Protein AF-0000000078270776 (afdb_homodimer)

Foldseek 3Di:
DLVLLVLVLVVCVVLVDDPVLSVVQSVQKDKDKDAAFDWPCPPLPFQFAKKAWQAAKKWKWAADPVGFIATLDMDHHGDMDRSRQCLVPVPDNPRIIIGTNHITMMMTHGRVSLVVVVVVGVSSVVVVVVVVVVSVVSNVVLVCCLVPPDPLVVLVVVQVVADDPQKDQAQLCRSCSHNRHDSVVSVVSVVVCVVVVQWDDDDRMIGGDND/DLVLLVLVLVVCVVLVDDPVLSVVQSVQKDKDKDAAFDWPDPPLVFQFAKKAWQAAKKWKWAADPVGFIATLDMDHHGDMDRSRQCVVPVPRNPRIIIGTNHITMMMTHGRVSLVVVVVVGVSSVVVVVVVVVVSVVSNVVLVCCLVPPDPLVVLVVVQVVADDPQKDQAQLCRSCSHNRHDSVVSVVSVVVCVVVVQWDDDVRMIGGDND

Structure (mmCIF, N/CA/C/O backbone):
data_AF-0000000078270776-model_v1
#
loop_
_entity.id
_entity.type
_entity.pdbx_description
1 polymer 'Transcriptional regulator, Crp family'
#
loop_
_atom_site.group_PDB
_atom_site.id
_atom_site.type_symbol
_atom_site.label_atom_id
_atom_site.label_alt_id
_atom_site.label_comp_id
_atom_site.label_asym_id
_atom_site.label_entity_id
_atom_site.label_seq_id
_atom_site.pdbx_PDB_ins_code
_atom_site.Cartn_x
_atom_site.Cartn_y
_atom_site.Cartn_z
_atom_site.occupancy
_atom_site.B_iso_or_equiv
_atom_site.auth_seq_id
_atom_site.auth_comp_id
_atom_site.auth_asym_id
_atom_site.auth_atom_id
_atom_site.pdbx_PDB_model_num
ATOM 1 N N . MET A 1 1 ? -31.156 15.195 2.789 1 66.69 1 MET A N 1
ATOM 2 C CA . MET A 1 1 ? -29.984 15.914 2.299 1 66.69 1 MET A CA 1
ATOM 3 C C . MET A 1 1 ? -29.297 16.672 3.432 1 66.69 1 MET A C 1
ATOM 5 O O . MET A 1 1 ? -28.094 16.469 3.676 1 66.69 1 MET A O 1
ATOM 9 N N . LYS A 1 2 ? -30.109 17.469 4.246 1 74.69 2 LYS A N 1
ATOM 10 C CA . LYS A 1 2 ? -29.531 18.234 5.348 1 74.69 2 LYS A CA 1
ATOM 11 C C . LYS A 1 2 ? -28.953 17.312 6.41 1 74.69 2 LYS A C 1
ATOM 13 O O . LYS A 1 2 ? -27.859 17.547 6.926 1 74.69 2 LYS A O 1
ATOM 18 N N . LYS A 1 3 ? -29.703 16.219 6.652 1 79.25 3 LYS A N 1
ATOM 19 C CA . LYS A 1 3 ? -29.234 15.281 7.676 1 79.25 3 LYS A CA 1
ATOM 20 C C . LYS A 1 3 ? -27.938 14.617 7.27 1 79.25 3 LYS A C 1
ATOM 22 O O . LYS A 1 3 ? -27.047 14.398 8.109 1 79.25 3 LYS A O 1
ATOM 27 N N . ASP A 1 4 ? -27.812 14.234 5.969 1 82.31 4 ASP A N 1
ATOM 28 C CA . ASP A 1 4 ? -26.594 13.625 5.438 1 82.31 4 ASP A CA 1
ATOM 29 C C . ASP A 1 4 ? -25.406 14.562 5.586 1 82.31 4 ASP A C 1
ATOM 31 O O . ASP A 1 4 ? -24.312 14.133 5.984 1 82.31 4 ASP A O 1
ATOM 35 N N . ILE A 1 5 ? -25.672 15.797 5.387 1 83.06 5 ILE A N 1
ATOM 36 C CA . ILE A 1 5 ? -24.625 16.797 5.473 1 83.06 5 ILE A CA 1
ATOM 37 C C . ILE A 1 5 ? -24.219 17 6.93 1 83.06 5 ILE A C 1
ATOM 39 O O . ILE A 1 5 ? -23.031 17.141 7.234 1 83.06 5 ILE A O 1
ATOM 43 N N . GLU A 1 6 ? -25.188 16.891 7.781 1 81.25 6 GLU A N 1
ATOM 44 C CA . GLU A 1 6 ? -24.906 17.031 9.203 1 81.25 6 GLU A CA 1
ATOM 45 C C . GLU A 1 6 ? -24 15.906 9.703 1 81.25 6 GLU A C 1
ATOM 47 O O . GLU A 1 6 ? -23.094 16.141 10.492 1 81.25 6 GLU A O 1
ATOM 52 N N . GLN A 1 7 ? -24.297 14.742 9.25 1 78.94 7 GLN A N 1
ATOM 53 C CA . GLN A 1 7 ? -23.469 13.602 9.609 1 78.94 7 GLN A CA 1
ATOM 54 C C . GLN A 1 7 ? -22.031 13.805 9.156 1 78.94 7 GLN A C 1
ATOM 56 O O . GLN A 1 7 ? -21.078 13.484 9.883 1 78.94 7 GLN A O 1
ATOM 61 N N . PHE A 1 8 ? -21.922 14.305 7.996 1 80.25 8 PHE A N 1
ATOM 62 C CA . PHE A 1 8 ? -20.609 14.586 7.426 1 80.25 8 PHE A CA 1
ATOM 63 C C . PHE A 1 8 ? -19.891 15.664 8.227 1 80.25 8 PHE A C 1
ATOM 65 O O . PHE A 1 8 ? -18.703 15.516 8.555 1 80.25 8 PHE A O 1
ATOM 72 N N . ILE A 1 9 ? -20.656 16.656 8.633 1 80.5 9 ILE A N 1
ATOM 73 C CA . ILE A 1 9 ? -20.094 17.797 9.367 1 80.5 9 ILE A CA 1
ATOM 74 C C . ILE A 1 9 ? -19.656 17.344 10.758 1 80.5 9 ILE A C 1
ATOM 76 O O . ILE A 1 9 ? -18.641 17.812 11.281 1 80.5 9 ILE A O 1
ATOM 80 N N . ASP A 1 10 ? -20.391 16.422 11.297 1 80.06 10 ASP A N 1
ATOM 81 C CA . ASP A 1 10 ? -20.031 15.883 12.602 1 80.06 10 ASP A CA 1
ATOM 82 C C . ASP A 1 10 ? -18.641 15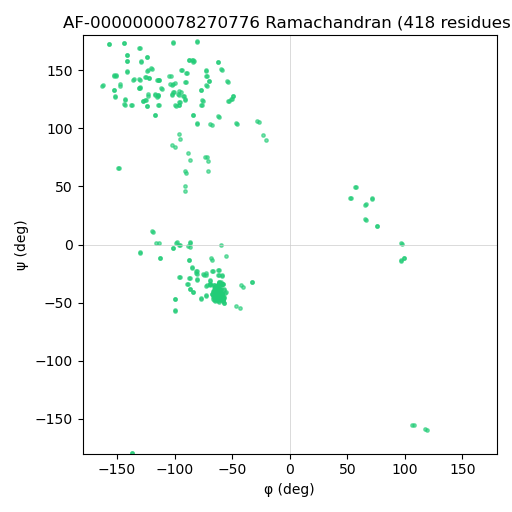.266 12.578 1 80.06 10 ASP A C 1
ATOM 84 O O . ASP A 1 10 ? -17.875 15.391 13.547 1 80.06 10 ASP A O 1
ATOM 88 N N . LYS A 1 11 ? -18.266 14.688 11.484 1 78.12 11 LYS A N 1
ATOM 89 C CA . LYS A 1 11 ? -16.938 14.102 11.344 1 78.12 11 LYS A CA 1
ATOM 90 C C . LYS A 1 11 ? -15.867 15.18 11.305 1 78.12 11 LYS A C 1
ATOM 92 O O . LYS A 1 11 ? -14.766 14.992 11.828 1 78.12 11 LYS A O 1
ATOM 97 N N . PHE A 1 12 ? -16.219 16.344 10.766 1 82.25 12 PHE A N 1
ATOM 98 C CA . PHE A 1 12 ? -15.25 17.422 10.617 1 82.25 12 PHE A CA 1
ATOM 99 C C . PHE A 1 12 ? -15.148 18.234 11.898 1 82.25 12 PHE A C 1
ATOM 101 O O . PHE A 1 12 ? -14.18 18.969 12.094 1 82.25 12 PHE A O 1
ATOM 108 N N . LYS A 1 13 ? -16.156 18.141 12.742 1 80.25 13 LYS A N 1
ATOM 109 C CA . LYS A 1 13 ? -16.141 18.891 14 1 80.25 13 LYS A CA 1
ATOM 110 C C . LYS A 1 13 ? -14.969 18.453 14.875 1 80.25 13 LYS A C 1
ATOM 112 O O . LYS A 1 13 ? -14.453 19.25 15.672 1 80.25 13 LYS A O 1
ATOM 117 N N . LYS A 1 14 ? -14.609 17.266 14.617 1 82.44 14 LYS A N 1
ATOM 118 C CA . LYS A 1 14 ? -13.516 16.734 15.43 1 82.44 14 LYS A CA 1
ATOM 119 C C . LYS A 1 14 ? -12.211 17.469 15.117 1 82.44 14 LYS A C 1
ATOM 121 O O . LYS A 1 14 ? -11.25 17.391 15.891 1 82.44 14 LYS A O 1
ATOM 126 N N . PHE A 1 15 ? -12.227 18.203 14.047 1 87.19 15 PHE A N 1
ATOM 127 C CA . PHE A 1 15 ? -11 18.875 13.617 1 87.19 15 PHE A CA 1
ATOM 128 C C . PHE A 1 15 ? -10.977 20.312 14.078 1 87.19 15 PHE A C 1
ATOM 130 O O . PHE A 1 15 ? -10.055 21.062 13.734 1 87.19 15 PHE A O 1
ATOM 137 N N . ASN A 1 16 ? -11.977 20.781 14.805 1 86.69 16 ASN A N 1
ATOM 138 C CA . ASN A 1 16 ? -12.07 22.109 15.375 1 86.69 16 ASN A CA 1
ATOM 139 C C . ASN A 1 16 ? -11.938 23.203 14.305 1 86.69 16 ASN A C 1
ATOM 141 O O . ASN A 1 16 ? -11.164 24.141 14.469 1 86.69 16 ASN A O 1
ATOM 145 N N . LEU A 1 17 ? -12.68 23.062 13.281 1 89.75 17 LEU A N 1
ATOM 146 C CA . LEU A 1 17 ? -12.688 24.031 12.203 1 89.75 17 LEU A CA 1
ATOM 147 C C . LEU A 1 17 ? -13.391 25.312 12.625 1 89.75 17 LEU A C 1
ATOM 149 O O . LEU A 1 17 ? -14.266 25.281 13.5 1 89.75 17 LEU A O 1
ATOM 153 N N . SER A 1 18 ? -12.977 26.391 12.078 1 92.56 18 SER A N 1
ATOM 154 C CA . SER A 1 18 ? -13.734 27.625 12.273 1 92.56 18 SER A CA 1
ATOM 155 C C . SER A 1 18 ? -15.141 27.5 11.703 1 92.56 18 SER A C 1
ATOM 157 O O . SER A 1 18 ? -15.406 26.656 10.844 1 92.56 18 SER A O 1
ATOM 159 N N . LYS A 1 19 ? -15.984 28.312 12.227 1 91.12 19 LYS A N 1
ATOM 160 C CA . LYS A 1 19 ? -17.344 28.328 11.711 1 91.12 19 LYS A CA 1
ATOM 161 C C . LYS A 1 19 ? -17.375 28.609 10.211 1 91.12 19 LYS A C 1
ATOM 163 O O . LYS A 1 19 ? -18.141 28 9.469 1 91.12 19 LYS A O 1
ATOM 168 N N . GLU A 1 20 ? -16.516 29.469 9.797 1 93 20 GLU A N 1
ATOM 169 C CA . GLU A 1 20 ? -16.438 29.828 8.383 1 93 20 GLU A CA 1
ATOM 170 C C . GLU A 1 20 ? -16.016 28.625 7.531 1 93 20 GLU A C 1
ATOM 172 O O . GLU A 1 20 ? -16.625 28.359 6.492 1 93 20 GLU A O 1
ATOM 177 N N . ASP A 1 21 ? -15.016 27.906 7.961 1 92.31 21 ASP A N 1
ATOM 178 C CA . ASP A 1 21 ? -14.531 26.75 7.211 1 92.31 21 ASP A CA 1
ATOM 179 C C . ASP A 1 21 ? -15.547 25.609 7.234 1 92.31 21 ASP A C 1
ATOM 181 O O . ASP A 1 21 ? -15.703 24.891 6.246 1 92.31 21 ASP A O 1
ATOM 185 N N . LEU A 1 22 ? -16.25 25.484 8.336 1 90.56 22 LEU A N 1
ATOM 186 C CA . LEU A 1 22 ? -17.297 24.484 8.414 1 90.56 22 LEU A CA 1
ATOM 187 C C . LEU A 1 22 ? -18.422 24.797 7.43 1 90.56 22 LEU A C 1
ATOM 189 O O . LEU A 1 22 ? -18.953 23.891 6.785 1 90.56 22 LEU A O 1
ATOM 193 N N . ASP A 1 23 ? -18.734 26.016 7.371 1 89.94 23 ASP A N 1
ATOM 194 C CA . ASP A 1 23 ? -19.75 26.453 6.418 1 89.94 23 ASP A CA 1
ATOM 195 C C . ASP A 1 23 ? -19.312 26.188 4.98 1 89.94 23 ASP A C 1
ATOM 197 O O . ASP A 1 23 ? -20.109 25.781 4.145 1 89.94 23 ASP A O 1
ATOM 201 N N . THR A 1 24 ? -18.062 26.453 4.746 1 88.94 24 THR A N 1
ATOM 202 C CA . THR A 1 24 ? -17.516 26.188 3.42 1 88.94 24 THR A CA 1
ATOM 203 C C . THR A 1 24 ? -17.641 24.719 3.064 1 88.94 24 THR A C 1
ATOM 205 O O . THR A 1 24 ? -18.031 24.375 1.948 1 88.94 24 THR A O 1
ATOM 208 N N . VAL A 1 25 ? -17.359 23.844 3.986 1 89.19 25 VAL A N 1
ATOM 209 C CA . VAL A 1 25 ? -17.484 22.406 3.766 1 89.19 25 VAL A CA 1
ATOM 210 C C . VAL A 1 25 ? -18.938 22.047 3.473 1 89.19 25 VAL A C 1
ATOM 212 O O . VAL A 1 25 ? -19.234 21.375 2.484 1 89.19 25 VAL A O 1
ATOM 215 N N . SER A 1 26 ? -19.797 22.547 4.293 1 89.06 26 SER A N 1
ATOM 216 C CA . SER A 1 26 ? -21.219 22.219 4.168 1 89.06 26 SER A CA 1
ATOM 217 C C . SER A 1 26 ? -21.766 22.688 2.824 1 89.06 26 SER A C 1
ATOM 219 O O . SER A 1 26 ? -22.641 22.016 2.246 1 89.06 26 SER A O 1
ATOM 221 N N . SER A 1 27 ? -21.25 23.75 2.33 1 90.88 27 SER A N 1
ATOM 222 C CA . SER A 1 27 ? -21.781 24.344 1.114 1 90.88 27 SER A CA 1
ATOM 223 C C . SER A 1 27 ? -21.156 23.75 -0.13 1 90.88 27 SER A C 1
ATOM 225 O O . SER A 1 27 ? -21.641 23.938 -1.244 1 90.88 27 SER A O 1
ATOM 227 N N . ASN A 1 28 ? -20.094 23.031 0.009 1 89 28 ASN A N 1
ATOM 228 C CA . ASN A 1 28 ? -19.359 22.578 -1.168 1 89 28 ASN A CA 1
ATOM 229 C C . ASN A 1 28 ? -19.312 21.062 -1.245 1 89 28 ASN A C 1
ATOM 231 O O . ASN A 1 28 ? -18.562 20.5 -2.043 1 89 28 ASN A O 1
ATOM 235 N N . VAL A 1 29 ? -20.062 20.422 -0.438 1 88.5 29 VAL A N 1
ATOM 236 C CA . VAL A 1 29 ? -20.141 18.969 -0.485 1 88.5 29 VAL A CA 1
ATOM 237 C C . VAL A 1 29 ? -21.25 18.547 -1.44 1 88.5 29 VAL A C 1
ATOM 239 O O . VAL A 1 29 ? -22.312 19.172 -1.502 1 88.5 29 VAL A O 1
ATOM 242 N N . LYS A 1 30 ? -20.984 17.531 -2.188 1 88.62 30 LYS A N 1
ATOM 243 C CA . LYS A 1 30 ? -21.969 16.969 -3.107 1 88.62 30 LYS A CA 1
ATOM 244 C C . LYS A 1 30 ? -22.344 15.547 -2.686 1 88.62 30 LYS A C 1
ATOM 246 O O . LYS A 1 30 ? -21.5 14.773 -2.24 1 88.62 30 LYS A O 1
ATOM 251 N N . ILE A 1 31 ? -23.625 15.273 -2.85 1 91.25 31 ILE A N 1
ATOM 252 C CA . ILE A 1 31 ? -24.109 13.914 -2.617 1 91.25 31 ILE A CA 1
ATOM 253 C C . ILE A 1 31 ? -24.188 13.164 -3.945 1 91.25 31 ILE A C 1
ATOM 255 O O . ILE A 1 31 ? -24.734 13.688 -4.922 1 91.25 31 ILE A O 1
ATOM 259 N N . MET A 1 32 ? -23.625 12.055 -3.971 1 90.5 32 MET A N 1
ATOM 260 C CA . MET A 1 32 ? -23.656 11.219 -5.168 1 90.5 32 MET A CA 1
ATOM 261 C C . MET A 1 32 ? -24.203 9.828 -4.855 1 90.5 32 MET A C 1
ATOM 263 O O . MET A 1 32 ? -23.922 9.281 -3.789 1 90.5 32 MET A O 1
ATOM 267 N N . GLU A 1 33 ? -24.906 9.352 -5.805 1 93.88 33 GLU A N 1
ATOM 268 C CA . GLU A 1 33 ? -25.484 8.016 -5.656 1 93.88 33 GLU A CA 1
ATOM 269 C C . GLU A 1 33 ? -25.016 7.094 -6.777 1 93.88 33 GLU A C 1
ATOM 271 O O . GLU A 1 33 ? -24.891 7.516 -7.926 1 93.88 33 GLU A O 1
ATOM 276 N N . PHE A 1 34 ? -24.812 5.855 -6.395 1 94.5 34 PHE A N 1
ATOM 277 C CA . PHE A 1 34 ? -24.328 4.832 -7.316 1 94.5 34 PHE A CA 1
ATOM 278 C C . PHE A 1 34 ? -25.109 3.535 -7.133 1 94.5 34 PHE A C 1
ATOM 280 O O . PHE A 1 34 ? -25.422 3.148 -6.004 1 94.5 34 PHE A O 1
ATOM 287 N N . LYS A 1 35 ? -25.344 2.934 -8.242 1 96.25 35 LYS A N 1
ATOM 288 C CA . LYS A 1 35 ? -25.969 1.611 -8.18 1 96.25 35 LYS A CA 1
ATOM 289 C C . LYS A 1 35 ? -24.906 0.52 -8.039 1 96.25 35 LYS A C 1
ATOM 291 O O . LYS A 1 35 ? -23.734 0.74 -8.344 1 96.25 35 LYS A O 1
ATOM 296 N N . LYS A 1 36 ? -25.406 -0.603 -7.531 1 93.69 36 LYS A N 1
ATOM 297 C CA . LYS A 1 36 ? -24.5 -1.754 -7.473 1 93.69 36 LYS A CA 1
ATOM 298 C C . LYS A 1 36 ? -23.812 -1.98 -8.812 1 93.69 36 LYS A C 1
ATOM 300 O O . LYS A 1 36 ? -24.469 -2.01 -9.859 1 93.69 36 LYS A O 1
ATOM 305 N N . GLY A 1 37 ? -22.516 -2.061 -8.695 1 91.88 37 GLY A N 1
ATOM 306 C CA . GLY A 1 37 ? -21.75 -2.34 -9.898 1 91.88 37 GLY A CA 1
ATOM 307 C C . GLY A 1 37 ? -21.188 -1.091 -10.555 1 91.88 37 GLY A C 1
ATOM 308 O O . GLY A 1 37 ? -20.297 -1.174 -11.398 1 91.88 37 GLY A O 1
ATOM 309 N N . ASP A 1 38 ? -21.672 0.121 -10.148 1 92.25 38 ASP A N 1
ATOM 310 C CA . ASP A 1 38 ? -21.203 1.377 -10.727 1 92.25 38 ASP A CA 1
ATOM 311 C C . ASP A 1 38 ? -19.781 1.697 -10.25 1 92.25 38 ASP A C 1
ATOM 313 O O . ASP A 1 38 ? -19.453 1.491 -9.078 1 92.25 38 ASP A O 1
ATOM 317 N N . ASP A 1 39 ? -19.016 2.121 -11.133 1 86.94 39 ASP A N 1
ATOM 318 C CA . ASP A 1 39 ? -17.734 2.701 -10.734 1 86.94 39 ASP A CA 1
ATOM 319 C C . ASP A 1 39 ? -17.922 4.109 -10.172 1 86.94 39 ASP A C 1
ATOM 321 O O . ASP A 1 39 ? -18.688 4.906 -10.727 1 86.94 39 ASP A O 1
ATOM 325 N N . VAL A 1 40 ? -17.453 4.297 -9.008 1 81.38 40 VAL A N 1
ATOM 326 C CA . VAL A 1 40 ? -17.531 5.621 -8.398 1 81.38 40 VAL A CA 1
ATOM 327 C C . VAL A 1 40 ? -16.562 6.566 -9.109 1 81.38 40 VAL A C 1
ATOM 329 O O . VAL A 1 40 ? -15.391 6.227 -9.32 1 81.38 40 VAL A O 1
ATOM 332 N N . ILE A 1 41 ? -16.844 6.973 -10.328 1 63.09 41 ILE A N 1
ATOM 333 C CA . ILE A 1 41 ? -16.125 7.746 -11.328 1 63.09 41 ILE A CA 1
ATOM 334 C C . ILE A 1 41 ? -15.023 8.57 -10.656 1 63.09 41 ILE A C 1
ATOM 336 O O . ILE A 1 41 ? -15.312 9.43 -9.82 1 63.09 41 ILE A O 1
ATOM 340 N N . VAL A 1 42 ? -13.945 8.086 -10.539 1 52.94 42 VAL A N 1
ATOM 341 C CA . VAL A 1 42 ? -12.758 8.875 -10.219 1 52.94 42 VAL A CA 1
ATOM 342 C C . VAL A 1 42 ? -12.133 9.422 -11.5 1 52.94 42 VAL A C 1
ATOM 344 O O . VAL A 1 42 ? -11.75 8.656 -12.383 1 52.94 42 VAL A O 1
ATOM 347 N N . ASP A 1 43 ? -12.719 10.312 -12.039 1 51.22 43 ASP A N 1
ATOM 348 C CA . ASP A 1 43 ? -12.07 10.852 -13.234 1 51.22 43 ASP A CA 1
ATOM 349 C C . ASP A 1 43 ? -10.555 10.688 -13.156 1 51.22 43 ASP A C 1
ATOM 351 O O . ASP A 1 43 ? -9.922 11.172 -12.219 1 51.22 43 ASP A O 1
ATOM 355 N N . LYS A 1 44 ? -10.094 9.773 -13.922 1 51.47 44 LYS A N 1
ATOM 356 C CA . LYS A 1 44 ? -8.664 9.492 -13.945 1 51.47 44 LYS A CA 1
ATOM 357 C C . LYS A 1 44 ? -7.848 10.781 -13.93 1 51.47 44 LYS A C 1
ATOM 359 O O . LYS A 1 44 ? -6.715 10.797 -13.438 1 51.47 44 LYS A O 1
ATOM 364 N N . ASN A 1 45 ? -8.43 11.742 -14.602 1 49.81 45 ASN A N 1
ATOM 365 C CA . ASN A 1 45 ? -7.695 12.984 -14.797 1 49.81 45 ASN A CA 1
ATOM 366 C C . ASN A 1 45 ? -7.934 13.961 -13.648 1 49.81 45 ASN A C 1
ATOM 368 O O . ASN A 1 45 ? -7.445 15.094 -13.68 1 49.81 45 ASN A O 1
ATOM 372 N N . SER A 1 46 ? -8.805 13.523 -12.656 1 51.06 46 SER A N 1
ATOM 373 C CA . SER A 1 46 ? -9.086 14.562 -11.672 1 51.06 46 SER A CA 1
ATOM 374 C C . SER A 1 46 ? -9.086 14.008 -10.25 1 51.06 46 SER A C 1
ATOM 376 O O . SER A 1 46 ? -9.422 12.836 -10.039 1 51.06 46 SER A O 1
ATOM 378 N N . CYS A 1 47 ? -8.203 14.547 -9.453 1 55.03 47 CYS A N 1
ATOM 379 C CA . CYS A 1 47 ? -8.273 14.352 -8.008 1 55.03 47 CYS A CA 1
ATOM 380 C C . CYS A 1 47 ? -9.695 14.547 -7.5 1 55.03 47 CYS A C 1
ATOM 382 O O . CYS A 1 47 ? -10.242 15.656 -7.586 1 55.03 47 CYS A O 1
ATOM 384 N N . GLN A 1 48 ? -10.461 13.578 -7.184 1 63.62 48 GLN A N 1
ATOM 385 C CA . GLN A 1 48 ? -11.875 13.867 -6.938 1 63.62 48 GLN A CA 1
ATOM 386 C C . GLN A 1 48 ? -12.086 14.414 -5.531 1 63.62 48 GLN A C 1
ATOM 388 O O . GLN A 1 48 ? -12.945 15.273 -5.316 1 63.62 48 GLN A O 1
ATOM 393 N N . GLY A 1 49 ? -11.219 14.117 -4.586 1 76.56 49 GLY A N 1
ATOM 394 C CA . GLY A 1 49 ? -11.414 14.75 -3.291 1 76.56 49 GLY A CA 1
ATOM 395 C C . GLY A 1 49 ? -11.648 13.75 -2.17 1 76.56 49 GLY A C 1
ATOM 396 O O . GLY A 1 49 ? -11.141 12.625 -2.219 1 76.56 49 GLY A O 1
ATOM 397 N N . PHE A 1 50 ? -12.234 14.242 -1.107 1 85.69 50 PHE A N 1
ATOM 398 C CA . PHE A 1 50 ? -12.531 13.484 0.102 1 85.69 50 PHE A CA 1
ATOM 399 C C . PHE A 1 50 ? -13.93 12.891 0.034 1 85.69 50 PHE A C 1
ATOM 401 O O . PHE A 1 50 ? -14.906 13.594 -0.238 1 85.69 50 PHE A O 1
ATOM 408 N N . ILE A 1 51 ? -13.93 11.57 0.29 1 88.38 51 ILE A N 1
ATOM 409 C CA . ILE A 1 51 ? -15.203 10.859 0.206 1 88.38 51 ILE A CA 1
ATOM 410 C C . ILE A 1 51 ? -15.609 10.367 1.593 1 88.38 51 ILE A C 1
ATOM 412 O O . ILE A 1 51 ? -14.766 9.906 2.367 1 88.38 51 ILE A O 1
ATOM 416 N N . TYR A 1 52 ? -16.906 10.477 1.804 1 90.19 52 TYR A N 1
ATOM 417 C CA . TYR A 1 52 ? -17.547 9.891 2.979 1 90.19 52 TYR A CA 1
ATOM 418 C C . TYR A 1 52 ? -18.719 9.008 2.58 1 90.19 52 TYR A C 1
ATOM 420 O O . TYR A 1 52 ? -19.656 9.469 1.915 1 90.19 52 TYR A O 1
ATOM 428 N N . VAL A 1 53 ? -18.656 7.766 3.012 1 93.69 53 VAL A N 1
ATOM 429 C CA . VAL A 1 53 ? -19.719 6.836 2.641 1 93.69 53 VAL A CA 1
ATOM 430 C C . VAL A 1 53 ? -20.906 6.988 3.598 1 93.69 53 VAL A C 1
ATOM 432 O O . VAL A 1 53 ? -20.797 6.656 4.781 1 93.69 53 VAL A O 1
ATOM 435 N N . LEU A 1 54 ? -21.969 7.48 3.084 1 93.75 54 LEU A N 1
ATOM 436 C CA . LEU A 1 54 ? -23.172 7.648 3.906 1 93.75 54 LEU A CA 1
ATOM 437 C C . LEU A 1 54 ? -23.875 6.312 4.113 1 93.75 54 LEU A C 1
ATOM 439 O O . LEU A 1 54 ? -24.281 5.984 5.234 1 93.75 54 LEU A O 1
ATOM 443 N N . LYS A 1 55 ? -24 5.637 3.012 1 95.25 55 LYS A N 1
ATOM 444 C CA . LYS A 1 55 ? -24.641 4.324 2.994 1 95.25 55 LYS A CA 1
ATOM 445 C C . LYS A 1 55 ? -24.109 3.465 1.852 1 95.25 55 LYS A C 1
ATOM 447 O O . LYS A 1 55 ? -23.828 3.977 0.767 1 95.25 55 LYS A O 1
ATOM 452 N N . GLY A 1 56 ? -24.078 2.148 2.217 1 95.25 56 GLY A N 1
ATOM 453 C CA . GLY A 1 56 ? -23.641 1.218 1.187 1 95.25 56 GLY A CA 1
ATOM 454 C C . GLY A 1 56 ? -22.234 0.684 1.41 1 95.25 56 GLY A C 1
ATOM 455 O O . GLY A 1 56 ? -21.812 0.511 2.553 1 95.25 56 GLY A O 1
ATOM 456 N N . ASN A 1 57 ? -21.625 0.276 0.271 1 94.62 57 ASN A N 1
ATOM 457 C CA . ASN A 1 57 ? -20.297 -0.343 0.302 1 94.62 57 ASN A CA 1
ATOM 458 C C . ASN A 1 57 ? -19.531 -0.095 -0.995 1 94.62 57 ASN A C 1
ATOM 460 O O . ASN A 1 57 ? -20.094 -0.217 -2.084 1 94.62 57 ASN A O 1
ATOM 464 N N . LEU A 1 58 ? -18.328 0.412 -0.786 1 92.88 58 LEU A N 1
ATOM 465 C CA . LEU A 1 58 ? -17.453 0.594 -1.932 1 92.88 58 LEU A CA 1
ATOM 466 C C . LEU A 1 58 ? -16.266 -0.371 -1.868 1 92.88 58 LEU A C 1
ATOM 468 O O . LEU A 1 58 ? -15.648 -0.525 -0.817 1 92.88 58 LEU A O 1
ATOM 472 N N . ARG A 1 59 ? -16.016 -0.969 -3 1 92.88 59 ARG A N 1
ATOM 473 C CA . ARG A 1 59 ? -14.852 -1.833 -3.186 1 92.88 59 ARG A CA 1
ATOM 474 C C . ARG A 1 59 ? -13.695 -1.067 -3.822 1 92.88 59 ARG A C 1
ATOM 476 O O . ARG A 1 59 ? -13.859 -0.446 -4.875 1 92.88 59 ARG A O 1
ATOM 483 N N . ALA A 1 60 ? -12.594 -0.998 -3.148 1 92.38 60 ALA A N 1
ATOM 484 C CA . ALA A 1 60 ? -11.375 -0.461 -3.744 1 92.38 60 ALA A CA 1
ATOM 485 C C . ALA A 1 60 ? -10.492 -1.58 -4.289 1 92.38 60 ALA A C 1
ATOM 487 O O . ALA A 1 60 ? -10.117 -2.496 -3.555 1 92.38 60 ALA A O 1
ATOM 488 N N . TYR A 1 61 ? -10.18 -1.509 -5.559 1 93.12 61 TYR A N 1
ATOM 489 C CA . TYR A 1 61 ? -9.461 -2.629 -6.16 1 93.12 61 TYR A CA 1
ATOM 490 C C . TYR A 1 61 ? -8.422 -2.135 -7.156 1 93.12 61 TYR A C 1
ATOM 492 O O . TYR A 1 61 ? -8.555 -1.049 -7.723 1 93.12 61 TYR A O 1
ATOM 500 N N . ALA A 1 62 ? -7.371 -2.865 -7.281 1 92.31 62 ALA A N 1
ATOM 501 C CA . ALA A 1 62 ? -6.34 -2.631 -8.289 1 92.31 62 ALA A CA 1
ATOM 502 C C . ALA A 1 62 ? -6.59 -3.471 -9.539 1 92.31 62 ALA A C 1
ATOM 504 O O . ALA A 1 62 ? -7.16 -4.562 -9.453 1 92.31 62 ALA A O 1
ATOM 505 N N . ILE A 1 63 ? -6.164 -2.949 -10.695 1 90.5 63 ILE A N 1
ATOM 506 C CA . ILE A 1 63 ? -6.375 -3.648 -11.953 1 90.5 63 ILE A CA 1
ATOM 507 C C . ILE A 1 63 ? -5.055 -3.729 -12.727 1 90.5 63 ILE A C 1
ATOM 509 O O . ILE A 1 63 ? -4.297 -2.758 -12.773 1 90.5 63 ILE A O 1
ATOM 513 N N . SER A 1 64 ? -4.801 -4.859 -13.227 1 90.62 64 SER A N 1
ATOM 514 C CA . SER A 1 64 ? -3.602 -5.035 -14.039 1 90.62 64 SER A CA 1
ATOM 515 C C . SER A 1 64 ? -3.818 -4.531 -15.461 1 90.62 64 SER A C 1
ATOM 517 O O . SER A 1 64 ? -4.938 -4.172 -15.836 1 90.62 64 SER A O 1
ATOM 519 N N . THR A 1 65 ? -2.746 -4.539 -16.25 1 85.19 65 THR A N 1
ATOM 520 C CA . THR A 1 65 ? -2.824 -4.121 -17.641 1 85.19 65 THR A CA 1
ATOM 521 C C . THR A 1 65 ? -3.672 -5.098 -18.453 1 85.19 65 THR A C 1
ATOM 523 O O . THR A 1 65 ? -4.242 -4.727 -19.484 1 85.19 65 THR A O 1
ATOM 526 N N . THR A 1 66 ? -3.795 -6.316 -17.969 1 88.44 66 THR A N 1
ATOM 527 C CA . THR A 1 66 ? -4.562 -7.328 -18.688 1 88.44 66 THR A CA 1
ATOM 528 C C . THR A 1 66 ? -5.992 -7.402 -18.156 1 88.44 66 THR A C 1
ATOM 530 O O . THR A 1 66 ? -6.762 -8.273 -18.547 1 88.44 66 THR A O 1
ATOM 533 N N . GLY A 1 67 ? -6.285 -6.574 -17.172 1 89.62 67 GLY A N 1
ATOM 534 C CA . GLY A 1 67 ? -7.66 -6.469 -16.703 1 89.62 67 GLY A CA 1
ATOM 535 C C . GLY A 1 67 ? -7.945 -7.312 -15.484 1 89.62 67 GLY A C 1
ATOM 536 O O . GLY A 1 67 ? -9.078 -7.348 -14.992 1 89.62 67 GLY A O 1
ATOM 537 N N . LYS A 1 68 ? -6.973 -8 -14.984 1 93.88 68 LYS A N 1
ATOM 538 C CA . LYS A 1 68 ? -7.156 -8.758 -13.758 1 93.88 68 LYS A CA 1
ATOM 539 C C . LYS A 1 68 ? -7.238 -7.832 -12.547 1 93.88 68 LYS A C 1
ATOM 541 O O . LYS A 1 68 ? -6.512 -6.84 -12.469 1 93.88 68 LYS A O 1
ATOM 546 N N . GLU A 1 69 ? -8.07 -8.242 -11.594 1 95.12 69 GLU A N 1
ATOM 547 C CA . GLU A 1 69 ? -8.344 -7.352 -10.469 1 95.12 69 GLU A CA 1
ATOM 548 C C . GLU A 1 69 ? -8.031 -8.039 -9.141 1 95.12 69 GLU A C 1
ATOM 550 O O . GLU A 1 69 ? -8.008 -9.266 -9.062 1 95.12 69 GLU A O 1
ATOM 555 N N . ILE A 1 70 ? -7.887 -7.215 -8.156 1 97.06 70 ILE A N 1
ATOM 556 C CA . ILE A 1 70 ? -7.816 -7.684 -6.777 1 97.06 70 ILE A CA 1
ATOM 557 C C . ILE A 1 70 ? -8.32 -6.598 -5.836 1 97.06 70 ILE A C 1
ATOM 559 O O . ILE A 1 70 ? -7.973 -5.426 -5.984 1 97.06 70 ILE A O 1
ATOM 563 N N . THR A 1 71 ? -9.141 -6.973 -4.941 1 96.69 71 THR A N 1
ATOM 564 C CA . THR A 1 71 ? -9.672 -6.023 -3.967 1 96.69 71 THR A CA 1
ATOM 565 C C . THR A 1 71 ? -8.641 -5.727 -2.885 1 96.69 71 THR A C 1
ATOM 567 O O . THR A 1 71 ? -8.047 -6.648 -2.318 1 96.69 71 THR A O 1
ATOM 570 N N . VAL A 1 72 ? -8.445 -4.512 -2.574 1 94.75 72 VAL A N 1
ATOM 571 C CA . VAL A 1 72 ? -7.453 -4.098 -1.587 1 94.75 72 VAL A CA 1
ATOM 572 C C . VAL A 1 72 ? -8.141 -3.82 -0.25 1 94.75 72 VAL A C 1
ATOM 574 O O . VAL A 1 72 ? -7.656 -4.25 0.801 1 94.75 72 VAL A O 1
ATOM 577 N N . PHE A 1 73 ? -9.234 -3.084 -0.292 1 93.12 73 PHE A N 1
ATOM 578 C CA . PHE A 1 73 ? -10.031 -2.83 0.904 1 93.12 73 PHE A CA 1
ATOM 579 C C . PHE A 1 73 ? -11.461 -2.471 0.535 1 93.12 73 PHE A C 1
ATOM 581 O O . PHE A 1 73 ? -11.781 -2.299 -0.644 1 93.12 73 PHE A O 1
ATOM 588 N N . ASN A 1 74 ? -12.25 -2.391 1.525 1 93.75 74 ASN A N 1
ATOM 589 C CA . ASN A 1 74 ? -13.641 -1.978 1.37 1 93.75 74 ASN A CA 1
ATOM 590 C C . ASN A 1 74 ? -13.969 -0.771 2.244 1 93.75 74 ASN A C 1
ATOM 592 O O . ASN A 1 74 ? -13.32 -0.547 3.27 1 93.75 74 ASN A O 1
ATOM 596 N N . LEU A 1 75 ? -14.867 -0.009 1.77 1 93.94 75 LEU A N 1
ATOM 597 C CA . LEU A 1 75 ? -15.414 1.104 2.535 1 93.94 75 LEU A CA 1
ATOM 598 C C . LEU A 1 75 ? -16.891 0.867 2.857 1 93.94 75 LEU A C 1
ATOM 600 O O . LEU A 1 75 ? -17.703 0.659 1.954 1 93.94 75 LEU A O 1
ATOM 604 N N . ASN A 1 76 ? -17.109 0.85 4.098 1 94.94 76 ASN A N 1
ATOM 605 C CA . ASN A 1 76 ? -18.469 0.695 4.57 1 94.94 76 ASN A CA 1
ATOM 606 C C . ASN A 1 76 ? -19.078 2.029 5.004 1 94.94 76 ASN A C 1
ATOM 608 O O . ASN A 1 76 ? -18.391 3.061 4.965 1 94.94 76 ASN A O 1
ATOM 612 N N . SER A 1 77 ? -20.391 1.989 5.336 1 94.25 77 SER A N 1
ATOM 613 C CA . SER A 1 77 ? -21.031 3.189 5.863 1 94.25 77 SER A CA 1
ATOM 614 C C . SER A 1 77 ? -20.234 3.785 7.012 1 94.25 77 SER A C 1
ATOM 616 O O . SER A 1 77 ? -19.844 3.07 7.938 1 94.25 77 SER A O 1
ATOM 618 N N . GLY A 1 78 ? -19.906 5.086 6.844 1 92.38 78 GLY A N 1
ATOM 619 C CA . GLY A 1 78 ? -19.156 5.766 7.891 1 92.38 78 GLY A CA 1
ATOM 620 C C . GLY A 1 78 ? -17.672 5.867 7.598 1 92.38 78 GLY A C 1
ATOM 621 O O . GLY A 1 78 ? -16.953 6.617 8.258 1 92.38 78 GLY A O 1
ATOM 622 N N . ASP A 1 79 ? -17.297 5.117 6.578 1 92.38 79 ASP A N 1
ATOM 623 C CA . ASP A 1 79 ? -15.867 5.145 6.242 1 92.38 79 ASP A CA 1
ATOM 624 C C . ASP A 1 79 ? -15.539 6.332 5.348 1 92.38 79 ASP A C 1
ATOM 626 O O . ASP A 1 79 ? -16.422 6.898 4.703 1 92.38 79 ASP A O 1
ATOM 630 N N . GLU A 1 80 ? -14.273 6.699 5.398 1 89.31 80 GLU A N 1
ATOM 631 C CA . GLU A 1 80 ? -13.75 7.812 4.609 1 89.31 80 GLU A CA 1
ATOM 632 C C . GLU A 1 80 ? -12.648 7.344 3.658 1 89.31 80 GLU A C 1
ATOM 634 O O . GLU A 1 80 ? -11.977 6.344 3.92 1 89.31 80 GLU A O 1
ATOM 639 N N . CYS A 1 81 ? -12.516 8 2.605 1 85.75 81 CYS A N 1
ATOM 640 C CA . CYS A 1 81 ? -11.438 7.719 1.665 1 85.75 81 CYS A CA 1
ATOM 641 C C . CYS A 1 81 ? -10.969 8.992 0.965 1 85.75 81 CYS A C 1
ATOM 643 O O . CYS A 1 81 ? -11.773 9.898 0.722 1 85.75 81 CYS A O 1
ATOM 645 N N . ILE A 1 82 ? -9.727 8.977 0.936 1 77.56 82 ILE A N 1
ATOM 646 C CA . ILE A 1 82 ? -9.148 10.055 0.136 1 77.56 82 ILE A CA 1
ATOM 647 C C . ILE A 1 82 ? -8.758 9.516 -1.238 1 77.56 82 ILE A C 1
ATOM 649 O O . ILE A 1 82 ? -7.969 8.578 -1.341 1 77.56 82 ILE A O 1
ATOM 653 N N . LEU A 1 83 ? -9.578 9.391 -2.25 1 59.06 83 LEU A N 1
ATOM 654 C CA . LEU A 1 83 ? -9.336 8.867 -3.592 1 59.06 83 LEU A CA 1
ATOM 655 C C . LEU A 1 83 ? -8.18 9.602 -4.258 1 59.06 83 LEU A C 1
ATOM 657 O O . LEU A 1 83 ? -7.855 9.336 -5.418 1 59.06 83 LEU A O 1
ATOM 661 N N . CYS A 1 84 ? -7.637 10.727 -3.725 1 50.91 84 CYS A N 1
ATOM 662 C CA . CYS A 1 84 ? -6.961 11.664 -4.621 1 50.91 84 CYS A CA 1
ATOM 663 C C . CYS A 1 84 ? -5.477 11.336 -4.727 1 50.91 84 CYS A C 1
ATOM 665 O O . CYS A 1 84 ? -4.652 11.961 -4.055 1 50.91 84 CYS A O 1
ATOM 667 N N . ALA A 1 85 ? -5.156 10.141 -4.98 1 47.91 85 ALA A N 1
ATOM 668 C CA . ALA A 1 85 ? -3.717 9.961 -5.148 1 47.91 85 ALA A CA 1
ATOM 669 C C . ALA A 1 85 ? -3.123 11.086 -5.992 1 47.91 85 ALA A C 1
ATOM 671 O O . ALA A 1 85 ? -2.033 11.578 -5.699 1 47.91 85 ALA A O 1
ATOM 672 N N . ASN A 1 86 ? -3.838 11.141 -7.207 1 48.56 86 ASN A N 1
ATOM 673 C CA . ASN A 1 86 ? -3.326 12.102 -8.172 1 48.56 86 ASN A CA 1
ATOM 674 C C . ASN A 1 86 ? -3.389 13.531 -7.637 1 48.56 86 ASN A C 1
ATOM 676 O O . ASN A 1 86 ? -2.789 14.445 -8.211 1 48.56 86 ASN A O 1
ATOM 680 N N . CYS A 1 87 ? -4.199 13.695 -6.746 1 49.38 87 CYS A N 1
ATOM 681 C CA . CYS A 1 87 ? -4.301 15.047 -6.211 1 49.38 87 CYS A CA 1
ATOM 682 C C . CYS A 1 87 ? -3.086 15.383 -5.352 1 49.38 87 CYS A C 1
ATOM 684 O O . CYS A 1 87 ? -2.803 16.562 -5.102 1 49.38 87 CYS A O 1
ATOM 686 N N . MET A 1 88 ? -2.613 14.391 -4.91 1 48.12 88 MET A N 1
ATOM 687 C CA . MET A 1 88 ? -1.57 14.711 -3.939 1 48.12 88 MET A CA 1
ATOM 688 C C . MET A 1 88 ? -0.227 14.914 -4.633 1 48.12 88 MET A C 1
ATOM 690 O O . MET A 1 88 ? 0.599 15.703 -4.172 1 48.12 88 MET A O 1
ATOM 694 N N . THR A 1 89 ? 0.002 14.094 -5.637 1 49.16 89 THR A N 1
ATOM 695 C CA . THR A 1 89 ? 1.241 14.344 -6.363 1 49.16 89 THR A CA 1
ATOM 696 C C . THR A 1 89 ? 1.055 14.086 -7.855 1 49.16 89 THR A C 1
ATOM 698 O O . THR A 1 89 ? 0.316 13.18 -8.242 1 49.16 89 THR A O 1
ATOM 701 N N . ASP A 1 90 ? 1.268 15.094 -8.68 1 49.66 90 ASP A N 1
ATOM 702 C CA . ASP A 1 90 ? 1.155 15.055 -10.133 1 49.66 90 ASP A CA 1
ATOM 703 C C . ASP A 1 90 ? 1.552 13.688 -10.688 1 49.66 90 ASP A C 1
ATOM 705 O O . ASP A 1 90 ? 1.047 13.258 -11.727 1 49.66 90 ASP A O 1
ATOM 709 N N . ASN A 1 91 ? 2.395 13.062 -10.109 1 49.69 91 ASN A N 1
ATOM 710 C CA . ASN A 1 91 ? 3.049 11.953 -10.797 1 49.69 91 ASN A CA 1
ATOM 711 C C . ASN A 1 91 ? 2.711 10.617 -10.148 1 49.69 91 ASN A C 1
ATOM 713 O O . ASN A 1 91 ? 3.297 9.586 -10.492 1 49.69 91 ASN A O 1
ATOM 717 N N . LEU A 1 92 ? 1.896 10.781 -9.141 1 54 92 LEU A N 1
ATOM 718 C CA . LEU A 1 92 ? 1.678 9.492 -8.492 1 54 92 LEU A CA 1
ATOM 719 C C . LEU A 1 92 ? 0.399 8.836 -9.008 1 54 92 LEU A C 1
ATOM 721 O O . LEU A 1 92 ? -0.667 9.453 -9 1 54 92 LEU A O 1
ATOM 725 N N . GLN A 1 93 ? 0.545 7.961 -10.016 1 52.97 93 GLN A N 1
ATOM 726 C CA . GLN A 1 93 ? -0.618 7.234 -10.508 1 52.97 93 GLN A CA 1
ATOM 727 C C . GLN A 1 93 ? -1.048 6.148 -9.531 1 52.97 93 GLN A C 1
ATOM 729 O O . GLN A 1 93 ? -0.382 5.121 -9.398 1 52.97 93 GLN A O 1
ATOM 734 N N . LEU A 1 94 ? -1.721 6.609 -8.359 1 60.28 94 LEU A N 1
ATOM 735 C CA . LEU A 1 94 ? -2.33 5.539 -7.578 1 60.28 94 LEU A CA 1
ATOM 736 C C . LEU A 1 94 ? -3.51 4.926 -8.32 1 60.28 94 LEU A C 1
ATOM 738 O O . LEU A 1 94 ? -4.492 5.613 -8.617 1 60.28 94 LEU A O 1
ATOM 742 N N . GLU A 1 95 ? -3.283 3.74 -8.883 1 69.38 95 GLU 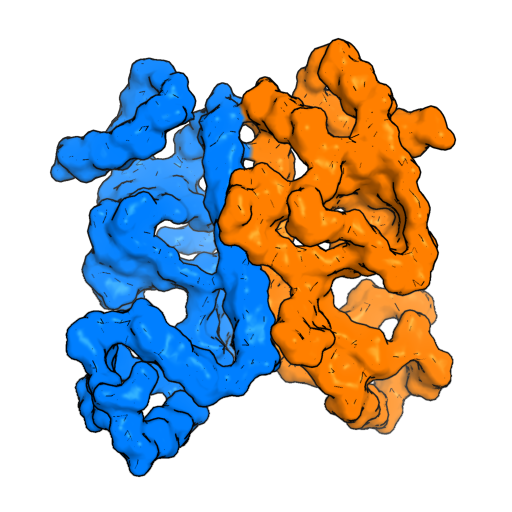A N 1
ATOM 743 C CA . GLU A 1 95 ? -4.32 3.145 -9.727 1 69.38 95 GLU A CA 1
ATOM 744 C C . GLU A 1 95 ? -5.25 2.256 -8.898 1 69.38 95 GLU A C 1
ATOM 746 O O . GLU A 1 95 ? -5.125 1.029 -8.922 1 69.38 95 GLU A O 1
ATOM 751 N N . LEU A 1 96 ? -6.016 2.9 -7.867 1 83.19 96 LEU A N 1
ATOM 752 C CA . LEU A 1 96 ? -7.105 2.135 -7.273 1 83.19 96 LEU A CA 1
ATOM 753 C C . LEU A 1 96 ? -8.453 2.562 -7.855 1 83.19 96 LEU A C 1
ATOM 755 O O . LEU A 1 96 ? -8.68 3.75 -8.094 1 83.19 96 LEU A O 1
ATOM 759 N N . ASN A 1 97 ? -9.242 1.659 -8.109 1 86.5 97 ASN A N 1
ATOM 760 C CA . ASN A 1 97 ? -10.609 1.874 -8.578 1 86.5 97 ASN A CA 1
ATOM 761 C C . ASN A 1 97 ? -11.625 1.655 -7.457 1 86.5 97 ASN A C 1
ATOM 763 O O . ASN A 1 97 ? -11.383 0.864 -6.543 1 86.5 97 ASN A O 1
ATOM 767 N N . LEU A 1 98 ? -12.656 2.455 -7.535 1 89.38 98 LEU A N 1
ATOM 768 C CA . LEU A 1 98 ? -13.742 2.295 -6.574 1 89.38 98 LEU A CA 1
ATOM 769 C C . LEU A 1 98 ? -15.031 1.86 -7.277 1 89.38 98 LEU A C 1
ATOM 771 O O . LEU A 1 98 ? -15.445 2.484 -8.25 1 89.38 98 LEU A O 1
ATOM 775 N N . GLN A 1 99 ? -15.562 0.827 -6.785 1 92 99 GLN A N 1
ATOM 776 C CA . GLN A 1 99 ? -16.812 0.318 -7.34 1 92 99 GLN A CA 1
ATOM 777 C C . GLN A 1 99 ? -17.844 0.071 -6.242 1 92 99 GLN A C 1
ATOM 779 O O . GLN A 1 99 ? -17.516 -0.447 -5.176 1 92 99 GLN A O 1
ATOM 784 N N . ALA A 1 100 ? -19.109 0.388 -6.551 1 94.62 100 ALA A N 1
ATOM 785 C CA . ALA A 1 100 ? -20.188 0.135 -5.59 1 94.62 100 ALA A CA 1
ATOM 786 C C . ALA A 1 100 ? -20.547 -1.346 -5.551 1 94.62 100 ALA A C 1
ATOM 788 O O . ALA A 1 100 ? -21 -1.908 -6.559 1 94.62 100 ALA A O 1
ATOM 789 N N . ASN A 1 101 ? -20.422 -1.984 -4.391 1 91.69 101 ASN A N 1
ATOM 790 C CA . ASN A 1 101 ? -20.812 -3.375 -4.211 1 91.69 101 ASN A CA 1
ATOM 791 C C . ASN A 1 101 ? -22.328 -3.498 -3.969 1 91.69 101 ASN A C 1
ATOM 793 O O . ASN A 1 101 ? -22.891 -4.586 -4.094 1 91.69 101 ASN A O 1
ATOM 797 N N . LYS A 1 102 ? -22.875 -2.475 -3.529 1 92.81 102 LYS A N 1
ATOM 798 C CA . LYS A 1 102 ? -24.312 -2.279 -3.361 1 92.81 102 LYS A CA 1
ATOM 799 C C . LYS A 1 102 ? -24.703 -0.838 -3.67 1 92.81 102 LYS A C 1
ATOM 801 O O . LYS A 1 102 ? -23.844 0.008 -3.924 1 92.81 102 LYS A O 1
ATOM 806 N N . ASP A 1 103 ? -25.984 -0.638 -3.67 1 96.38 103 ASP A N 1
ATOM 807 C CA . ASP A 1 103 ? -26.391 0.758 -3.783 1 96.38 103 ASP A CA 1
ATOM 808 C C . ASP A 1 103 ? -25.719 1.618 -2.719 1 96.38 103 ASP A C 1
ATOM 810 O O . ASP A 1 103 ? -25.797 1.312 -1.526 1 96.38 103 ASP A O 1
ATOM 814 N N . THR A 1 104 ? -25.031 2.621 -3.229 1 95.62 104 THR A N 1
ATOM 815 C CA . THR A 1 104 ? -24.172 3.375 -2.338 1 95.62 104 THR A CA 1
ATOM 816 C C . THR A 1 104 ? -24.406 4.875 -2.49 1 95.62 104 THR A C 1
ATOM 818 O O . THR A 1 104 ? -24.594 5.367 -3.604 1 95.62 104 THR A O 1
ATOM 821 N N . LYS A 1 105 ? -24.5 5.531 -1.425 1 94.62 105 LYS A N 1
ATOM 822 C CA . LYS A 1 105 ? -24.578 6.988 -1.352 1 94.62 105 LYS A CA 1
ATOM 823 C C . LYS A 1 105 ? -23.344 7.57 -0.664 1 94.62 105 LYS A C 1
ATOM 825 O O . LYS A 1 105 ? -22.953 7.109 0.41 1 94.62 105 LYS A O 1
ATOM 830 N N . ILE A 1 106 ? -22.703 8.547 -1.311 1 91.5 106 ILE A N 1
ATOM 831 C CA . ILE A 1 106 ? -21.5 9.125 -0.721 1 91.5 106 ILE A CA 1
ATOM 832 C C . ILE A 1 106 ? -21.625 10.648 -0.704 1 91.5 106 ILE A C 1
ATOM 834 O O . ILE A 1 106 ? -22.438 11.219 -1.43 1 91.5 106 ILE A O 1
ATOM 838 N N . LEU A 1 107 ? -20.859 11.227 0.168 1 90.5 107 LEU A N 1
ATOM 839 C CA . LEU A 1 107 ? -20.578 12.656 0.118 1 90.5 107 LEU A CA 1
ATOM 840 C C . LEU A 1 107 ? -19.172 12.906 -0.428 1 90.5 107 LEU A C 1
ATOM 842 O O . LEU A 1 107 ? -18.234 12.203 -0.07 1 90.5 107 LEU A O 1
ATOM 846 N N . LEU A 1 108 ? -19.078 13.883 -1.272 1 88.44 108 LEU A N 1
ATOM 847 C CA . LEU A 1 108 ? -17.797 14.227 -1.875 1 88.44 108 LEU A CA 1
ATOM 848 C C . LEU A 1 108 ? -17.453 15.695 -1.618 1 88.44 108 LEU A C 1
ATOM 850 O O . LEU A 1 108 ? -18.266 16.578 -1.894 1 88.44 108 LEU A O 1
ATOM 854 N N . LEU A 1 109 ? -16.375 15.891 -0.967 1 87.69 109 LEU A N 1
ATOM 855 C CA . LEU A 1 109 ? -15.773 17.219 -0.899 1 87.69 109 LEU A CA 1
ATOM 856 C C . LEU A 1 109 ? -14.633 17.359 -1.896 1 87.69 109 LEU A C 1
ATOM 858 O O . LEU A 1 109 ? -13.633 16.641 -1.8 1 87.69 109 LEU A O 1
ATOM 862 N N . HIS A 1 110 ? -14.758 18.25 -2.773 1 83.75 110 HIS A N 1
ATOM 863 C CA . HIS A 1 110 ? -13.781 18.391 -3.844 1 83.75 110 HIS A CA 1
ATOM 864 C C . HIS A 1 110 ? -12.383 18.656 -3.285 1 83.75 110 HIS A C 1
ATOM 866 O O . HIS A 1 110 ? -12.242 19.328 -2.258 1 83.75 110 HIS A O 1
ATOM 872 N N . SER A 1 111 ? -11.383 18.188 -4.07 1 82.62 111 SER A N 1
ATOM 873 C CA . SER A 1 111 ? -9.992 18.266 -3.645 1 82.62 111 SER A CA 1
ATOM 874 C C . SER A 1 111 ? -9.555 19.703 -3.406 1 82.62 111 SER A C 1
ATOM 876 O O . SER A 1 111 ? -8.734 19.969 -2.529 1 82.62 111 SER A O 1
ATOM 878 N N . SER A 1 112 ? -10.086 20.641 -4.145 1 82.81 112 SER A N 1
ATOM 879 C CA . SER A 1 112 ? -9.695 22.047 -4.023 1 82.81 112 SER A CA 1
ATOM 880 C C . SER A 1 112 ? -10.039 22.594 -2.641 1 82.81 112 SER A C 1
ATOM 882 O O . SER A 1 112 ? -9.297 23.406 -2.092 1 82.81 112 SER A O 1
ATOM 884 N N . TYR A 1 113 ? -11.164 22.109 -2.09 1 85.44 113 TYR A N 1
ATOM 885 C CA . TYR A 1 113 ? -11.57 22.562 -0.765 1 85.44 113 TYR A CA 1
ATOM 886 C C . TYR A 1 113 ? -10.867 21.766 0.327 1 85.44 113 TYR A C 1
ATOM 888 O O . TYR A 1 113 ? -10.406 22.344 1.319 1 85.44 113 TYR A O 1
ATOM 896 N N . PHE A 1 114 ? -10.781 20.516 0.074 1 85.81 114 PHE A N 1
ATOM 897 C CA . PHE A 1 114 ? -10.18 19.656 1.081 1 85.81 114 PHE A CA 1
ATOM 898 C C . PHE A 1 114 ? -8.703 20 1.279 1 85.81 114 PHE A C 1
ATOM 900 O O . PHE A 1 114 ? -8.211 20 2.408 1 85.81 114 PHE A O 1
ATOM 907 N N . SER A 1 115 ? -8.023 20.266 0.172 1 84.31 115 SER A N 1
ATOM 908 C CA . SER A 1 115 ? -6.602 20.594 0.25 1 84.31 115 SER A CA 1
ATOM 909 C C . SER A 1 115 ? -6.359 21.844 1.084 1 84.31 115 SER A C 1
ATOM 911 O O . SER A 1 115 ? -5.395 21.906 1.846 1 84.31 115 SER A O 1
ATOM 913 N N . VAL A 1 116 ? -7.219 22.797 0.954 1 86.94 116 VAL A N 1
ATOM 914 C CA . VAL A 1 116 ? -7.105 24.047 1.708 1 86.94 116 VAL A CA 1
ATOM 915 C C . VAL A 1 116 ? -7.262 23.766 3.201 1 86.94 116 VAL A C 1
ATOM 917 O O . VAL A 1 116 ? -6.48 24.266 4.016 1 86.94 116 VAL A O 1
ATOM 920 N N . LEU A 1 117 ? -8.25 22.969 3.518 1 87.94 117 LEU A N 1
ATOM 921 C CA . LEU A 1 117 ? -8.492 22.625 4.914 1 87.94 117 LEU A CA 1
ATOM 922 C C . LEU A 1 117 ? -7.32 21.812 5.48 1 87.94 117 LEU A C 1
ATOM 924 O O . LEU A 1 117 ? -6.879 22.078 6.605 1 87.94 117 LEU A O 1
ATOM 928 N N . LYS A 1 118 ? -6.844 20.906 4.727 1 87.25 118 LYS A N 1
ATOM 929 C CA . LYS A 1 118 ? -5.723 20.062 5.145 1 87.25 118 LYS A CA 1
ATOM 930 C C . LYS A 1 118 ? -4.484 20.906 5.441 1 87.25 118 LYS A C 1
ATOM 932 O O . LYS A 1 118 ? -3.748 20.625 6.387 1 87.25 118 LYS A O 1
ATOM 937 N N . ASP A 1 119 ? -4.258 21.891 4.637 1 85.94 119 ASP A N 1
ATOM 938 C CA . ASP A 1 119 ? -3.082 22.734 4.801 1 85.94 119 ASP A CA 1
ATOM 939 C C . ASP A 1 119 ? -3.258 23.703 5.977 1 85.94 119 ASP A C 1
ATOM 941 O O . ASP A 1 119 ? -2.275 24.156 6.562 1 85.94 119 ASP A O 1
ATOM 945 N N . LYS A 1 120 ? -4.492 23.969 6.254 1 87.5 120 LYS A N 1
ATOM 946 C CA . LYS A 1 120 ? -4.797 24.969 7.281 1 87.5 120 LYS A CA 1
ATOM 947 C C . LYS A 1 120 ? -4.883 24.312 8.664 1 87.5 120 LYS A C 1
ATOM 949 O O . LYS A 1 120 ? -4.543 24.938 9.672 1 87.5 120 LYS A O 1
ATOM 954 N N . TYR A 1 121 ? -5.359 23.094 8.719 1 88.31 121 TYR A N 1
ATOM 955 C CA . TYR A 1 121 ? -5.594 22.422 9.992 1 88.31 121 TYR A CA 1
ATOM 956 C C . TYR A 1 121 ? -4.719 21.188 10.125 1 88.31 121 TYR A C 1
ATOM 958 O O . TYR A 1 121 ? -4.992 20.156 9.5 1 88.31 121 TYR A O 1
ATOM 966 N N . PRO A 1 122 ? -3.762 21.219 11.016 1 85 122 PRO A N 1
ATOM 967 C CA . PRO A 1 122 ? -2.885 20.062 11.203 1 85 122 PRO A CA 1
ATOM 968 C C . PRO A 1 122 ? -3.652 18.797 11.562 1 85 122 PRO A C 1
ATOM 970 O O . PRO A 1 122 ? -3.244 17.688 11.188 1 85 122 PRO A O 1
ATOM 973 N N . SER A 1 123 ? -4.691 18.969 12.273 1 87 123 SER A N 1
ATOM 974 C CA . SER A 1 123 ? -5.492 17.812 12.688 1 87 123 SER A CA 1
ATOM 975 C C . SER A 1 123 ? -6.062 17.078 11.477 1 87 123 SER A C 1
ATOM 977 O O . SER A 1 123 ? -6.203 15.859 11.5 1 87 123 SER A O 1
ATOM 979 N N . ILE A 1 124 ? -6.375 17.781 10.438 1 87.62 124 ILE A N 1
ATOM 980 C CA . ILE A 1 124 ? -6.902 17.172 9.227 1 87.62 124 ILE A CA 1
ATOM 981 C C . ILE A 1 124 ? -5.781 16.422 8.492 1 87.62 124 ILE A C 1
ATOM 983 O O . ILE A 1 124 ? -5.977 15.305 8.023 1 87.62 124 ILE A O 1
ATOM 987 N N . ALA A 1 125 ? -4.648 17.078 8.422 1 84.81 125 ALA A N 1
ATOM 988 C CA . ALA A 1 125 ? -3.502 16.406 7.809 1 84.81 125 ALA A CA 1
ATOM 989 C C . ALA A 1 125 ? -3.15 15.125 8.555 1 84.81 125 ALA A C 1
ATOM 991 O O . ALA A 1 125 ? -2.869 14.102 7.93 1 84.81 125 ALA A O 1
ATOM 992 N N . SER A 1 126 ? -3.195 15.219 9.828 1 84.19 126 SER A N 1
ATOM 993 C CA . SER A 1 126 ? -2.906 14.047 10.648 1 84.19 126 SER A CA 1
ATOM 994 C C . SER A 1 126 ? -3.934 12.938 10.422 1 84.19 126 SER A C 1
ATOM 996 O O . SER A 1 126 ? -3.592 11.758 10.422 1 84.19 126 SER A O 1
ATOM 998 N N . PHE A 1 127 ? -5.082 13.328 10.227 1 86.19 127 PHE A N 1
ATOM 999 C CA . PHE A 1 127 ? -6.145 12.375 9.93 1 86.19 127 PHE A CA 1
ATOM 1000 C C . PHE A 1 127 ? -5.891 11.68 8.602 1 86.19 127 PHE A C 1
ATOM 1002 O O . PHE A 1 127 ? -6.086 10.469 8.477 1 86.19 127 PHE A O 1
ATOM 1009 N N . VAL A 1 128 ? -5.48 12.406 7.648 1 86.19 128 VAL A N 1
ATOM 1010 C CA . VAL A 1 128 ? -5.172 11.852 6.336 1 86.19 128 VAL A CA 1
ATOM 1011 C C . VAL A 1 128 ? -4.008 10.867 6.453 1 86.19 128 VAL A C 1
ATOM 1013 O O . VAL A 1 128 ? -4.02 9.805 5.828 1 86.19 128 VAL A O 1
ATOM 1016 N N . VAL A 1 129 ? -3.086 11.25 7.215 1 84.38 129 VAL A N 1
ATOM 1017 C CA . VAL A 1 129 ? -1.953 10.367 7.465 1 84.38 129 VAL A CA 1
ATOM 1018 C C . VAL A 1 129 ? -2.449 9.039 8.039 1 84.38 129 VAL A C 1
ATOM 1020 O O . VAL A 1 129 ? -2.02 7.965 7.598 1 84.38 129 VAL A O 1
ATOM 1023 N N . GLU A 1 130 ? -3.309 9.102 8.953 1 84.56 130 GLU A N 1
ATOM 1024 C CA . GLU A 1 130 ? -3.867 7.902 9.562 1 84.56 130 GLU A CA 1
ATOM 1025 C C . GLU A 1 130 ? -4.613 7.055 8.531 1 84.56 130 GLU A C 1
ATOM 1027 O O . GLU A 1 130 ? -4.441 5.836 8.484 1 84.56 130 GLU A O 1
ATOM 1032 N N . LEU A 1 131 ? -5.355 7.66 7.766 1 86.44 131 LEU A N 1
ATOM 1033 C CA . LEU A 1 131 ? -6.117 6.953 6.738 1 86.44 131 LEU A CA 1
ATOM 1034 C C . LEU A 1 131 ? -5.188 6.246 5.762 1 86.44 131 LEU A C 1
ATOM 1036 O O . LEU A 1 131 ? -5.375 5.062 5.465 1 86.44 131 LEU A O 1
ATOM 1040 N N . LEU A 1 132 ? -4.203 6.98 5.328 1 85.81 132 LEU A N 1
ATOM 1041 C CA . LEU A 1 132 ? -3.264 6.406 4.371 1 85.81 132 LEU A CA 1
ATOM 1042 C C . LEU A 1 132 ? -2.48 5.258 4.996 1 85.81 132 LEU A C 1
ATOM 1044 O O . LEU A 1 132 ? -2.156 4.281 4.316 1 85.81 132 LEU A O 1
ATOM 1048 N N . SER A 1 133 ? -2.182 5.43 6.23 1 85.38 133 SER A N 1
ATOM 1049 C CA . SER A 1 133 ? -1.476 4.359 6.926 1 85.38 133 SER A CA 1
ATOM 1050 C C . SER A 1 133 ? -2.309 3.082 6.961 1 85.38 133 SER A C 1
ATOM 1052 O O . SER A 1 133 ? -1.78 1.986 6.758 1 85.38 133 SER A O 1
ATOM 1054 N N . ILE A 1 134 ? -3.521 3.223 7.195 1 87.06 134 ILE A N 1
ATOM 1055 C CA . ILE A 1 134 ? -4.434 2.084 7.238 1 87.06 134 ILE A CA 1
ATOM 1056 C C . ILE A 1 134 ? -4.527 1.446 5.855 1 87.06 134 ILE A C 1
ATOM 1058 O O . ILE A 1 134 ? -4.523 0.219 5.73 1 87.06 134 ILE A O 1
ATOM 1062 N N . ARG A 1 135 ? -4.578 2.26 4.848 1 88 135 ARG A N 1
ATOM 1063 C CA . ARG A 1 135 ? -4.66 1.752 3.482 1 88 135 ARG A CA 1
ATOM 1064 C C . ARG A 1 135 ? -3.375 1.039 3.084 1 88 135 ARG A C 1
ATOM 1066 O O . ARG A 1 135 ? -3.414 0.003 2.416 1 88 135 ARG A O 1
ATOM 1073 N N . LEU A 1 136 ? -2.309 1.636 3.443 1 88.25 136 LEU A N 1
ATOM 1074 C CA . LEU A 1 136 ? -1.026 0.996 3.166 1 88.25 136 LEU A CA 1
ATOM 1075 C C . LEU A 1 136 ? -0.937 -0.362 3.854 1 88.25 136 LEU A C 1
ATOM 1077 O O . LEU A 1 136 ? -0.533 -1.35 3.236 1 88.25 136 LEU A O 1
ATOM 1081 N N . ALA A 1 137 ? -1.338 -0.39 5.113 1 88.25 137 ALA A N 1
ATOM 1082 C CA . ALA A 1 137 ? -1.338 -1.652 5.848 1 88.25 137 ALA A CA 1
ATOM 1083 C C . ALA A 1 137 ? -2.229 -2.686 5.16 1 88.25 137 ALA A C 1
ATOM 1085 O O . ALA A 1 137 ? -1.858 -3.857 5.051 1 88.25 137 ALA A O 1
ATOM 1086 N N . SER A 1 138 ? -3.328 -2.273 4.742 1 90.75 138 SER A N 1
ATOM 1087 C CA . SER A 1 138 ? -4.25 -3.162 4.039 1 90.75 138 SER A CA 1
ATOM 1088 C C . SER A 1 138 ? -3.623 -3.699 2.754 1 90.75 138 SER A C 1
ATOM 1090 O O . SER A 1 138 ? -3.719 -4.895 2.463 1 90.75 138 SER A O 1
ATOM 1092 N N . ALA A 1 139 ? -3.029 -2.797 1.985 1 91.56 139 ALA A N 1
ATOM 1093 C CA . ALA A 1 139 ? -2.4 -3.195 0.729 1 91.56 139 ALA A CA 1
ATOM 1094 C C . ALA A 1 139 ? -1.316 -4.242 0.966 1 91.56 139 ALA A C 1
ATOM 1096 O O . ALA A 1 139 ? -1.232 -5.234 0.238 1 91.56 139 ALA A O 1
ATOM 1097 N N . ILE A 1 140 ? -0.547 -4.012 1.989 1 92.19 140 ILE A N 1
ATOM 1098 C CA . ILE A 1 140 ? 0.539 -4.934 2.307 1 92.19 140 ILE A CA 1
ATOM 1099 C C . ILE A 1 140 ? -0.038 -6.285 2.732 1 92.19 140 ILE A C 1
ATOM 1101 O O . ILE A 1 140 ? 0.429 -7.336 2.287 1 92.19 140 ILE A O 1
ATOM 1105 N N . LYS A 1 141 ? -1.012 -6.234 3.562 1 92.06 141 LYS A N 1
ATOM 1106 C CA . LYS A 1 141 ? -1.646 -7.461 4.035 1 92.06 141 LYS A CA 1
ATOM 1107 C C . LYS A 1 141 ? -2.242 -8.25 2.877 1 92.06 141 LYS A C 1
ATOM 1109 O O . LYS A 1 141 ? -2.023 -9.461 2.768 1 92.06 141 LYS A O 1
ATOM 1114 N N . VAL A 1 142 ? -2.943 -7.617 2.045 1 94.81 142 VAL A N 1
ATOM 1115 C CA . VAL A 1 142 ? -3.566 -8.273 0.902 1 94.81 142 VAL A CA 1
ATOM 1116 C C . VAL A 1 142 ? -2.488 -8.836 -0.019 1 94.81 142 VAL A C 1
ATOM 1118 O O . VAL A 1 142 ? -2.605 -9.969 -0.502 1 94.81 142 VAL A O 1
ATOM 1121 N N . MET A 1 143 ? -1.503 -8.086 -0.28 1 95.44 143 MET A N 1
ATOM 1122 C CA . MET A 1 143 ? -0.407 -8.531 -1.134 1 95.44 143 MET A CA 1
ATOM 1123 C C . MET A 1 143 ? 0.223 -9.812 -0.586 1 95.44 143 MET A C 1
ATOM 1125 O O . MET A 1 143 ? 0.374 -10.797 -1.312 1 95.44 143 MET A O 1
ATOM 1129 N N . THR A 1 144 ? 0.561 -9.797 0.682 1 94.19 144 THR A N 1
ATOM 1130 C CA . THR A 1 144 ? 1.23 -10.945 1.29 1 94.19 144 THR A CA 1
ATOM 1131 C C . THR A 1 144 ? 0.316 -12.164 1.294 1 94.19 144 THR A C 1
ATOM 1133 O O . THR A 1 144 ? 0.757 -13.281 0.999 1 94.19 144 THR A O 1
ATOM 1136 N N . GLN A 1 145 ? -0.9 -11.953 1.578 1 94.25 145 GLN A N 1
ATOM 1137 C CA . GLN A 1 145 ? -1.845 -13.07 1.556 1 94.25 145 GLN A CA 1
ATOM 1138 C C . GLN A 1 145 ? -2.002 -13.625 0.145 1 94.25 145 GLN A C 1
ATOM 1140 O O . GLN A 1 145 ? -1.983 -14.844 -0.052 1 94.25 145 GLN A O 1
ATOM 1145 N N . ALA A 1 146 ? -2.17 -12.734 -0.775 1 96.25 146 ALA A N 1
ATOM 1146 C CA . ALA A 1 146 ? -2.398 -13.141 -2.158 1 96.25 146 ALA A CA 1
ATOM 1147 C C . ALA A 1 146 ? -1.212 -13.93 -2.701 1 96.25 146 ALA A C 1
ATOM 1149 O O . ALA A 1 146 ? -1.386 -14.852 -3.506 1 96.25 146 ALA A O 1
ATOM 1150 N N . LEU A 1 147 ? -0.057 -13.602 -2.279 1 95.5 147 LEU A N 1
ATOM 1151 C CA . LEU A 1 147 ? 1.151 -14.203 -2.828 1 95.5 147 LEU A CA 1
ATOM 1152 C C . LEU A 1 147 ? 1.502 -15.484 -2.08 1 95.5 147 LEU A C 1
ATOM 1154 O O . LEU A 1 147 ? 2.045 -16.422 -2.67 1 95.5 147 LEU A O 1
ATOM 1158 N N . PHE A 1 148 ? 1.111 -15.562 -0.726 1 95.56 148 PHE A N 1
ATOM 1159 C CA . PHE A 1 148 ? 1.806 -16.578 0.05 1 95.56 148 PHE A CA 1
ATOM 1160 C C . PHE A 1 148 ? 0.813 -17.453 0.818 1 95.56 148 PHE A C 1
ATOM 1162 O O . PHE A 1 148 ? 1.208 -18.391 1.514 1 95.56 148 PHE A O 1
ATOM 1169 N N . THR A 1 149 ? -0.375 -17.109 0.795 1 95.44 149 THR A N 1
ATOM 1170 C CA . THR A 1 149 ? -1.408 -17.922 1.42 1 95.44 149 THR A CA 1
ATOM 1171 C C . THR A 1 149 ? -2.148 -18.75 0.374 1 95.44 149 THR A C 1
ATOM 1173 O O . THR A 1 149 ? -2.508 -18.234 -0.689 1 95.44 149 THR A O 1
ATOM 1176 N N . PRO A 1 150 ? -2.324 -20.031 0.6 1 96.06 150 PRO A N 1
ATOM 1177 C CA . PRO A 1 150 ? -3.07 -20.859 -0.353 1 96.06 150 PRO A CA 1
ATOM 1178 C C . PRO A 1 150 ? -4.457 -20.297 -0.656 1 96.06 150 PRO A C 1
ATOM 1180 O O . PRO A 1 150 ? -5.148 -19.828 0.25 1 96.06 150 PRO A O 1
ATOM 1183 N N . ILE A 1 151 ? -4.84 -20.391 -1.913 1 96.56 151 ILE A N 1
ATOM 1184 C CA . ILE A 1 151 ? -6.09 -19.812 -2.383 1 96.56 151 ILE A CA 1
ATOM 1185 C C . ILE A 1 151 ? -7.266 -20.438 -1.64 1 96.56 151 ILE A C 1
ATOM 1187 O O . ILE A 1 151 ? -8.258 -19.766 -1.349 1 96.56 151 ILE A O 1
ATOM 1191 N N . THR A 1 152 ? -7.16 -21.703 -1.291 1 96.81 152 THR A N 1
ATOM 1192 C CA . THR A 1 152 ? -8.219 -22.375 -0.539 1 96.81 152 THR A CA 1
ATOM 1193 C C . THR A 1 152 ? -8.484 -21.641 0.775 1 96.81 152 THR A C 1
ATOM 1195 O O . THR A 1 152 ? -9.633 -21.328 1.101 1 96.81 152 THR A O 1
ATOM 1198 N N . GLN A 1 153 ? -7.418 -21.344 1.438 1 96.56 153 GLN A N 1
ATOM 1199 C CA . GLN A 1 153 ? -7.555 -20.656 2.715 1 96.56 153 GLN A CA 1
ATOM 1200 C C . GLN A 1 153 ? -8.094 -19.25 2.521 1 96.56 153 GLN A C 1
ATOM 1202 O O . GLN A 1 153 ? -8.891 -18.766 3.326 1 96.56 153 GLN A O 1
ATOM 1207 N N . ARG A 1 154 ? -7.621 -18.594 1.509 1 96.75 154 ARG A N 1
ATOM 1208 C CA . ARG A 1 154 ? -8.078 -17.234 1.243 1 96.75 154 ARG A CA 1
ATOM 1209 C C . ARG A 1 154 ? -9.578 -17.203 0.941 1 96.75 154 ARG A C 1
ATOM 1211 O O . ARG A 1 154 ? -10.281 -16.281 1.339 1 96.75 154 ARG A O 1
ATOM 1218 N N . ILE A 1 155 ? -10.062 -18.188 0.259 1 97.56 155 ILE A N 1
ATOM 1219 C CA . ILE A 1 155 ? -11.484 -18.312 -0.025 1 97.56 155 ILE A CA 1
ATOM 1220 C C . ILE A 1 155 ? -12.25 -18.516 1.278 1 97.56 155 ILE A C 1
ATOM 1222 O O . ILE A 1 155 ? -13.25 -17.844 1.533 1 97.56 155 ILE A O 1
ATOM 1226 N N . ILE A 1 156 ? -11.75 -19.391 2.098 1 96.31 156 ILE A N 1
ATOM 1227 C CA . ILE A 1 156 ? -12.398 -19.672 3.375 1 96.31 156 ILE A CA 1
ATOM 1228 C C . ILE A 1 156 ? -12.445 -18.406 4.227 1 96.31 156 ILE A C 1
ATOM 1230 O O . ILE A 1 156 ? -13.492 -18.078 4.785 1 96.31 156 ILE A O 1
ATOM 1234 N N . ASP A 1 157 ? -11.344 -17.75 4.289 1 95.38 157 ASP A N 1
ATOM 1235 C CA . ASP A 1 157 ? -11.281 -16.516 5.074 1 95.38 157 ASP A CA 1
ATOM 1236 C C . ASP A 1 157 ? -12.266 -15.477 4.551 1 95.38 157 ASP A C 1
ATOM 1238 O O . ASP A 1 157 ? -12.922 -14.789 5.328 1 95.38 157 ASP A O 1
ATOM 1242 N N . PHE A 1 158 ? -12.32 -15.336 3.299 1 95.62 158 PHE A N 1
ATOM 1243 C CA . PHE A 1 158 ? -13.242 -14.391 2.674 1 95.62 158 PHE A CA 1
ATOM 1244 C C . PHE A 1 158 ? -14.68 -14.695 3.061 1 95.62 158 PHE A C 1
ATOM 1246 O O . PHE A 1 158 ? -15.43 -13.797 3.443 1 95.62 158 PHE A O 1
ATOM 1253 N N . LEU A 1 159 ? -15 -15.938 2.928 1 96.12 159 LEU A N 1
ATOM 1254 C CA . LEU A 1 159 ? -16.359 -16.359 3.236 1 96.12 159 LEU A CA 1
ATOM 1255 C C . LEU A 1 159 ? -16.703 -16.078 4.699 1 96.12 159 LEU A C 1
ATOM 1257 O O . LEU A 1 159 ? -17.766 -15.539 5 1 96.12 159 LEU A O 1
ATOM 1261 N N . LYS A 1 160 ? -15.766 -16.375 5.555 1 94.31 160 LYS A N 1
ATOM 1262 C CA . LYS A 1 160 ? -15.984 -16.156 6.984 1 94.31 160 LYS A CA 1
ATOM 1263 C C . LYS A 1 160 ? -16.156 -14.672 7.293 1 94.31 160 LYS A C 1
ATOM 1265 O O . LYS A 1 160 ? -16.984 -14.297 8.125 1 94.31 160 LYS A O 1
ATOM 1270 N N . GLN A 1 161 ? -15.453 -13.883 6.625 1 90.81 161 GLN A N 1
ATOM 1271 C CA . GLN A 1 161 ? -15.422 -12.453 6.918 1 90.81 161 GLN A CA 1
ATOM 1272 C C . GLN A 1 161 ? -16.641 -11.75 6.316 1 90.81 161 GLN A C 1
ATOM 1274 O O . GLN A 1 161 ? -17.109 -10.742 6.859 1 90.81 161 GLN A O 1
ATOM 1279 N N . ASN A 1 162 ? -17.156 -12.227 5.242 1 90.94 162 ASN A N 1
ATOM 1280 C CA . ASN A 1 162 ? -18.125 -11.438 4.48 1 90.94 162 ASN A CA 1
ATOM 1281 C C . ASN A 1 162 ? -19.516 -12.055 4.527 1 90.94 162 ASN A C 1
ATOM 1283 O O . ASN A 1 162 ? -20.5 -11.43 4.121 1 90.94 162 ASN A O 1
ATOM 1287 N N . ALA A 1 163 ? -19.609 -13.227 4.984 1 93 163 ALA A N 1
ATOM 1288 C CA . ALA A 1 163 ? -20.922 -13.891 5.016 1 93 163 ALA A CA 1
ATOM 1289 C C . ALA A 1 163 ? -21.828 -13.25 6.055 1 93 163 ALA A C 1
ATOM 1291 O O . ALA A 1 163 ? -21.375 -12.812 7.109 1 93 163 ALA A O 1
ATOM 1292 N N . THR A 1 164 ? -23.062 -13.117 5.723 1 91.12 164 THR A N 1
ATOM 1293 C CA . THR A 1 164 ? -24.141 -12.719 6.625 1 91.12 164 THR A CA 1
ATOM 1294 C C . THR A 1 164 ? -25.172 -13.828 6.77 1 91.12 164 THR A C 1
ATOM 1296 O O . THR A 1 164 ? -25.703 -14.328 5.773 1 91.12 164 THR A O 1
ATOM 1299 N N . ASN A 1 165 ? -25.484 -14.148 7.973 1 93.81 165 ASN A N 1
ATOM 1300 C CA . ASN A 1 165 ? -26.391 -15.258 8.219 1 93.81 165 ASN A CA 1
ATOM 1301 C C . ASN A 1 165 ? -25.953 -16.531 7.496 1 93.81 165 ASN A C 1
ATOM 1303 O O . ASN A 1 165 ? -26.75 -17.156 6.793 1 93.81 165 ASN A O 1
ATOM 1307 N N . ASN A 1 166 ? -24.703 -16.797 7.48 1 94.19 166 ASN A N 1
ATOM 1308 C CA . ASN A 1 166 ? -24.047 -17.984 6.945 1 94.19 166 ASN A CA 1
ATOM 1309 C C . ASN A 1 166 ? -24.203 -18.078 5.43 1 94.19 166 ASN A C 1
ATOM 1311 O O . ASN A 1 166 ? -24.203 -19.172 4.863 1 94.19 166 ASN A O 1
ATOM 1315 N N . GLN A 1 167 ? -24.453 -16.984 4.836 1 96 167 GLN A N 1
ATOM 1316 C CA . GLN A 1 167 ? -24.531 -17 3.379 1 96 167 GLN A CA 1
ATOM 1317 C C . GLN A 1 167 ? -23.906 -15.75 2.775 1 96 167 GLN A C 1
ATOM 1319 O O . GLN A 1 167 ? -23.781 -14.727 3.451 1 96 167 GLN A O 1
ATOM 1324 N N . ILE A 1 168 ? -23.516 -15.852 1.522 1 94.69 168 ILE A N 1
ATOM 1325 C CA . ILE A 1 168 ? -23 -14.703 0.788 1 94.69 168 ILE A CA 1
ATOM 1326 C C . ILE A 1 168 ? -23.469 -14.758 -0.662 1 94.69 168 ILE A C 1
ATOM 1328 O O . ILE A 1 168 ? -23.391 -15.805 -1.309 1 94.69 168 ILE A O 1
ATOM 1332 N N . GLN A 1 169 ? -24.094 -13.68 -1.065 1 93.81 169 GLN A N 1
ATOM 1333 C CA . GLN A 1 169 ? -24.484 -13.547 -2.465 1 93.81 169 GLN A CA 1
ATOM 1334 C C . GLN A 1 169 ? -23.312 -13.102 -3.33 1 93.81 169 GLN A C 1
ATOM 1336 O O . GLN A 1 169 ? -22.953 -11.93 -3.336 1 93.81 169 GLN A O 1
ATOM 1341 N N . ILE A 1 170 ? -22.797 -14.086 -4.066 1 94.5 170 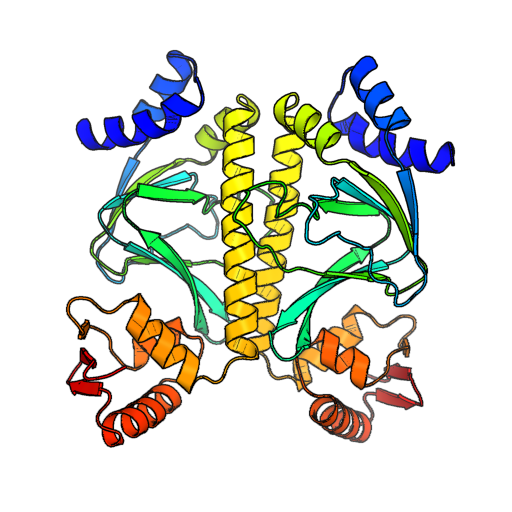ILE A N 1
ATOM 1342 C CA . ILE A 1 170 ? -21.609 -13.766 -4.852 1 94.5 170 ILE A CA 1
ATOM 1343 C C . ILE A 1 170 ? -21.391 -14.82 -5.93 1 94.5 170 ILE A C 1
ATOM 1345 O O . ILE A 1 170 ? -21.594 -16.016 -5.688 1 94.5 170 ILE A O 1
ATOM 1349 N N . THR A 1 171 ? -21.062 -14.422 -7.145 1 95 171 THR A N 1
ATOM 1350 C CA . THR A 1 171 ? -20.703 -15.367 -8.195 1 95 171 THR A CA 1
ATOM 1351 C C . THR A 1 171 ? -19.234 -15.758 -8.094 1 95 171 THR A C 1
ATOM 1353 O O . THR A 1 171 ? -18.438 -15.055 -7.461 1 95 171 THR A O 1
ATOM 1356 N N . HIS A 1 172 ? -18.922 -16.891 -8.68 1 97.25 172 HIS A N 1
ATOM 1357 C CA . HIS A 1 172 ? -17.531 -17.328 -8.695 1 97.25 172 HIS A CA 1
ATOM 1358 C C . HIS A 1 172 ? -16.641 -16.297 -9.383 1 97.25 172 HIS A C 1
ATOM 1360 O O . HIS A 1 172 ? -15.484 -16.109 -8.984 1 97.25 172 HIS A O 1
ATOM 1366 N N . GLU A 1 173 ? -17.188 -15.633 -10.391 1 95.56 173 GLU A N 1
ATOM 1367 C CA . GLU A 1 173 ? -16.438 -14.602 -11.117 1 95.56 173 GLU A CA 1
ATOM 1368 C C . GLU A 1 173 ? -16.094 -13.422 -10.219 1 95.56 173 GLU A C 1
ATOM 1370 O O . GLU A 1 173 ? -14.953 -12.961 -10.211 1 95.56 173 GLU A O 1
ATOM 1375 N N . ILE A 1 174 ? -17.016 -12.938 -9.516 1 94.31 174 ILE A N 1
ATOM 1376 C CA . ILE A 1 174 ? -16.812 -11.805 -8.625 1 94.31 174 ILE A CA 1
ATOM 1377 C C . ILE A 1 174 ? -15.844 -12.188 -7.508 1 94.31 174 ILE A C 1
ATOM 1379 O O . ILE A 1 174 ? -14.945 -11.422 -7.164 1 94.31 174 ILE A O 1
ATOM 1383 N N . LEU A 1 175 ? -16.031 -13.359 -6.941 1 96.75 175 LEU A N 1
ATOM 1384 C CA . LEU A 1 175 ? -15.117 -13.844 -5.906 1 96.75 175 LEU A CA 1
ATOM 1385 C C . LEU A 1 175 ? -13.688 -13.922 -6.426 1 96.75 175 LEU A C 1
ATOM 1387 O O . LEU A 1 175 ? -12.75 -13.516 -5.73 1 96.75 175 LEU A O 1
ATOM 1391 N N . ALA A 1 176 ? -13.547 -14.445 -7.633 1 97.06 176 ALA A N 1
ATOM 1392 C CA . ALA A 1 176 ? -12.227 -14.523 -8.258 1 97.06 176 ALA A CA 1
ATOM 1393 C C . ALA A 1 176 ? -11.602 -13.141 -8.398 1 97.06 176 ALA A C 1
ATOM 1395 O O . ALA A 1 176 ? -10.422 -12.953 -8.094 1 97.06 176 ALA A O 1
ATOM 1396 N N . SER A 1 177 ? -12.359 -12.148 -8.797 1 95.06 177 SER A N 1
ATOM 1397 C CA . SER A 1 177 ? -11.883 -10.781 -8.961 1 95.06 177 SER A CA 1
ATOM 1398 C C . SER A 1 177 ? -11.477 -10.172 -7.617 1 95.06 177 SER A C 1
ATOM 1400 O O . SER A 1 177 ? -10.477 -9.461 -7.531 1 95.06 177 SER A O 1
ATOM 1402 N N . HIS A 1 178 ? -12.211 -10.516 -6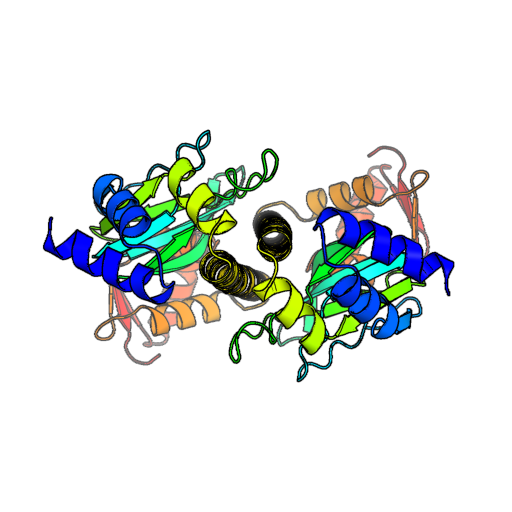.629 1 95.62 178 HIS A N 1
ATOM 1403 C CA . HIS A 1 178 ? -11.883 -10.008 -5.297 1 95.62 178 HIS A CA 1
ATOM 1404 C C . HIS A 1 178 ? -10.547 -10.562 -4.812 1 95.62 178 HIS A C 1
ATOM 1406 O O . HIS A 1 178 ? -9.797 -9.859 -4.129 1 95.62 178 HIS A O 1
ATOM 1412 N N . LEU A 1 179 ? -10.297 -11.742 -5.18 1 97.25 179 LEU A N 1
ATOM 1413 C CA . LEU A 1 179 ? -9.156 -12.438 -4.59 1 97.25 179 LEU A CA 1
ATOM 1414 C C . LEU A 1 179 ? -7.965 -12.43 -5.539 1 97.25 179 LEU A C 1
ATOM 1416 O O . LEU A 1 179 ? -6.887 -12.922 -5.195 1 97.25 179 LEU A O 1
ATOM 1420 N N . GLY A 1 180 ? -8.125 -11.883 -6.738 1 96.5 180 GLY A N 1
ATOM 1421 C CA . GLY A 1 180 ? -7.039 -11.789 -7.695 1 96.5 180 GLY A CA 1
ATOM 1422 C C . GLY A 1 180 ? -6.652 -13.133 -8.289 1 96.5 180 GLY A C 1
ATOM 1423 O O . GLY A 1 180 ? -5.465 -13.453 -8.398 1 96.5 180 GLY A O 1
ATOM 1424 N N . THR A 1 181 ? -7.66 -13.961 -8.586 1 95.94 181 THR A N 1
ATOM 1425 C CA . THR A 1 181 ? -7.43 -15.273 -9.18 1 95.94 181 THR A CA 1
ATOM 1426 C C . THR A 1 181 ? -8.438 -15.539 -10.297 1 95.94 181 THR A C 1
ATOM 1428 O O . THR A 1 181 ? -9.164 -14.641 -10.719 1 95.94 181 THR A O 1
ATOM 1431 N N . ALA A 1 182 ? -8.344 -16.703 -10.914 1 95.56 182 ALA A N 1
ATOM 1432 C CA . ALA A 1 182 ? -9.211 -17.047 -12.039 1 95.56 182 ALA A CA 1
ATOM 1433 C C . ALA A 1 182 ? -10.492 -17.719 -11.562 1 95.56 182 ALA A C 1
ATOM 1435 O O . ALA A 1 182 ? -10.484 -18.469 -10.594 1 95.56 182 ALA A O 1
ATOM 1436 N N . ARG A 1 183 ? -11.508 -17.438 -12.328 1 95.94 183 ARG A N 1
ATOM 1437 C CA . ARG A 1 183 ? -12.82 -17.984 -12.008 1 95.94 183 ARG A CA 1
ATOM 1438 C C . ARG A 1 183 ? -12.766 -19.516 -11.922 1 95.94 183 ARG A C 1
ATOM 1440 O O . ARG A 1 183 ? -13.375 -20.109 -11.039 1 95.94 183 ARG A O 1
ATOM 1447 N N . GLU A 1 184 ? -12.031 -20.109 -12.859 1 97.56 184 GLU A N 1
ATOM 1448 C CA . GLU A 1 184 ? -11.93 -21.562 -12.914 1 97.56 184 GLU A CA 1
ATOM 1449 C C . GLU A 1 184 ? -11.305 -22.125 -11.641 1 97.56 184 GLU A C 1
ATOM 1451 O O . GLU A 1 184 ? -11.719 -23.188 -11.148 1 97.56 184 GLU A O 1
ATOM 1456 N N . VAL A 1 185 ? -10.383 -21.5 -11.125 1 97 185 VAL A N 1
ATOM 1457 C CA . VAL A 1 185 ? -9.703 -21.906 -9.898 1 97 185 VAL A CA 1
ATOM 1458 C C . VAL A 1 185 ? -10.672 -21.844 -8.727 1 97 185 VAL A C 1
ATOM 1460 O O . VAL A 1 185 ? -10.789 -22.797 -7.957 1 97 185 VAL A O 1
ATOM 1463 N N . VAL A 1 186 ? -11.367 -20.766 -8.617 1 97.69 186 VAL A N 1
ATOM 1464 C CA . VAL A 1 186 ? -12.344 -20.578 -7.547 1 97.69 186 VAL A CA 1
ATOM 1465 C C . VAL A 1 186 ? -13.398 -21.688 -7.617 1 97.69 186 VAL A C 1
ATOM 1467 O O . VAL A 1 186 ? -13.727 -22.297 -6.598 1 97.69 186 VAL A O 1
ATOM 1470 N N . SER A 1 187 ? -13.891 -21.922 -8.797 1 97.88 187 SER A N 1
ATOM 1471 C CA . SER A 1 187 ? -14.938 -22.922 -8.992 1 97.88 187 SER A CA 1
ATOM 1472 C C . SER A 1 187 ? -14.484 -24.297 -8.523 1 97.88 187 SER A C 1
ATOM 1474 O O . SER A 1 187 ? -15.227 -24.984 -7.809 1 97.88 187 SER A O 1
ATOM 1476 N N . ARG A 1 188 ? -13.281 -24.641 -8.914 1 98.06 188 ARG A N 1
ATOM 1477 C CA . ARG A 1 188 ? -12.734 -25.938 -8.539 1 98.06 188 ARG A CA 1
ATOM 1478 C C . ARG A 1 188 ? -12.594 -26.047 -7.023 1 98.06 188 ARG A C 1
ATOM 1480 O O . ARG A 1 188 ? -12.992 -27.062 -6.434 1 98.06 188 ARG A O 1
ATOM 1487 N N . ILE A 1 189 ? -12.07 -25.109 -6.422 1 97.94 189 ILE A N 1
ATOM 1488 C CA . ILE A 1 189 ? -11.797 -25.141 -4.988 1 97.94 189 ILE A CA 1
ATOM 1489 C C . ILE A 1 189 ? -13.117 -25.172 -4.215 1 97.94 189 ILE A C 1
ATOM 1491 O O . ILE A 1 189 ? -13.258 -25.906 -3.242 1 97.94 189 ILE A O 1
ATOM 1495 N N . LEU A 1 190 ? -14.039 -24.359 -4.648 1 97.75 190 LEU A N 1
ATOM 1496 C CA . LEU A 1 190 ? -15.336 -24.328 -3.988 1 97.75 190 LEU A CA 1
ATOM 1497 C C . LEU A 1 190 ? -16.031 -25.688 -4.094 1 97.75 190 LEU A C 1
ATOM 1499 O O . LEU A 1 190 ? -16.688 -26.125 -3.148 1 97.75 190 LEU A O 1
ATOM 1503 N N . LYS A 1 191 ? -15.898 -26.281 -5.238 1 97.94 191 LYS A N 1
ATOM 1504 C CA . LYS A 1 191 ? -16.453 -27.625 -5.402 1 97.94 191 LYS A CA 1
ATOM 1505 C C . LYS A 1 191 ? -15.828 -28.609 -4.426 1 97.94 191 LYS A C 1
ATOM 1507 O O . LYS A 1 191 ? -16.516 -29.438 -3.846 1 97.94 191 LYS A O 1
ATOM 1512 N N . ASP A 1 192 ? -14.562 -28.5 -4.281 1 97.56 192 ASP A N 1
ATOM 1513 C CA . ASP A 1 192 ? -13.852 -29.359 -3.334 1 97.56 192 ASP A CA 1
ATOM 1514 C C . ASP A 1 192 ? -14.336 -29.109 -1.905 1 97.56 192 ASP A C 1
ATOM 1516 O O . ASP A 1 192 ? -14.539 -30.062 -1.145 1 97.56 192 ASP A O 1
ATOM 1520 N N . ILE A 1 193 ? -14.516 -27.906 -1.551 1 96.94 193 ILE A N 1
ATOM 1521 C CA . ILE A 1 193 ? -14.969 -27.531 -0.216 1 96.94 193 ILE A CA 1
ATOM 1522 C C . ILE A 1 193 ? -16.391 -28.031 0.002 1 96.94 193 ILE A C 1
ATOM 1524 O O . ILE A 1 193 ? -16.734 -28.484 1.098 1 96.94 193 ILE A O 1
ATOM 1528 N N . GLU A 1 194 ? -17.156 -27.922 -1.021 1 97.31 194 GLU A N 1
ATOM 1529 C CA . GLU A 1 194 ? -18.531 -28.406 -0.947 1 97.31 194 GLU A CA 1
ATOM 1530 C C . GLU A 1 194 ? -18.562 -29.906 -0.727 1 97.31 194 GLU A C 1
ATOM 1532 O O . GLU A 1 194 ? -19.406 -30.406 0.034 1 97.31 194 GLU A O 1
ATOM 1537 N N . LYS A 1 195 ? -17.703 -30.609 -1.39 1 97.44 195 LYS A N 1
ATOM 1538 C CA . LYS A 1 195 ? -17.625 -32.062 -1.234 1 97.44 195 LYS A CA 1
ATOM 1539 C C . LYS A 1 195 ? -17.328 -32.438 0.215 1 97.44 195 LYS A C 1
ATOM 1541 O O . LYS A 1 195 ? -17.734 -33.5 0.67 1 97.44 195 LYS A O 1
ATOM 1546 N N . GLU A 1 196 ? -16.703 -31.578 0.894 1 96.44 196 GLU A N 1
ATOM 1547 C CA . GLU A 1 196 ? -16.375 -31.812 2.299 1 96.44 196 GLU A CA 1
ATOM 1548 C C . GLU A 1 196 ? -17.516 -31.375 3.209 1 96.44 196 GLU A C 1
ATOM 1550 O O . GLU A 1 196 ? -17.391 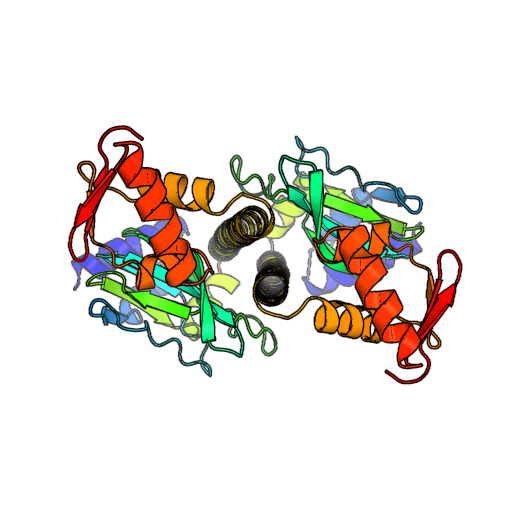-31.391 4.434 1 96.44 196 GLU A O 1
ATOM 1555 N N . ASN A 1 197 ? -18.562 -30.922 2.678 1 95.88 197 ASN A N 1
ATOM 1556 C CA . ASN A 1 197 ? -19.797 -30.531 3.357 1 95.88 197 ASN A CA 1
ATOM 1557 C C . ASN A 1 197 ? -19.578 -29.312 4.246 1 95.88 197 ASN A C 1
ATOM 1559 O O . ASN A 1 197 ? -20.156 -29.219 5.332 1 95.88 197 ASN A O 1
ATOM 1563 N N . LEU A 1 198 ? -18.734 -28.453 3.809 1 96.25 198 LEU A N 1
ATOM 1564 C CA . LEU A 1 198 ? -18.438 -27.234 4.574 1 96.25 198 LEU A CA 1
ATOM 1565 C C . LEU A 1 198 ? -19.266 -26.062 4.062 1 96.25 198 LEU A C 1
ATOM 1567 O O . LEU A 1 198 ? -19.547 -25.125 4.812 1 96.25 198 LEU A O 1
ATOM 1571 N N . ILE A 1 199 ? -19.578 -26.188 2.789 1 97.75 199 ILE A N 1
ATOM 1572 C CA . ILE A 1 199 ? -20.406 -25.156 2.174 1 97.75 199 ILE A CA 1
ATOM 1573 C C . ILE A 1 199 ? -21.391 -25.797 1.204 1 97.75 199 ILE A C 1
ATOM 1575 O O . ILE A 1 199 ? -21.297 -26.984 0.906 1 97.75 199 ILE A O 1
ATOM 1579 N N . LYS A 1 200 ? -22.391 -25.078 0.842 1 97.75 200 LYS A N 1
ATOM 1580 C CA . LYS A 1 200 ? -23.312 -25.453 -0.22 1 97.75 200 LYS A CA 1
ATOM 1581 C C . LYS A 1 200 ? -23.359 -24.375 -1.305 1 97.75 200 LYS A C 1
ATOM 1583 O O . LYS A 1 200 ? -23.516 -23.188 -1.007 1 97.75 200 LYS A O 1
ATOM 1588 N N . LEU A 1 201 ? -23.203 -24.797 -2.518 1 97.56 201 LEU A N 1
ATOM 1589 C CA . LEU A 1 201 ? -23.188 -23.859 -3.635 1 97.56 201 LEU A CA 1
ATOM 1590 C C . LEU A 1 201 ? -24.562 -23.766 -4.281 1 97.56 201 LEU A C 1
ATOM 1592 O O . LEU A 1 201 ? -25.234 -24.781 -4.492 1 97.56 201 LEU A O 1
ATOM 1596 N N . GLU A 1 202 ? -24.969 -22.594 -4.488 1 95.94 202 GLU A N 1
ATOM 1597 C CA . GLU A 1 202 ? -26.172 -22.281 -5.25 1 95.94 202 GLU A CA 1
ATOM 1598 C C . GLU A 1 202 ? -25.906 -21.219 -6.305 1 95.94 202 GLU A C 1
ATOM 1600 O O . GLU A 1 202 ? -24.812 -20.641 -6.34 1 95.94 202 GLU A O 1
ATOM 1605 N N . ARG A 1 203 ? -26.828 -21.016 -7.164 1 93.12 203 ARG A N 1
ATOM 1606 C CA . ARG A 1 203 ? -26.641 -20.016 -8.203 1 93.12 203 ARG A CA 1
ATOM 1607 C C . ARG A 1 203 ? -26.453 -18.625 -7.594 1 93.12 203 ARG A C 1
ATOM 1609 O O . ARG A 1 203 ? -27.375 -18.078 -6.988 1 93.12 203 ARG A O 1
ATOM 1616 N N . GLY A 1 204 ? -25.359 -18.141 -7.672 1 93.12 204 GLY A N 1
ATOM 1617 C CA . GLY A 1 204 ? -25.047 -16.781 -7.23 1 93.12 204 GLY A CA 1
ATOM 1618 C C . GLY A 1 204 ? -24.953 -16.656 -5.723 1 93.12 204 GLY A C 1
ATOM 1619 O O . GLY A 1 204 ? -25.016 -15.555 -5.18 1 93.12 204 GLY A O 1
ATOM 1620 N N . LYS A 1 205 ? -24.828 -17.812 -5.113 1 95.56 205 LYS A N 1
ATOM 1621 C CA . LYS A 1 205 ? -24.875 -17.797 -3.652 1 95.56 205 LYS A CA 1
ATOM 1622 C C . LYS A 1 205 ? -24.047 -18.938 -3.066 1 95.56 205 LYS A C 1
ATOM 1624 O O . LYS A 1 205 ? -23.984 -20.031 -3.645 1 95.56 205 LYS A O 1
ATOM 1629 N N . ILE A 1 206 ? -23.422 -18.688 -1.935 1 97.56 206 ILE A N 1
ATOM 1630 C CA . ILE A 1 206 ? -22.672 -19.703 -1.19 1 97.56 206 ILE A CA 1
ATOM 1631 C C . ILE A 1 206 ? -23.203 -19.766 0.245 1 97.56 206 ILE A C 1
ATOM 1633 O O . ILE A 1 206 ? -23.266 -18.75 0.938 1 97.56 206 ILE A O 1
ATOM 1637 N N . ILE A 1 207 ? -23.594 -20.891 0.667 1 97.75 207 ILE A N 1
ATOM 1638 C CA . ILE A 1 207 ? -24.094 -21.109 2.021 1 97.75 207 ILE A CA 1
ATOM 1639 C C . ILE A 1 207 ? -23 -21.781 2.863 1 97.75 207 ILE A C 1
ATOM 1641 O O . ILE A 1 207 ? -22.469 -22.828 2.473 1 97.75 207 ILE A O 1
ATOM 1645 N N . ILE A 1 208 ? -22.75 -21.25 3.961 1 97.5 208 ILE A N 1
ATOM 1646 C CA . ILE A 1 208 ? -21.734 -21.797 4.848 1 97.5 208 ILE A CA 1
ATOM 1647 C C . ILE A 1 208 ? -22.375 -22.797 5.816 1 97.5 208 ILE A C 1
ATOM 1649 O O . ILE A 1 208 ? -23.312 -22.438 6.535 1 97.5 208 ILE A O 1
ATOM 1653 N N . LEU A 1 209 ? -21.891 -23.938 5.844 1 95.75 209 LEU A N 1
ATOM 1654 C CA . LEU A 1 209 ? -22.438 -24.984 6.703 1 95.75 209 LEU A CA 1
ATOM 1655 C C . LEU A 1 209 ? -21.609 -25.141 7.973 1 95.75 209 LEU A C 1
ATOM 1657 O O . LEU A 1 209 ? -22.141 -25.094 9.078 1 95.75 209 LEU A O 1
ATOM 1661 N N . ASN A 1 210 ? -20.312 -25.406 7.832 1 91.19 210 ASN A N 1
ATOM 1662 C CA . ASN A 1 210 ? -19.406 -25.641 8.961 1 91.19 210 ASN A CA 1
ATOM 1663 C C . ASN A 1 210 ? -17.984 -25.172 8.648 1 91.19 210 ASN A C 1
ATOM 1665 O O . ASN A 1 210 ? -17.094 -26 8.445 1 91.19 210 ASN A O 1
ATOM 1669 N N . LEU A 1 211 ? -17.797 -23.891 8.484 1 85.81 211 LEU A N 1
ATOM 1670 C CA . LEU A 1 211 ? -16.453 -23.375 8.242 1 85.81 211 LEU A CA 1
ATOM 1671 C C . LEU A 1 211 ? -15.82 -22.859 9.531 1 85.81 211 LEU A C 1
ATOM 1673 O O . LEU A 1 211 ? -16.5 -22.281 10.375 1 85.81 211 LEU A O 1
ATOM 1677 N N . MET B 1 1 ? 29.875 14.156 11.25 1 66.38 1 MET B N 1
ATOM 1678 C CA . MET B 1 1 ? 28.672 14.133 12.07 1 66.38 1 MET B CA 1
ATOM 1679 C C . MET B 1 1 ? 27.875 15.422 11.906 1 66.38 1 MET B C 1
ATOM 1681 O O . MET B 1 1 ? 26.688 15.391 11.562 1 66.38 1 MET B O 1
ATOM 1685 N N . LYS B 1 2 ? 28.578 16.625 12.055 1 74.38 2 LYS B N 1
ATOM 1686 C CA . LYS B 1 2 ? 27.906 17.922 11.922 1 74.38 2 LYS B CA 1
ATOM 1687 C C . LYS B 1 2 ? 27.359 18.109 10.508 1 74.38 2 LYS B C 1
ATOM 1689 O O . LYS B 1 2 ? 26.219 18.562 10.336 1 74.38 2 LYS B O 1
ATOM 1694 N N . LYS B 1 3 ? 28.172 17.672 9.555 1 79.38 3 LYS B N 1
ATOM 1695 C CA . LYS B 1 3 ? 27.766 17.844 8.164 1 79.38 3 LYS B CA 1
ATOM 1696 C C . LYS B 1 3 ? 26.531 17 7.855 1 79.38 3 LYS B C 1
ATOM 1698 O O . LYS B 1 3 ? 25.625 17.438 7.133 1 79.38 3 LYS B O 1
ATOM 1703 N N . ASP B 1 4 ? 26.484 15.734 8.375 1 82.19 4 ASP B N 1
ATOM 1704 C CA . ASP B 1 4 ? 25.344 14.844 8.195 1 82.19 4 ASP B CA 1
ATOM 1705 C C . ASP B 1 4 ? 24.078 15.453 8.781 1 82.19 4 ASP B C 1
ATOM 1707 O O . ASP B 1 4 ? 23.016 15.398 8.164 1 82.19 4 ASP B O 1
ATOM 1711 N N . ILE B 1 5 ? 24.266 16.109 9.875 1 83.25 5 ILE B N 1
ATOM 1712 C CA . ILE B 1 5 ? 23.125 16.719 10.562 1 83.25 5 ILE B CA 1
ATOM 1713 C C . ILE B 1 5 ? 22.656 17.938 9.773 1 83.25 5 ILE B C 1
ATOM 1715 O O . ILE B 1 5 ? 21.438 18.156 9.641 1 83.25 5 ILE B O 1
ATOM 1719 N N . GLU B 1 6 ? 23.594 18.625 9.195 1 81.38 6 GLU B N 1
ATOM 1720 C CA . GLU B 1 6 ? 23.25 19.781 8.391 1 81.38 6 GLU B CA 1
ATOM 1721 C C . GLU B 1 6 ? 22.422 19.391 7.172 1 81.38 6 GLU B C 1
ATOM 1723 O O . GLU B 1 6 ? 21.453 20.062 6.812 1 81.38 6 GLU B O 1
ATOM 1728 N N . GLN B 1 7 ? 22.828 18.328 6.562 1 78.94 7 GLN B N 1
ATOM 1729 C CA . GLN B 1 7 ? 22.078 17.812 5.414 1 78.94 7 GLN B CA 1
ATOM 1730 C C . GLN B 1 7 ? 20.641 17.469 5.805 1 78.94 7 GLN B C 1
ATOM 1732 O O . GLN B 1 7 ? 19.703 17.766 5.059 1 78.94 7 GLN B O 1
ATOM 1737 N N . PHE B 1 8 ? 20.547 16.875 6.922 1 80.38 8 PHE B N 1
ATOM 1738 C CA . PHE B 1 8 ? 19.234 16.5 7.449 1 80.38 8 PHE B CA 1
ATOM 1739 C C . PHE B 1 8 ? 18.391 17.734 7.742 1 80.38 8 PHE B C 1
ATOM 1741 O O . PHE B 1 8 ? 17.219 17.797 7.379 1 80.38 8 PHE B O 1
ATOM 1748 N N . ILE B 1 9 ? 19.062 18.75 8.297 1 80.69 9 ILE B N 1
ATOM 1749 C CA . ILE B 1 9 ? 18.391 19.969 8.688 1 80.69 9 ILE B CA 1
ATOM 1750 C C . ILE B 1 9 ? 17.938 20.734 7.449 1 80.69 9 ILE B C 1
ATOM 1752 O O . ILE B 1 9 ? 16.859 21.344 7.441 1 80.69 9 ILE B O 1
ATOM 1756 N N . ASP B 1 10 ? 18.719 20.641 6.426 1 80.06 10 ASP B N 1
ATOM 1757 C CA . ASP B 1 10 ? 18.359 21.297 5.168 1 80.06 10 ASP B CA 1
ATOM 1758 C C . ASP B 1 10 ? 17.031 20.766 4.645 1 80.06 10 ASP B C 1
ATOM 1760 O O . ASP B 1 10 ? 16.219 21.531 4.102 1 80.06 10 ASP B O 1
ATOM 1764 N N . LYS B 1 11 ? 16.75 19.531 4.867 1 77.94 11 LYS B N 1
ATOM 1765 C CA . LYS B 1 11 ? 15.469 18.953 4.449 1 77.94 11 LYS B CA 1
ATOM 1766 C C . LYS B 1 11 ? 14.312 19.5 5.27 1 77.94 11 LYS B C 1
ATOM 1768 O O . LYS B 1 11 ? 13.211 19.688 4.75 1 77.94 11 LYS B O 1
ATOM 1773 N N . PHE B 1 12 ? 14.594 19.844 6.508 1 82.12 12 PHE B N 1
ATOM 1774 C CA . PHE B 1 12 ? 13.547 20.328 7.398 1 82.12 12 PHE B CA 1
ATOM 1775 C C . PHE B 1 12 ? 13.328 21.828 7.215 1 82.12 12 PHE B C 1
ATOM 1777 O O . PHE B 1 12 ? 12.297 22.359 7.621 1 82.12 12 PHE B O 1
ATOM 1784 N N . LYS B 1 13 ? 14.305 22.5 6.645 1 80.25 13 LYS B N 1
ATOM 1785 C CA . LYS B 1 13 ? 14.18 23.938 6.426 1 80.25 13 LYS B CA 1
ATOM 1786 C C . LYS B 1 13 ? 13.008 24.25 5.496 1 80.25 13 LYS B C 1
ATOM 1788 O O . LYS B 1 13 ? 12.406 25.328 5.586 1 80.25 13 LYS B O 1
ATOM 1793 N N . LYS B 1 14 ? 12.758 23.266 4.715 1 82.31 14 LYS B N 1
ATOM 1794 C CA . LYS B 1 14 ? 11.672 23.484 3.76 1 82.31 14 LYS B CA 1
ATOM 1795 C C . LYS B 1 14 ? 10.328 23.578 4.469 1 82.31 14 LYS B C 1
ATOM 1797 O O . LYS B 1 14 ? 9.352 24.062 3.893 1 82.31 14 LYS B O 1
ATOM 1802 N N . PHE B 1 15 ? 10.32 23.219 5.723 1 87.06 15 PHE B N 1
ATOM 1803 C CA . PHE B 1 15 ? 9.062 23.203 6.457 1 87.06 15 PHE B CA 1
ATOM 1804 C C . PHE B 1 15 ? 8.906 24.469 7.293 1 87.06 15 PHE B C 1
ATOM 1806 O O . PHE B 1 15 ? 7.938 24.609 8.047 1 87.06 15 PHE B O 1
ATOM 1813 N N . ASN B 1 16 ? 9.852 25.391 7.234 1 86.62 16 ASN B N 1
ATOM 1814 C CA . ASN B 1 16 ? 9.805 26.688 7.91 1 86.62 16 ASN B CA 1
ATOM 1815 C C . ASN B 1 16 ? 9.625 26.531 9.414 1 86.62 16 ASN B C 1
ATOM 1817 O O . ASN B 1 16 ? 8.773 27.188 10.016 1 86.62 16 ASN B O 1
ATOM 1821 N N . LEU B 1 17 ? 10.406 25.719 9.984 1 89.62 17 LEU B N 1
ATOM 1822 C CA . LEU B 1 17 ? 10.375 25.484 11.43 1 89.62 17 LEU B CA 1
ATOM 1823 C C . LEU B 1 17 ? 10.953 26.688 12.18 1 89.62 17 LEU B C 1
ATOM 1825 O O . LEU B 1 17 ? 11.789 27.406 11.641 1 89.62 17 LEU B O 1
ATOM 1829 N N . SER B 1 18 ? 10.477 26.906 13.344 1 92.69 18 SER B N 1
ATOM 1830 C CA . SER B 1 18 ? 11.117 27.891 14.211 1 92.69 18 SER B CA 1
ATOM 1831 C C . SER B 1 18 ? 12.555 27.484 14.531 1 92.69 18 SER B C 1
ATOM 1833 O O . SER B 1 18 ? 12.914 26.312 14.422 1 92.69 18 SER B O 1
ATOM 1835 N N . LYS B 1 19 ? 13.305 28.469 14.867 1 91.31 19 LYS B N 1
ATOM 1836 C CA . LYS B 1 19 ? 14.688 28.188 15.258 1 91.31 19 LYS B CA 1
ATOM 1837 C C . LYS B 1 19 ? 14.734 27.203 16.422 1 91.31 19 LYS B C 1
ATOM 1839 O O . LYS B 1 19 ? 15.594 26.312 16.469 1 91.31 19 LYS B O 1
ATOM 1844 N N . GLU B 1 20 ? 13.836 27.359 17.312 1 93.12 20 GLU B N 1
ATOM 1845 C CA . GLU B 1 20 ? 13.781 26.484 18.484 1 93.12 20 GLU B CA 1
ATOM 1846 C C . GLU B 1 20 ? 13.5 25.031 18.078 1 93.12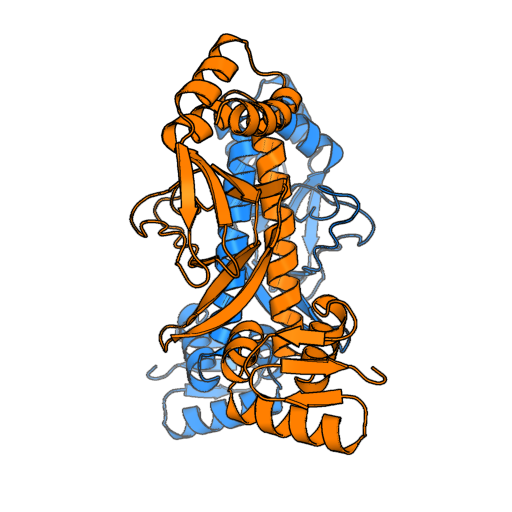 20 GLU B C 1
ATOM 1848 O O . GLU B 1 20 ? 14.172 24.109 18.547 1 93.12 20 GLU B O 1
ATOM 1853 N N . ASP B 1 21 ? 12.539 24.828 17.203 1 92.44 21 ASP B N 1
ATOM 1854 C CA . ASP B 1 21 ? 12.18 23.484 16.766 1 92.44 21 ASP B CA 1
ATOM 1855 C C . ASP B 1 21 ? 13.289 22.875 15.914 1 92.44 21 ASP B C 1
ATOM 1857 O O . ASP B 1 21 ? 13.539 21.656 15.992 1 92.44 21 ASP B O 1
ATOM 1861 N N . LEU B 1 22 ? 13.945 23.703 15.148 1 90.69 22 LEU B N 1
ATOM 1862 C CA . LEU B 1 22 ? 15.078 23.219 14.359 1 90.69 22 LEU B CA 1
ATOM 1863 C C . LEU B 1 22 ? 16.203 22.734 15.266 1 90.69 22 LEU B C 1
ATOM 1865 O O . LEU B 1 22 ? 16.844 21.719 14.992 1 90.69 22 LEU B O 1
ATOM 1869 N N . ASP B 1 23 ? 16.422 23.5 16.266 1 90 23 ASP B N 1
ATOM 1870 C CA . ASP B 1 23 ? 17.438 23.125 17.25 1 90 23 ASP B CA 1
ATOM 1871 C C . ASP B 1 23 ? 17.062 21.797 17.922 1 90 23 ASP B C 1
ATOM 1873 O O . ASP B 1 23 ? 17.938 20.969 18.172 1 90 23 ASP B O 1
ATOM 1877 N N . THR B 1 24 ? 15.82 21.688 18.234 1 89 24 THR B N 1
ATOM 1878 C CA . THR B 1 24 ? 15.344 20.453 18.844 1 89 24 THR B CA 1
ATOM 1879 C C . THR B 1 24 ? 15.609 19.266 17.922 1 89 24 THR B C 1
ATOM 1881 O O . THR B 1 24 ? 16.062 18.219 18.375 1 89 24 THR B O 1
ATOM 1884 N N . VAL B 1 25 ? 15.359 19.406 16.656 1 89.19 25 VAL B N 1
ATOM 1885 C CA . VAL B 1 25 ? 15.617 18.344 15.68 1 89.19 25 VAL B CA 1
ATOM 1886 C C . VAL B 1 25 ? 17.109 18.016 15.656 1 89.19 25 VAL B C 1
ATOM 1888 O O . VAL B 1 25 ? 17.5 16.844 15.773 1 89.19 25 VAL B O 1
ATOM 1891 N N . SER B 1 26 ? 17.891 19.031 15.555 1 89 26 SER B N 1
ATOM 1892 C CA . SER B 1 26 ? 19.328 18.859 15.445 1 89 26 SER B CA 1
ATOM 1893 C C . SER B 1 26 ? 19.891 18.156 16.672 1 89 26 SER B C 1
ATOM 1895 O O . SER B 1 26 ? 20.828 17.359 16.562 1 89 26 SER B O 1
ATOM 1897 N N . SER B 1 27 ? 19.312 18.406 17.781 1 90.88 27 SER B N 1
ATOM 1898 C CA . SER B 1 27 ? 19.844 17.891 19.047 1 90.88 27 SER B CA 1
ATOM 1899 C C . SER B 1 27 ? 19.297 16.484 19.344 1 90.88 27 SER B C 1
ATOM 1901 O O . SER B 1 27 ? 19.828 15.789 20.203 1 90.88 27 SER B O 1
ATOM 1903 N N . ASN B 1 28 ? 18.312 16.062 18.656 1 89.12 28 ASN B N 1
ATOM 1904 C CA . ASN B 1 28 ? 17.672 14.805 19.031 1 89.12 28 ASN B CA 1
ATOM 1905 C C . ASN B 1 28 ? 17.75 13.781 17.891 1 89.12 28 ASN B C 1
ATOM 1907 O O . ASN B 1 28 ? 17.078 12.75 17.938 1 89.12 28 ASN B O 1
ATOM 1911 N N . VAL B 1 29 ? 18.516 14.07 16.938 1 88.5 29 VAL B N 1
ATOM 1912 C CA . VAL B 1 29 ? 18.703 13.125 15.844 1 88.5 29 VAL B CA 1
ATOM 1913 C C . VAL B 1 29 ? 19.891 12.211 16.156 1 88.5 29 VAL B C 1
ATOM 1915 O O . VAL B 1 29 ? 20.891 12.648 16.734 1 88.5 29 VAL B O 1
ATOM 1918 N N . LYS B 1 30 ? 19.734 10.977 15.836 1 88.75 30 LYS B N 1
ATOM 1919 C CA . LYS B 1 30 ? 20.797 9.992 16.016 1 88.75 30 LYS B CA 1
ATOM 1920 C C . LYS B 1 30 ? 21.281 9.453 14.672 1 88.75 30 LYS B C 1
ATOM 1922 O O . LYS B 1 30 ? 20.484 9.234 13.766 1 88.75 30 LYS B O 1
ATOM 1927 N N . ILE B 1 31 ? 22.578 9.258 14.617 1 91.31 31 ILE B N 1
ATOM 1928 C CA . ILE B 1 31 ? 23.156 8.617 13.445 1 91.31 31 ILE B CA 1
ATOM 1929 C C . ILE B 1 31 ? 23.359 7.129 13.711 1 91.31 31 ILE B C 1
ATOM 1931 O O . ILE B 1 31 ? 23.875 6.746 14.758 1 91.31 31 ILE B O 1
ATOM 1935 N N . MET B 1 32 ? 22.891 6.375 12.836 1 90.56 32 MET B N 1
ATOM 1936 C CA . MET B 1 32 ? 23.016 4.926 12.961 1 90.56 32 MET B CA 1
ATOM 1937 C C . MET B 1 32 ? 23.656 4.332 11.711 1 90.56 32 MET B C 1
ATOM 1939 O O . MET B 1 32 ? 23.391 4.785 10.594 1 90.56 32 MET B O 1
ATOM 1943 N N . GLU B 1 33 ? 24.438 3.34 11.969 1 93.88 33 GLU B N 1
ATOM 1944 C CA . GLU B 1 33 ? 25.109 2.654 10.867 1 93.88 33 GLU B CA 1
ATOM 1945 C C . GLU B 1 33 ? 24.766 1.17 10.852 1 93.88 33 GLU B C 1
ATOM 1947 O O . GLU B 1 33 ? 24.641 0.541 11.898 1 93.88 33 GLU B O 1
ATOM 1952 N N . PHE B 1 34 ? 24.641 0.674 9.641 1 94.31 34 PHE B N 1
ATOM 1953 C CA . PHE B 1 34 ? 24.281 -0.723 9.422 1 94.31 34 PHE B CA 1
ATOM 1954 C C . PHE B 1 34 ? 25.156 -1.338 8.336 1 94.31 34 PHE B C 1
ATOM 1956 O O . PHE B 1 34 ? 25.453 -0.688 7.328 1 94.31 34 PHE B O 1
ATOM 1963 N N . LYS B 1 35 ? 25.469 -2.557 8.578 1 96.19 35 LYS B N 1
ATOM 1964 C CA . LYS B 1 35 ? 26.188 -3.297 7.551 1 96.19 35 LYS B CA 1
ATOM 1965 C C . LYS B 1 35 ? 25.234 -3.959 6.57 1 96.19 35 LYS B C 1
ATOM 1967 O O . LYS B 1 35 ? 24.047 -4.141 6.887 1 96.19 35 LYS B O 1
ATOM 1972 N N . LYS B 1 36 ? 25.797 -4.242 5.41 1 93.69 36 LYS B N 1
ATOM 1973 C CA . LYS B 1 36 ? 24.984 -4.996 4.449 1 93.69 36 LYS B CA 1
ATOM 1974 C C . LYS B 1 36 ? 24.359 -6.227 5.098 1 93.69 36 LYS B C 1
ATOM 1976 O O . LYS B 1 36 ? 25.047 -6.996 5.773 1 93.69 36 LYS B O 1
ATOM 1981 N N . GLY B 1 37 ? 23.078 -6.289 4.902 1 91.81 37 GLY B N 1
ATOM 1982 C CA . GLY B 1 37 ? 22.375 -7.453 5.422 1 91.81 37 GLY B CA 1
ATOM 1983 C C . GLY B 1 37 ? 21.734 -7.211 6.777 1 91.81 37 GLY B C 1
ATOM 1984 O O . GLY B 1 37 ? 20.891 -7.988 7.219 1 91.81 37 GLY B O 1
ATOM 1985 N N . ASP B 1 38 ? 22.109 -6.098 7.473 1 92.19 38 ASP B N 1
ATOM 1986 C CA . ASP B 1 38 ? 21.547 -5.781 8.789 1 92.19 38 ASP B CA 1
ATOM 1987 C C . ASP B 1 38 ? 20.094 -5.324 8.672 1 92.19 38 ASP B C 1
ATOM 1989 O O . ASP B 1 38 ? 19.75 -4.578 7.758 1 92.19 38 ASP B O 1
ATOM 1993 N N . ASP B 1 39 ? 19.328 -5.816 9.523 1 86.94 39 ASP B N 1
ATOM 1994 C CA . ASP B 1 39 ? 18 -5.242 9.672 1 86.94 39 ASP B CA 1
ATOM 1995 C C . ASP B 1 39 ? 18.047 -3.91 10.422 1 86.94 39 ASP B C 1
ATOM 1997 O O . ASP B 1 39 ? 18.766 -3.781 11.414 1 86.94 39 ASP B O 1
ATOM 2001 N N . VAL B 1 40 ? 17.547 -2.949 9.805 1 81.19 40 VAL B N 1
ATOM 2002 C CA . VAL B 1 40 ? 17.5 -1.639 10.445 1 81.19 40 VAL B CA 1
ATOM 2003 C C . VAL B 1 40 ? 16.469 -1.652 11.57 1 81.19 40 VAL B C 1
ATOM 2005 O O . VAL B 1 40 ? 15.312 -2.043 11.367 1 81.19 40 VAL B O 1
ATOM 2008 N N . ILE B 1 41 ? 16.688 -2.492 12.625 1 62.22 41 ILE B N 1
ATOM 2009 C CA . ILE B 1 41 ? 15.883 -2.871 13.773 1 62.22 41 ILE B CA 1
ATOM 2010 C C . ILE B 1 41 ? 14.852 -1.781 14.062 1 62.22 41 ILE B C 1
ATOM 2012 O O . ILE B 1 41 ? 15.211 -0.636 14.344 1 62.22 41 ILE B O 1
ATOM 2016 N N . VAL B 1 42 ? 13.75 -1.952 13.562 1 52.97 42 VAL B N 1
ATOM 2017 C CA . VAL B 1 42 ? 12.586 -1.201 14.016 1 52.97 42 VAL B CA 1
ATOM 2018 C C . VAL B 1 42 ? 11.914 -1.934 15.18 1 52.97 42 VAL B C 1
ATOM 2020 O O . VAL B 1 42 ? 11.523 -3.094 15.047 1 52.97 42 VAL B O 1
ATOM 2023 N N . ASP B 1 43 ? 12.414 -1.828 16.234 1 51.94 43 ASP B N 1
ATOM 2024 C CA . ASP B 1 43 ? 11.75 -2.477 17.359 1 51.94 43 ASP B CA 1
ATOM 2025 C C . ASP B 1 43 ? 10.25 -2.604 17.109 1 51.94 43 ASP B C 1
ATOM 2027 O O . ASP B 1 43 ? 9.562 -1.603 16.891 1 51.94 43 ASP B O 1
ATOM 2031 N N . LYS B 1 44 ? 9.859 -3.812 16.812 1 51.28 44 LYS B N 1
ATOM 2032 C CA . LYS B 1 44 ? 8.453 -4.098 16.547 1 51.28 44 LYS B CA 1
ATOM 2033 C C . LYS B 1 44 ? 7.547 -3.34 17.516 1 51.28 44 LYS B C 1
ATOM 2035 O O . LYS B 1 44 ? 6.418 -2.988 17.156 1 51.28 44 LYS B O 1
ATOM 2040 N N . ASN B 1 45 ? 8.078 -3.26 18.734 1 50.09 45 ASN B N 1
ATOM 2041 C CA . ASN B 1 45 ? 7.246 -2.686 19.781 1 50.09 45 ASN B CA 1
ATOM 2042 C C . ASN B 1 45 ? 7.375 -1.167 19.828 1 50.09 45 ASN B C 1
ATOM 2044 O O . ASN B 1 45 ? 6.781 -0.517 20.703 1 50.09 45 ASN B O 1
ATOM 2048 N N . SER B 1 46 ? 8.281 -0.623 18.906 1 51.41 46 SER B N 1
ATOM 2049 C CA . SER B 1 46 ? 8.453 0.812 19.109 1 51.41 46 SER B CA 1
ATOM 2050 C C . SER B 1 46 ? 8.461 1.56 17.781 1 51.41 46 SER B C 1
ATOM 2052 O O . SER B 1 46 ? 8.906 1.023 16.766 1 51.41 46 SER B O 1
ATOM 2054 N N . CYS B 1 47 ? 7.516 2.463 17.656 1 55.12 47 CYS B N 1
ATOM 2055 C CA . CYS B 1 47 ? 7.559 3.451 16.578 1 55.12 47 CYS B CA 1
ATOM 2056 C C . CYS B 1 47 ? 8.945 4.07 16.469 1 55.12 47 CYS B C 1
ATOM 2058 O O . CYS B 1 47 ? 9.414 4.738 17.391 1 55.12 47 CYS B O 1
ATOM 2060 N N . GLN B 1 48 ? 9.773 3.764 15.539 1 63.72 48 GLN B N 1
ATOM 2061 C CA . GLN B 1 48 ? 11.148 4.23 15.648 1 63.72 48 GLN B CA 1
ATOM 2062 C C . GLN B 1 48 ? 11.273 5.68 15.188 1 63.72 48 GLN B C 1
ATOM 2064 O O . GLN B 1 48 ? 12.07 6.445 15.734 1 63.72 48 GLN B O 1
ATOM 2069 N N . GLY B 1 49 ? 10.359 6.168 14.328 1 76.81 49 GLY B N 1
ATOM 2070 C CA . GLY B 1 49 ? 10.453 7.582 14 1 76.81 49 GLY B CA 1
ATOM 2071 C C . GLY B 1 49 ? 10.727 7.836 12.531 1 76.81 49 GLY B C 1
ATOM 2072 O O . GLY B 1 49 ? 10.328 7.051 11.672 1 76.81 49 GLY B O 1
ATOM 2073 N N . PHE B 1 50 ? 11.25 9.023 12.25 1 85.69 50 PHE B N 1
ATOM 2074 C CA . PHE B 1 50 ? 11.57 9.508 10.914 1 85.69 50 PHE B CA 1
ATOM 2075 C C . PHE B 1 50 ? 13.016 9.188 10.555 1 85.69 50 PHE B C 1
ATOM 2077 O O . PHE B 1 50 ? 13.93 9.5 11.312 1 85.69 50 PHE B O 1
ATOM 2084 N N . ILE B 1 51 ? 13.117 8.555 9.367 1 88.38 51 ILE B N 1
ATOM 2085 C CA . ILE B 1 51 ? 14.445 8.148 8.93 1 88.38 51 ILE B CA 1
ATOM 2086 C C . ILE B 1 51 ? 14.844 8.945 7.684 1 88.38 51 ILE B C 1
ATOM 2088 O O . ILE B 1 51 ? 14.008 9.188 6.805 1 88.38 51 ILE B O 1
ATOM 2092 N N . TYR B 1 52 ? 16.109 9.281 7.688 1 90.12 52 TYR B N 1
ATOM 2093 C CA . TYR B 1 52 ? 16.75 9.875 6.516 1 90.12 52 TYR B CA 1
ATOM 2094 C C . TYR B 1 52 ? 18.016 9.102 6.133 1 90.12 52 TYR B C 1
ATOM 2096 O O . TYR B 1 52 ? 18.922 8.953 6.949 1 90.12 52 TYR B O 1
ATOM 2104 N N . VAL B 1 53 ? 18.047 8.648 4.898 1 93.75 53 VAL B N 1
ATOM 2105 C CA . VAL B 1 53 ? 19.188 7.859 4.461 1 93.75 53 VAL B CA 1
ATOM 2106 C C . VAL B 1 53 ? 20.312 8.789 4.016 1 93.75 53 VAL B C 1
ATOM 2108 O O . VAL B 1 53 ? 20.203 9.477 2.998 1 93.75 53 VAL B O 1
ATOM 2111 N N . LEU B 1 54 ? 21.359 8.797 4.766 1 93.69 54 LEU B N 1
ATOM 2112 C CA . LEU B 1 54 ? 22.5 9.625 4.418 1 93.69 54 LEU B CA 1
ATOM 2113 C C . LEU B 1 54 ? 23.312 9 3.283 1 93.69 54 LEU B C 1
ATOM 2115 O O . LEU B 1 54 ? 23.703 9.688 2.34 1 93.69 54 LEU B O 1
ATOM 2119 N N . LYS B 1 55 ? 23.531 7.734 3.473 1 95.31 55 LYS B N 1
ATOM 2120 C CA . LYS B 1 55 ? 24.266 6.941 2.5 1 95.31 55 LYS B CA 1
ATOM 2121 C C . LYS B 1 55 ? 23.859 5.477 2.545 1 95.31 55 LYS B C 1
ATOM 2123 O O . LYS B 1 55 ? 23.578 4.934 3.619 1 95.31 55 LYS B O 1
ATOM 2128 N N . GLY B 1 56 ? 23.891 4.918 1.289 1 95.31 56 GLY B N 1
ATOM 2129 C CA . GLY B 1 56 ? 23.578 3.5 1.211 1 95.31 56 GLY B CA 1
ATOM 2130 C C . GLY B 1 56 ? 22.219 3.221 0.596 1 95.31 56 GLY B C 1
ATOM 2131 O O . GLY B 1 56 ? 21.766 3.955 -0.287 1 95.31 56 GLY B O 1
ATOM 2132 N N . ASN B 1 57 ? 21.672 2.041 0.973 1 94.69 57 ASN B N 1
ATOM 2133 C CA . ASN B 1 57 ? 20.406 1.566 0.42 1 94.69 57 ASN B CA 1
ATOM 2134 C C . ASN B 1 57 ? 19.672 0.664 1.403 1 94.69 57 ASN B C 1
ATOM 2136 O O . ASN B 1 57 ? 20.281 -0.214 2.021 1 94.69 57 ASN B O 1
ATOM 2140 N N . LEU B 1 58 ? 18.438 1.059 1.619 1 92.88 58 LEU B N 1
ATOM 2141 C CA . LEU B 1 58 ? 17.578 0.223 2.455 1 92.88 58 LEU B CA 1
ATOM 2142 C C . LEU B 1 58 ? 16.469 -0.426 1.626 1 92.88 58 LEU B C 1
ATOM 2144 O O . LEU B 1 58 ? 15.828 0.241 0.817 1 92.88 58 LEU B O 1
ATOM 2148 N N . ARG B 1 59 ? 16.312 -1.706 1.872 1 92.81 59 ARG B N 1
ATOM 2149 C CA . ARG B 1 59 ? 15.219 -2.482 1.278 1 92.81 59 ARG B CA 1
ATOM 2150 C C . ARG B 1 59 ? 14.031 -2.578 2.229 1 92.81 59 ARG B C 1
ATOM 2152 O O . ARG B 1 59 ? 14.188 -2.98 3.383 1 92.81 59 ARG B O 1
ATOM 2159 N N . ALA B 1 60 ? 12.906 -2.096 1.81 1 92.38 60 ALA B N 1
ATOM 2160 C CA . ALA B 1 60 ? 11.664 -2.312 2.555 1 92.38 60 ALA B CA 1
ATOM 2161 C C . ALA B 1 60 ? 10.898 -3.512 2.008 1 92.38 60 ALA B C 1
ATOM 2163 O O . ALA B 1 60 ? 10.57 -3.557 0.819 1 92.38 60 ALA B O 1
ATOM 2164 N N . TYR B 1 61 ? 10.633 -4.473 2.852 1 93.06 61 TYR B N 1
ATOM 2165 C CA . TYR B 1 61 ? 10.031 -5.699 2.346 1 93.06 61 TYR B CA 1
ATOM 2166 C C . TYR B 1 61 ? 8.984 -6.238 3.32 1 93.06 61 TYR B C 1
ATOM 2168 O O . TYR B 1 61 ? 9.055 -5.977 4.523 1 93.06 61 TYR B O 1
ATOM 2176 N N . ALA B 1 62 ? 7.996 -6.871 2.797 1 92.19 62 ALA B N 1
ATOM 2177 C CA . ALA B 1 62 ? 6.988 -7.582 3.578 1 92.19 62 ALA B CA 1
ATOM 2178 C C . ALA B 1 62 ? 7.352 -9.055 3.74 1 92.19 62 ALA B C 1
ATOM 2180 O O . ALA B 1 62 ? 8.008 -9.633 2.873 1 92.19 62 ALA B O 1
ATOM 2181 N N . ILE B 1 63 ? 6.93 -9.648 4.855 1 90.5 63 ILE B N 1
ATOM 2182 C CA . ILE B 1 63 ? 7.238 -11.047 5.133 1 90.5 63 ILE B CA 1
ATOM 2183 C C . ILE B 1 63 ? 5.961 -11.789 5.508 1 90.5 63 ILE B C 1
ATOM 2185 O O . ILE B 1 63 ? 5.129 -11.273 6.254 1 90.5 63 ILE B O 1
ATOM 2189 N N . SER B 1 64 ? 5.82 -12.914 4.957 1 90.56 64 SER B N 1
ATOM 2190 C CA . SER B 1 64 ? 4.668 -13.75 5.289 1 90.56 64 SER B CA 1
ATOM 2191 C C . SER B 1 64 ? 4.887 -14.5 6.598 1 90.56 64 SER B C 1
ATOM 2193 O O . SER B 1 64 ? 5.984 -14.461 7.164 1 90.56 64 SER B O 1
ATOM 2195 N N . THR B 1 65 ? 3.857 -15.203 7.043 1 85 65 THR B N 1
ATOM 2196 C CA . THR B 1 65 ? 3.947 -16 8.258 1 85 65 THR B CA 1
ATOM 2197 C C . THR B 1 65 ? 4.902 -17.172 8.07 1 85 65 THR B C 1
ATOM 2199 O O . THR B 1 65 ? 5.473 -17.688 9.039 1 85 65 THR B O 1
ATOM 2202 N N . THR B 1 66 ? 5.105 -17.562 6.828 1 88.44 66 THR B N 1
ATOM 2203 C CA . THR B 1 66 ? 5.98 -18.703 6.543 1 88.44 66 THR B CA 1
ATOM 2204 C C . THR B 1 66 ? 7.387 -18.219 6.203 1 88.44 66 THR B C 1
ATOM 2206 O O . THR B 1 66 ? 8.25 -19.016 5.828 1 88.44 66 THR B O 1
ATOM 2209 N N . GLY B 1 67 ? 7.582 -16.922 6.215 1 89.5 67 GLY B N 1
ATOM 2210 C CA . GLY B 1 67 ? 8.922 -16.391 6.059 1 89.5 67 GLY B CA 1
ATOM 2211 C C . GLY B 1 67 ? 9.234 -15.953 4.637 1 89.5 67 GLY B C 1
ATOM 2212 O O . GLY B 1 67 ? 10.344 -15.508 4.344 1 89.5 67 GLY B O 1
ATOM 2213 N N . LYS B 1 68 ? 8.297 -16.094 3.756 1 93.88 68 LYS B N 1
ATOM 2214 C CA . LYS B 1 68 ? 8.5 -15.609 2.393 1 93.88 68 LYS B CA 1
ATOM 2215 C C . LYS B 1 68 ? 8.469 -14.086 2.334 1 93.88 68 LYS B C 1
ATOM 2217 O O . LYS B 1 68 ? 7.66 -13.453 3.02 1 93.88 68 LYS B O 1
ATOM 2222 N N . GLU B 1 69 ? 9.297 -13.547 1.449 1 95.06 69 GLU B N 1
ATOM 2223 C CA . GLU B 1 69 ? 9.461 -12.102 1.423 1 95.06 69 GLU B CA 1
ATOM 2224 C C . GLU B 1 69 ? 9.156 -11.531 0.039 1 95.06 69 GLU B C 1
ATOM 2226 O O . GLU B 1 69 ? 9.227 -12.25 -0.96 1 95.06 69 GLU B O 1
ATOM 2231 N N . ILE B 1 70 ? 8.906 -10.258 0.034 1 97.06 70 ILE B N 1
ATOM 2232 C CA . ILE B 1 70 ? 8.812 -9.508 -1.211 1 97.06 70 ILE B CA 1
ATOM 2233 C C . ILE B 1 70 ? 9.195 -8.047 -0.958 1 97.06 70 ILE B C 1
ATOM 2235 O O . ILE B 1 70 ? 8.758 -7.445 0.026 1 97.06 70 ILE B O 1
ATOM 2239 N N . THR B 1 71 ? 10.008 -7.531 -1.78 1 96.69 71 THR B N 1
ATOM 2240 C CA . THR B 1 71 ? 10.422 -6.141 -1.65 1 96.69 71 THR B CA 1
ATOM 2241 C C . THR B 1 71 ? 9.328 -5.203 -2.148 1 96.69 71 THR B C 1
ATOM 2243 O O . THR B 1 71 ? 8.781 -5.395 -3.238 1 96.69 71 THR B O 1
ATOM 2246 N N . VAL B 1 72 ? 9.031 -4.211 -1.416 1 94.75 72 VAL B N 1
ATOM 2247 C CA . VAL B 1 72 ? 7.973 -3.268 -1.762 1 94.75 72 VAL B CA 1
ATOM 2248 C C . VAL B 1 72 ? 8.578 -2.01 -2.373 1 94.75 72 VAL B C 1
ATOM 2250 O O . VAL B 1 72 ? 8.094 -1.505 -3.387 1 94.75 72 VAL B O 1
ATOM 2253 N N . PHE B 1 73 ? 9.617 -1.485 -1.742 1 93.25 73 PHE B N 1
ATOM 2254 C CA . PHE B 1 73 ? 10.352 -0.343 -2.279 1 93.25 73 PHE B CA 1
ATOM 2255 C C . PHE B 1 73 ? 11.758 -0.286 -1.709 1 93.25 73 PHE B C 1
ATOM 2257 O O . PHE B 1 73 ? 12.109 -1.065 -0.819 1 93.25 73 PHE B O 1
ATOM 2264 N N . ASN B 1 74 ? 12.508 0.595 -2.244 1 93.75 74 ASN B N 1
ATOM 2265 C CA . ASN B 1 74 ? 13.867 0.843 -1.772 1 93.75 74 ASN B CA 1
ATOM 2266 C C . ASN B 1 74 ? 14.07 2.307 -1.387 1 93.75 74 ASN B C 1
ATOM 2268 O O . ASN B 1 74 ? 13.375 3.188 -1.892 1 93.75 74 ASN B O 1
ATOM 2272 N N . LEU B 1 75 ? 14.914 2.496 -0.463 1 94 75 LEU B N 1
ATOM 2273 C CA . LEU B 1 75 ? 15.352 3.832 -0.07 1 94 75 LEU B CA 1
ATOM 2274 C C . LEU B 1 75 ? 16.828 4.043 -0.402 1 94 75 LEU B C 1
ATOM 2276 O O . LEU B 1 75 ? 17.688 3.277 0.043 1 94 75 LEU B O 1
ATOM 2280 N N . ASN B 1 76 ? 17 5.004 -1.19 1 95.06 76 ASN B N 1
ATOM 2281 C CA . ASN B 1 76 ? 18.359 5.375 -1.555 1 95.06 76 ASN B CA 1
ATOM 2282 C C . ASN B 1 76 ? 18.828 6.602 -0.78 1 95.06 76 ASN B C 1
ATOM 2284 O O . ASN B 1 76 ? 18.078 7.164 0.018 1 95.06 76 ASN B O 1
ATOM 2288 N N . SER B 1 77 ? 20.141 6.934 -0.964 1 94.44 77 SER B N 1
ATOM 2289 C CA . SER B 1 77 ? 20.656 8.148 -0.346 1 94.44 77 SER B CA 1
ATOM 2290 C C . SER B 1 77 ? 19.781 9.352 -0.646 1 94.44 77 SER B C 1
ATOM 2292 O O . SER B 1 77 ? 19.406 9.586 -1.799 1 94.44 77 SER B O 1
ATOM 2294 N N . GLY B 1 78 ? 19.359 10.016 0.456 1 92.5 78 GLY B N 1
ATOM 2295 C CA . GLY B 1 78 ? 18.516 11.195 0.288 1 92.5 78 GLY B CA 1
ATOM 2296 C C . GLY B 1 78 ? 17.047 10.914 0.492 1 92.5 78 GLY B C 1
ATOM 2297 O O . GLY B 1 78 ? 16.234 11.844 0.623 1 92.5 78 GLY B O 1
ATOM 2298 N N . ASP B 1 79 ? 16.75 9.617 0.537 1 92.38 79 ASP B N 1
ATOM 2299 C CA . ASP B 1 79 ? 15.352 9.266 0.712 1 92.38 79 ASP B CA 1
ATOM 2300 C C . ASP B 1 79 ? 14.953 9.297 2.188 1 92.38 79 ASP B C 1
ATOM 2302 O O . ASP B 1 79 ? 15.812 9.227 3.066 1 92.38 79 ASP B O 1
ATOM 2306 N N . GLU B 1 80 ? 13.664 9.453 2.389 1 89.44 80 GLU B N 1
ATOM 2307 C CA . GLU B 1 80 ? 13.086 9.5 3.729 1 89.44 80 GLU B CA 1
ATOM 2308 C C . GLU B 1 80 ? 12.062 8.391 3.928 1 89.44 80 GLU B C 1
ATOM 2310 O O . GLU B 1 80 ? 11.461 7.906 2.961 1 89.44 80 GLU B O 1
ATOM 2315 N N . CYS B 1 81 ? 11.914 7.984 5.102 1 85.81 81 CYS B N 1
ATOM 2316 C CA . CYS B 1 81 ? 10.891 6.996 5.438 1 85.81 81 CYS B CA 1
ATOM 2317 C C . CYS B 1 81 ? 10.352 7.223 6.844 1 85.81 81 CYS B C 1
ATOM 2319 O O . CYS B 1 81 ? 11.078 7.691 7.723 1 85.81 81 CYS B O 1
ATOM 2321 N N . ILE B 1 82 ? 9.125 7.07 6.816 1 77.88 82 ILE B N 1
ATOM 2322 C CA . ILE B 1 82 ? 8.492 7.098 8.133 1 77.88 82 ILE B CA 1
ATOM 2323 C C . ILE B 1 82 ? 8.164 5.672 8.57 1 77.88 82 ILE B C 1
ATOM 2325 O O . ILE B 1 82 ? 7.449 4.945 7.875 1 77.88 82 ILE B O 1
ATOM 2329 N N . LEU B 1 83 ? 9.016 4.867 9.18 1 59.91 83 LEU B N 1
ATOM 2330 C CA . LEU B 1 83 ? 8.828 3.494 9.633 1 59.91 83 LEU B CA 1
ATOM 2331 C C . LEU B 1 83 ? 7.695 3.4 10.648 1 59.91 83 LEU B C 1
ATOM 2333 O O . LEU B 1 83 ? 7.484 2.35 11.258 1 59.91 83 LEU B O 1
ATOM 2337 N N . CYS B 1 84 ? 7.004 4.531 11.039 1 51.69 84 CYS B N 1
ATOM 2338 C CA . CYS B 1 84 ? 6.289 4.469 12.305 1 51.69 84 CYS B CA 1
ATOM 2339 C C . CYS B 1 84 ? 4.859 3.988 12.102 1 51.69 84 CYS B C 1
ATOM 2341 O O . CYS B 1 84 ? 3.922 4.793 12.102 1 51.69 84 CYS B O 1
ATOM 2343 N N . ALA B 1 85 ? 4.684 2.984 11.359 1 48.22 85 ALA B N 1
ATOM 2344 C CA . ALA B 1 85 ? 3.277 2.6 11.266 1 48.22 85 ALA B CA 1
ATOM 2345 C C . ALA B 1 85 ? 2.623 2.566 12.648 1 48.22 85 ALA B C 1
ATOM 2347 O O . ALA B 1 85 ? 1.476 2.988 12.805 1 48.22 85 ALA B O 1
ATOM 2348 N N . ASN B 1 86 ? 3.396 1.756 13.484 1 48.66 86 ASN B N 1
ATOM 2349 C CA . ASN B 1 86 ? 2.832 1.54 14.812 1 48.66 86 ASN B CA 1
ATOM 2350 C C . ASN B 1 86 ? 2.703 2.85 15.586 1 48.66 86 ASN B C 1
ATOM 2352 O O . ASN B 1 86 ? 2.045 2.898 16.625 1 48.66 86 ASN B O 1
ATOM 2356 N N . CYS B 1 87 ? 3.422 3.73 15.203 1 49.28 87 CYS B N 1
ATOM 2357 C CA . CYS B 1 87 ? 3.338 4.996 15.93 1 49.28 87 CYS B CA 1
ATOM 2358 C C . CYS B 1 87 ? 2.043 5.727 15.594 1 49.28 87 CYS B C 1
ATOM 2360 O O . CYS B 1 87 ? 1.628 6.625 16.328 1 49.28 87 CYS B O 1
ATOM 2362 N N . MET B 1 88 ? 1.646 5.391 14.539 1 47.84 88 MET B N 1
ATOM 2363 C CA . MET B 1 88 ? 0.519 6.223 14.133 1 47.84 88 MET B CA 1
ATOM 2364 C C . MET B 1 88 ? -0.793 5.668 14.68 1 47.84 88 MET B C 1
ATOM 2366 O O . MET B 1 88 ? -1.717 6.43 14.977 1 47.84 88 MET B O 1
ATOM 2370 N N . THR B 1 89 ? -0.892 4.371 14.672 1 48.72 89 THR B N 1
ATOM 2371 C CA . THR B 1 89 ? -2.107 3.828 15.266 1 48.72 89 THR B CA 1
ATOM 2372 C C . THR B 1 89 ? -1.814 2.521 16 1 48.72 89 THR B C 1
ATOM 2374 O O . THR B 1 89 ? -0.945 1.752 15.586 1 48.72 89 THR B O 1
ATOM 2377 N N . ASP B 1 90 ? -2.084 2.469 17.281 1 49.47 90 ASP B N 1
ATOM 2378 C CA . ASP B 1 90 ? -1.889 1.323 18.172 1 49.47 90 ASP B CA 1
ATOM 2379 C C . ASP B 1 90 ? -2.096 0.009 17.422 1 49.47 90 ASP B C 1
ATOM 2381 O O . ASP B 1 90 ? -1.483 -1.007 17.75 1 49.47 90 ASP B O 1
ATOM 2385 N N . ASN B 1 91 ? -2.887 -0.019 16.531 1 49.59 91 ASN B N 1
ATOM 2386 C CA . ASN B 1 91 ? -3.371 -1.312 16.047 1 49.59 91 ASN B CA 1
ATOM 2387 C C . ASN B 1 91 ? -2.965 -1.569 14.602 1 49.59 91 ASN B C 1
ATOM 2389 O O . ASN B 1 91 ? -3.426 -2.531 13.984 1 49.59 91 ASN B O 1
ATOM 2393 N N . LEU B 1 92 ? -2.252 -0.586 14.156 1 53.94 92 LEU B N 1
ATOM 2394 C CA . LEU B 1 92 ? -1.952 -0.83 12.75 1 53.94 92 LEU B CA 1
ATOM 2395 C C . LEU B 1 92 ? -0.592 -1.502 12.594 1 53.94 92 LEU B C 1
ATOM 2397 O O . LEU B 1 92 ? 0.418 -0.989 13.078 1 53.94 92 LEU B O 1
ATOM 2401 N N . GLN B 1 93 ? -0.589 -2.834 12.586 1 52.84 93 GLN B N 1
ATOM 2402 C CA . GLN B 1 93 ? 0.663 -3.553 12.375 1 52.84 93 GLN B CA 1
ATOM 2403 C C . GLN B 1 93 ? 1.123 -3.436 10.922 1 52.84 93 GLN B C 1
ATOM 2405 O O . GLN B 1 93 ? 0.534 -4.047 10.031 1 52.84 93 GLN B O 1
ATOM 2410 N N . LEU B 1 94 ? 1.688 -2.189 10.555 1 60 94 LEU B N 1
ATOM 2411 C CA . LEU B 1 94 ? 2.348 -2.207 9.25 1 60 94 LEU B CA 1
ATOM 2412 C C . LEU B 1 94 ? 3.598 -3.08 9.289 1 60 94 LEU B C 1
ATOM 2414 O O . LEU B 1 94 ? 4.535 -2.797 10.039 1 60 94 LEU B O 1
ATOM 2418 N N . GLU B 1 95 ? 3.482 -4.289 8.742 1 69.19 95 GLU B N 1
ATOM 2419 C CA . GLU B 1 95 ? 4.598 -5.223 8.859 1 69.19 95 GLU B CA 1
ATOM 2420 C C . GLU B 1 95 ? 5.566 -5.078 7.688 1 69.19 95 GLU B C 1
ATOM 2422 O O . GLU B 1 95 ? 5.547 -5.883 6.754 1 69.19 95 GLU B O 1
ATOM 2427 N N . LEU B 1 96 ? 6.207 -3.805 7.551 1 83 96 LEU B N 1
ATOM 2428 C CA . LEU B 1 96 ? 7.34 -3.74 6.629 1 83 96 LEU B CA 1
ATOM 2429 C C . LEU B 1 96 ? 8.664 -3.814 7.387 1 83 96 LEU B C 1
ATOM 2431 O O . LEU B 1 96 ? 8.797 -3.236 8.469 1 83 96 LEU B O 1
ATOM 2435 N N . ASN B 1 97 ? 9.539 -4.5 6.879 1 86.38 97 ASN B N 1
ATOM 2436 C CA . ASN B 1 97 ? 10.898 -4.617 7.395 1 86.38 97 ASN B CA 1
ATOM 2437 C C . ASN B 1 97 ? 11.891 -3.82 6.551 1 86.38 97 ASN B C 1
ATOM 2439 O O . ASN B 1 97 ? 11.688 -3.641 5.348 1 86.38 97 ASN B O 1
ATOM 2443 N N . LEU B 1 98 ? 12.844 -3.293 7.266 1 89.31 98 LEU B N 1
ATOM 2444 C CA . LEU B 1 98 ? 13.906 -2.572 6.57 1 89.31 98 LEU B CA 1
ATOM 2445 C C . LEU B 1 98 ? 15.242 -3.293 6.727 1 89.31 98 LEU B C 1
ATOM 2447 O O . LEU B 1 98 ? 15.648 -3.621 7.844 1 89.31 98 LEU B O 1
ATOM 2451 N N . GLN B 1 99 ? 15.852 -3.52 5.641 1 91.94 99 GLN B N 1
ATOM 2452 C CA . GLN B 1 99 ? 17.156 -4.176 5.648 1 91.94 99 GLN B CA 1
ATOM 2453 C C . GLN B 1 99 ? 18.156 -3.404 4.797 1 91.94 99 GLN B C 1
ATOM 2455 O O . GLN B 1 99 ? 17.828 -2.934 3.707 1 91.94 99 GLN B O 1
ATOM 2460 N N . ALA B 1 100 ? 19.422 -3.355 5.285 1 94.5 100 ALA B N 1
ATOM 2461 C CA . ALA B 1 100 ? 20.469 -2.688 4.523 1 94.5 100 ALA B CA 1
ATOM 2462 C C . ALA B 1 100 ? 20.953 -3.564 3.371 1 94.5 100 ALA B C 1
ATOM 2464 O O . ALA B 1 100 ? 21.469 -4.66 3.592 1 94.5 100 ALA B O 1
ATOM 2465 N N . ASN B 1 101 ? 20.828 -3.086 2.137 1 91.81 101 ASN B N 1
ATOM 2466 C CA . ASN B 1 101 ? 21.328 -3.791 0.966 1 91.81 101 ASN B CA 1
ATOM 2467 C C . ASN B 1 101 ? 22.828 -3.568 0.787 1 91.81 101 ASN B C 1
ATOM 2469 O O . ASN B 1 101 ? 23.484 -4.309 0.052 1 91.81 101 ASN B O 1
ATOM 2473 N N . LYS B 1 102 ? 23.281 -2.549 1.314 1 92.94 102 LYS B N 1
ATOM 2474 C CA . LYS B 1 102 ? 24.703 -2.191 1.422 1 92.94 102 LYS B CA 1
ATOM 2475 C C . LYS B 1 102 ? 24.984 -1.48 2.742 1 92.94 102 LYS B C 1
ATOM 2477 O O . LYS B 1 102 ? 24.062 -1.198 3.514 1 92.94 102 LYS B O 1
ATOM 2482 N N . ASP B 1 103 ? 26.25 -1.25 2.957 1 96.31 103 ASP B N 1
ATOM 2483 C CA . ASP B 1 103 ? 26.547 -0.423 4.121 1 96.31 103 ASP B CA 1
ATOM 2484 C C . ASP B 1 103 ? 25.766 0.89 4.082 1 96.31 103 ASP B C 1
ATOM 2486 O O . ASP B 1 103 ? 25.828 1.62 3.09 1 96.31 103 ASP B O 1
ATOM 2490 N N . THR B 1 104 ? 25.016 1.085 5.152 1 95.75 104 THR B N 1
ATOM 2491 C CA . THR B 1 104 ? 24.062 2.18 5.133 1 95.75 104 THR B CA 1
ATOM 2492 C C . THR B 1 104 ? 24.188 3.027 6.395 1 95.75 104 THR B C 1
ATOM 2494 O O . THR B 1 104 ? 24.375 2.496 7.488 1 95.75 104 THR B O 1
ATOM 2497 N N . LYS B 1 105 ? 24.188 4.277 6.223 1 94.5 105 LYS B N 1
ATOM 2498 C CA . LYS B 1 105 ? 24.141 5.258 7.301 1 94.5 105 LYS B CA 1
ATOM 2499 C C . LYS B 1 105 ? 22.844 6.062 7.262 1 94.5 105 LYS B C 1
ATOM 2501 O O . LYS B 1 105 ? 22.453 6.574 6.211 1 94.5 105 LYS B O 1
ATOM 2506 N N . ILE B 1 106 ? 22.141 6.129 8.398 1 91.44 106 ILE B N 1
ATOM 2507 C CA . ILE B 1 106 ? 20.875 6.855 8.43 1 91.44 106 ILE B CA 1
ATOM 2508 C C . ILE B 1 106 ? 20.875 7.84 9.594 1 91.44 106 ILE B C 1
ATOM 2510 O O . ILE B 1 106 ? 21.672 7.703 10.531 1 91.44 106 ILE B O 1
ATOM 2514 N N . LEU B 1 107 ? 20.062 8.82 9.461 1 90.5 107 LEU B N 1
ATOM 2515 C CA . LEU B 1 107 ? 19.656 9.664 10.586 1 90.5 107 LEU B CA 1
ATOM 2516 C C . LEU B 1 107 ? 18.266 9.289 11.07 1 90.5 107 LEU B C 1
ATOM 2518 O O . LEU B 1 107 ? 17.359 9.047 10.266 1 90.5 107 LEU B O 1
ATOM 2522 N N . LEU B 1 108 ? 18.109 9.234 12.367 1 88.38 108 LEU B N 1
ATOM 2523 C CA . LEU B 1 108 ? 16.828 8.883 12.969 1 88.38 108 LEU B CA 1
ATOM 2524 C C . LEU B 1 108 ? 16.359 9.969 13.922 1 88.38 108 LEU B C 1
ATOM 2526 O O . LEU B 1 108 ? 17.109 10.391 14.812 1 88.38 108 LEU B O 1
ATOM 2530 N N . LEU B 1 109 ? 15.242 10.508 13.617 1 87.56 109 LEU B N 1
ATOM 2531 C CA . LEU B 1 109 ? 14.539 11.344 14.578 1 87.56 109 LEU B CA 1
ATOM 2532 C C . LEU B 1 109 ? 13.422 10.562 15.258 1 87.56 109 LEU B C 1
ATOM 2534 O O . LEU B 1 109 ? 12.484 10.102 14.602 1 87.56 109 LEU B O 1
ATOM 2538 N N . HIS B 1 110 ? 13.5 10.461 16.5 1 83.69 110 HIS B N 1
ATOM 2539 C CA . HIS B 1 110 ? 12.555 9.641 17.25 1 83.69 110 HIS B CA 1
ATOM 2540 C C . HIS B 1 110 ? 11.125 10.125 17.047 1 83.69 110 HIS B C 1
ATOM 2542 O O . HIS B 1 110 ? 10.883 11.328 16.906 1 83.69 110 HIS B O 1
ATOM 2548 N N . SER B 1 111 ? 10.195 9.148 17.156 1 82.56 111 SER B N 1
ATOM 2549 C CA . SER B 1 111 ? 8.789 9.414 16.875 1 82.56 111 SER B CA 1
ATOM 2550 C C . SER B 1 111 ? 8.227 10.469 17.828 1 82.56 111 SER B C 1
ATOM 2552 O O . SER B 1 111 ? 7.352 11.25 17.453 1 82.56 111 SER B O 1
ATOM 2554 N N . SER B 1 112 ? 8.711 10.523 19.031 1 82.81 112 SER B N 1
ATOM 2555 C CA . SER B 1 112 ? 8.203 11.469 20.031 1 82.81 112 SER B CA 1
ATOM 2556 C C . SER B 1 112 ? 8.445 12.906 19.594 1 82.81 112 SER B C 1
ATOM 2558 O O . SER B 1 112 ? 7.617 13.789 19.859 1 82.81 112 SER B O 1
ATOM 2560 N N . TYR B 1 113 ? 9.578 13.125 18.922 1 85.38 113 TYR B N 1
ATOM 2561 C CA . TYR B 1 113 ? 9.898 14.469 18.453 1 85.38 113 TYR B CA 1
ATOM 2562 C C . TYR B 1 113 ? 9.219 14.75 17.109 1 85.38 113 TYR B C 1
ATOM 2564 O O . TYR B 1 113 ? 8.672 15.836 16.906 1 85.38 113 TYR B O 1
ATOM 2572 N N . PHE B 1 114 ? 9.242 13.758 16.297 1 85.81 114 PHE B N 1
ATOM 2573 C CA . PHE B 1 114 ? 8.68 13.945 14.969 1 85.81 114 PHE B CA 1
ATOM 2574 C C . PHE B 1 114 ? 7.172 14.188 15.047 1 85.81 114 PHE B C 1
ATOM 2576 O O . PHE B 1 114 ? 6.637 15.023 14.32 1 85.81 114 PHE B O 1
ATOM 2583 N N . SER B 1 115 ? 6.52 13.445 15.938 1 84.31 115 SER B N 1
ATOM 2584 C CA . SER B 1 115 ? 5.074 13.586 16.078 1 84.31 115 SER B CA 1
ATOM 2585 C C . SER B 1 115 ? 4.691 15 16.516 1 84.31 115 SER B C 1
ATOM 2587 O O . SER B 1 115 ? 3.697 15.547 16.031 1 84.31 115 SER B O 1
ATOM 2589 N N . VAL B 1 116 ? 5.473 15.57 17.375 1 86.94 116 VAL B N 1
ATOM 2590 C CA . VAL B 1 116 ? 5.223 16.922 17.844 1 86.94 116 VAL B CA 1
ATOM 2591 C C . VAL B 1 116 ? 5.344 17.906 16.688 1 86.94 116 VAL B C 1
ATOM 2593 O O . VAL B 1 116 ? 4.496 18.797 16.531 1 86.94 116 VAL B O 1
ATOM 2596 N N . LEU B 1 117 ? 6.387 17.75 15.906 1 88 117 LEU B N 1
ATOM 2597 C CA . LEU B 1 117 ? 6.602 18.625 14.766 1 88 117 LEU B CA 1
ATOM 2598 C C . LEU B 1 117 ? 5.484 18.469 13.742 1 88 117 LEU B C 1
ATOM 2600 O O . LEU B 1 117 ? 4.98 19.469 13.211 1 88 117 LEU B O 1
ATOM 2604 N N . LYS B 1 118 ? 5.113 17.281 13.492 1 87.25 118 LYS B N 1
ATOM 2605 C CA . LYS B 1 118 ? 4.051 16.984 12.531 1 87.25 118 LYS B CA 1
ATOM 2606 C C . LYS B 1 118 ? 2.738 17.641 12.945 1 87.25 118 LYS B C 1
ATOM 2608 O O . LYS B 1 118 ? 1.991 18.141 12.102 1 87.25 118 LYS B O 1
ATOM 2613 N N . ASP B 1 119 ? 2.459 17.609 14.195 1 85.81 119 ASP B N 1
ATOM 2614 C CA . ASP B 1 119 ? 1.212 18.172 14.711 1 85.81 119 ASP B CA 1
ATOM 2615 C C . ASP B 1 119 ? 1.26 19.688 14.719 1 85.81 119 ASP B C 1
ATOM 2617 O O . ASP B 1 119 ? 0.219 20.359 14.664 1 85.81 119 ASP B O 1
ATOM 2621 N N . LYS B 1 120 ? 2.455 20.188 14.812 1 87.56 120 LYS B N 1
ATOM 2622 C CA . LYS B 1 120 ? 2.629 21.625 14.945 1 87.56 120 LYS B CA 1
ATOM 2623 C C . LYS B 1 120 ? 2.719 22.297 13.578 1 87.56 120 LYS B C 1
ATOM 2625 O O . LYS B 1 120 ? 2.289 23.453 13.406 1 87.56 120 LYS B O 1
ATOM 2630 N N . TYR B 1 121 ? 3.293 21.625 12.609 1 88.31 121 TYR B N 1
ATOM 2631 C CA . TYR B 1 121 ? 3.535 22.203 11.297 1 88.31 121 TYR B CA 1
ATOM 2632 C C . TYR B 1 121 ? 2.762 21.453 10.211 1 88.31 121 TYR B C 1
ATOM 2634 O O . TYR B 1 121 ? 3.143 20.344 9.828 1 88.31 121 TYR B O 1
ATOM 2642 N N . PRO B 1 122 ? 1.776 22.094 9.641 1 84.94 122 PRO B N 1
ATOM 2643 C CA . PRO B 1 122 ? 0.993 21.438 8.586 1 84.94 122 PRO B CA 1
ATOM 2644 C C . PRO B 1 122 ? 1.852 20.984 7.406 1 84.94 122 PRO B C 1
ATOM 2646 O O . PRO B 1 122 ? 1.548 19.969 6.773 1 84.94 122 PRO B O 1
ATOM 2649 N N . SER B 1 123 ? 2.844 21.734 7.141 1 86.88 123 SER B N 1
ATOM 2650 C CA . SER B 1 123 ? 3.723 21.391 6.023 1 86.88 123 SER B CA 1
ATOM 2651 C C . SER B 1 123 ? 4.395 20.047 6.242 1 86.88 123 SER B C 1
ATOM 2653 O O . SER B 1 123 ? 4.629 19.297 5.289 1 86.88 123 SER B O 1
ATOM 2655 N N . ILE B 1 124 ? 4.691 19.703 7.453 1 87.69 124 ILE B N 1
ATOM 2656 C CA . ILE B 1 124 ? 5.309 18.422 7.762 1 87.69 124 ILE B CA 1
ATOM 2657 C C . ILE B 1 124 ? 4.277 17.297 7.605 1 87.69 124 ILE B C 1
ATOM 2659 O O . ILE B 1 124 ? 4.578 16.234 7.047 1 87.69 124 ILE B O 1
ATOM 2663 N N . ALA B 1 125 ? 3.1 17.562 8.109 1 84.88 125 ALA B N 1
ATOM 2664 C CA . ALA B 1 125 ? 2.033 16.578 7.934 1 84.88 125 ALA B CA 1
ATOM 2665 C C . ALA B 1 125 ? 1.762 16.328 6.457 1 84.88 125 ALA B C 1
ATOM 2667 O O . ALA B 1 125 ? 1.587 15.172 6.043 1 84.88 125 ALA B O 1
ATOM 2668 N N . SER B 1 126 ? 1.757 17.375 5.719 1 84.19 126 SER B N 1
ATOM 2669 C CA . SER B 1 126 ? 1.537 17.25 4.281 1 84.19 126 SER B CA 1
ATOM 2670 C C . SER B 1 126 ? 2.658 16.453 3.617 1 84.19 126 SER B C 1
ATOM 2672 O O . SER B 1 126 ? 2.412 15.68 2.689 1 84.19 126 SER B O 1
ATOM 2674 N N . PHE B 1 127 ? 3.785 16.641 4.082 1 86.12 127 PHE B N 1
ATOM 2675 C CA . PHE B 1 127 ? 4.93 15.883 3.578 1 86.12 127 PHE B CA 1
ATOM 2676 C C . PHE B 1 127 ? 4.777 14.398 3.875 1 86.12 127 PHE B C 1
ATOM 2678 O O . PHE B 1 127 ? 5.07 13.555 3.023 1 86.12 127 PHE B O 1
ATOM 2685 N N . VAL B 1 128 ? 4.336 14.102 5.027 1 86.19 128 VAL B N 1
ATOM 2686 C CA . VAL B 1 128 ? 4.117 12.711 5.414 1 86.19 128 VAL B CA 1
ATOM 2687 C C . VAL B 1 128 ? 3.033 12.094 4.535 1 86.19 128 VAL B C 1
ATOM 2689 O O . VAL B 1 128 ? 3.15 10.938 4.113 1 86.19 128 VAL B O 1
ATOM 2692 N N . VAL B 1 129 ? 2.059 12.844 4.309 1 84.38 129 VAL B N 1
ATOM 2693 C CA . VAL B 1 129 ? 0.992 12.391 3.422 1 84.38 129 VAL B CA 1
ATOM 2694 C C . VAL B 1 129 ? 1.571 12.031 2.057 1 84.38 129 VAL B C 1
ATOM 2696 O O . VAL B 1 129 ? 1.244 10.984 1.491 1 84.38 129 VAL B O 1
ATOM 2699 N N . GLU B 1 130 ? 2.387 12.852 1.562 1 84.56 130 GLU B N 1
ATOM 2700 C CA . GLU B 1 130 ? 3.018 12.609 0.269 1 84.56 130 GLU B CA 1
ATOM 2701 C C . GLU B 1 130 ? 3.863 11.336 0.298 1 84.56 130 GLU B C 1
ATOM 2703 O O . GLU B 1 130 ? 3.791 10.516 -0.618 1 84.56 130 GLU B O 1
ATOM 2708 N N . LEU B 1 131 ? 4.59 11.188 1.284 1 86.5 131 LEU B N 1
ATOM 2709 C CA . LEU B 1 131 ? 5.445 10.008 1.42 1 86.5 131 LEU B CA 1
ATOM 2710 C C . LEU B 1 131 ? 4.609 8.734 1.46 1 86.5 131 LEU B C 1
ATOM 2712 O O . LEU B 1 131 ? 4.906 7.773 0.746 1 86.5 131 LEU B O 1
ATOM 2716 N N . LEU B 1 132 ? 3.582 8.789 2.264 1 85.81 132 LEU B N 1
ATOM 2717 C CA . LEU B 1 132 ? 2.727 7.613 2.395 1 85.81 132 LEU B CA 1
ATOM 2718 C C . LEU B 1 132 ? 2.02 7.309 1.078 1 85.81 132 LEU B C 1
ATOM 2720 O O . LEU B 1 132 ? 1.799 6.141 0.743 1 85.81 132 LEU B O 1
ATOM 2724 N N . SER B 1 133 ? 1.662 8.352 0.411 1 85.25 133 SER B N 1
ATOM 2725 C CA . SER B 1 133 ? 1.021 8.156 -0.885 1 85.25 133 SER B CA 1
ATOM 2726 C C . SER B 1 133 ? 1.951 7.441 -1.86 1 85.25 133 SER B C 1
ATOM 2728 O O . SER B 1 133 ? 1.522 6.551 -2.596 1 85.25 133 SER B O 1
ATOM 2730 N N . ILE B 1 134 ? 3.143 7.812 -1.849 1 87.12 134 ILE B N 1
ATOM 2731 C CA . ILE B 1 134 ? 4.141 7.203 -2.719 1 87.12 134 ILE B CA 1
ATOM 2732 C C . ILE B 1 134 ? 4.336 5.738 -2.332 1 87.12 134 ILE B C 1
ATOM 2734 O O . ILE B 1 134 ? 4.434 4.867 -3.199 1 87.12 134 ILE B O 1
ATOM 2738 N N . ARG B 1 135 ? 4.363 5.477 -1.064 1 88.06 135 ARG B N 1
ATOM 2739 C CA . ARG B 1 135 ? 4.535 4.105 -0.586 1 88.06 135 ARG B CA 1
ATOM 2740 C C . ARG B 1 135 ? 3.324 3.248 -0.932 1 88.06 135 ARG B C 1
ATOM 2742 O O . ARG B 1 135 ? 3.471 2.082 -1.305 1 88.06 135 ARG B O 1
ATOM 2749 N N . LEU B 1 136 ? 2.199 3.818 -0.738 1 88.31 136 LEU B N 1
ATOM 2750 C CA . LEU B 1 136 ? 0.983 3.1 -1.102 1 88.31 136 LEU B CA 1
ATOM 2751 C C . LEU B 1 136 ? 0.974 2.766 -2.59 1 88.31 136 LEU B C 1
ATOM 2753 O O . LEU B 1 136 ? 0.671 1.634 -2.975 1 88.31 136 LEU B O 1
ATOM 2757 N N . ALA B 1 137 ? 1.33 3.748 -3.395 1 88.38 137 ALA B N 1
ATOM 2758 C CA . ALA B 1 137 ? 1.4 3.518 -4.836 1 88.38 137 ALA B CA 1
ATOM 2759 C C . ALA B 1 137 ? 2.395 2.408 -5.164 1 88.38 137 ALA B C 1
ATOM 2761 O O . ALA B 1 137 ? 2.123 1.554 -6.012 1 88.38 137 ALA B O 1
ATOM 2762 N N . SER B 1 138 ? 3.477 2.428 -4.539 1 90.88 138 SER B N 1
ATOM 2763 C CA . SER B 1 138 ? 4.488 1.396 -4.742 1 90.88 138 SER B CA 1
ATOM 2764 C C . SER B 1 138 ? 3.959 0.019 -4.359 1 90.88 138 SER B C 1
ATOM 2766 O O . SER B 1 138 ? 4.16 -0.953 -5.094 1 90.88 138 SER B O 1
ATOM 2768 N N . ALA B 1 139 ? 3.32 -0.053 -3.201 1 91.62 139 ALA B N 1
ATOM 2769 C CA . ALA B 1 139 ? 2.773 -1.324 -2.732 1 91.62 139 ALA B CA 1
ATOM 2770 C C . ALA B 1 139 ? 1.769 -1.89 -3.732 1 91.62 139 ALA B C 1
ATOM 2772 O O . ALA B 1 139 ? 1.793 -3.084 -4.039 1 91.62 139 ALA B O 1
ATOM 2773 N N . ILE B 1 140 ? 0.949 -1.016 -4.234 1 92.25 140 ILE B N 1
ATOM 2774 C CA . ILE B 1 140 ? -0.07 -1.44 -5.188 1 92.25 140 ILE B CA 1
ATOM 2775 C C . ILE B 1 140 ? 0.595 -1.916 -6.477 1 92.25 140 ILE B C 1
ATOM 2777 O O . ILE B 1 140 ? 0.234 -2.963 -7.02 1 92.25 140 ILE B O 1
ATOM 2781 N N . LYS B 1 141 ? 1.528 -1.167 -6.926 1 92.19 141 LYS B N 1
ATOM 2782 C CA . LYS B 1 141 ? 2.238 -1.525 -8.148 1 92.19 141 LYS B CA 1
ATOM 2783 C C . LYS B 1 141 ? 2.941 -2.871 -8.008 1 92.19 141 LYS B C 1
ATOM 2785 O O . LYS B 1 141 ? 2.828 -3.736 -8.875 1 92.19 141 LYS B O 1
ATOM 2790 N N . VAL B 1 142 ? 3.621 -3.055 -6.953 1 95 142 VAL B N 1
ATOM 2791 C CA . VAL B 1 142 ? 4.34 -4.301 -6.711 1 95 142 VAL B CA 1
ATOM 2792 C C . VAL B 1 142 ? 3.348 -5.457 -6.602 1 95 142 VAL B C 1
ATOM 2794 O O . VAL B 1 142 ? 3.572 -6.531 -7.164 1 95 142 VAL B O 1
ATOM 2797 N N . MET B 1 143 ? 2.312 -5.258 -5.891 1 95.5 143 MET B N 1
ATOM 2798 C CA . MET B 1 143 ? 1.291 -6.289 -5.734 1 95.5 143 MET B CA 1
ATOM 2799 C C . MET B 1 143 ? 0.741 -6.723 -7.086 1 95.5 143 MET B C 1
ATOM 2801 O O . MET B 1 143 ? 0.697 -7.918 -7.391 1 95.5 143 MET B O 1
ATOM 2805 N N . THR B 1 144 ? 0.354 -5.762 -7.895 1 94.25 144 THR B N 1
ATOM 2806 C CA . THR B 1 144 ? -0.247 -6.07 -9.188 1 94.25 144 THR B CA 1
ATOM 2807 C C . THR B 1 144 ? 0.758 -6.766 -10.102 1 94.25 144 THR B C 1
ATOM 2809 O O . THR B 1 144 ? 0.417 -7.73 -10.789 1 94.25 144 THR B O 1
ATOM 2812 N N . GLN B 1 145 ? 1.946 -6.32 -10.078 1 94.31 145 GLN B N 1
ATOM 2813 C CA . GLN B 1 145 ? 2.975 -6.969 -10.891 1 94.31 145 GLN B CA 1
ATOM 2814 C C . GLN B 1 145 ? 3.227 -8.398 -10.414 1 94.31 145 GLN B C 1
ATOM 2816 O O . GLN B 1 145 ? 3.305 -9.32 -11.227 1 94.31 145 GLN B O 1
ATOM 2821 N N . ALA B 1 146 ? 3.357 -8.523 -9.133 1 96.31 146 ALA B N 1
ATOM 2822 C CA . ALA B 1 146 ? 3.668 -9.836 -8.555 1 96.31 146 ALA B CA 1
ATOM 2823 C C . ALA B 1 146 ? 2.568 -10.844 -8.867 1 96.31 146 ALA B C 1
ATOM 2825 O O . ALA B 1 146 ? 2.844 -12.031 -9.047 1 96.31 146 ALA B O 1
ATOM 2826 N N . LEU B 1 147 ? 1.375 -10.391 -8.914 1 95.5 147 LEU B N 1
ATOM 2827 C CA . LEU B 1 147 ? 0.241 -11.297 -9.086 1 95.5 147 LEU B CA 1
ATOM 2828 C C . LEU B 1 147 ? -0.029 -11.562 -10.562 1 95.5 147 LEU B C 1
ATOM 2830 O O . LEU B 1 147 ? -0.468 -12.648 -10.93 1 95.5 147 LEU B O 1
ATOM 2834 N N . PHE B 1 148 ? 0.322 -10.531 -11.453 1 95.56 148 PHE B N 1
ATOM 2835 C CA . PHE B 1 148 ? -0.314 -10.633 -12.766 1 95.56 148 PHE B CA 1
ATOM 2836 C C . PHE B 1 148 ? 0.717 -10.508 -13.883 1 95.56 148 PHE B C 1
ATOM 2838 O O . PHE B 1 148 ? 0.374 -10.586 -15.062 1 95.56 148 PHE B O 1
ATOM 2845 N N . THR B 1 149 ? 1.874 -10.227 -13.555 1 95.44 149 THR B N 1
ATOM 2846 C CA . THR B 1 149 ? 2.947 -10.18 -14.547 1 95.44 149 THR B CA 1
ATOM 2847 C C . THR B 1 149 ? 3.789 -11.453 -14.484 1 95.44 149 THR B C 1
ATOM 2849 O O . THR B 1 149 ? 4.145 -11.914 -13.398 1 95.44 149 THR B O 1
ATOM 2852 N N . PRO B 1 150 ? 4.051 -12.078 -15.609 1 96.12 150 PRO B N 1
ATOM 2853 C CA . PRO B 1 150 ? 4.895 -13.273 -15.609 1 96.12 150 PRO B CA 1
ATOM 2854 C C . PRO B 1 150 ? 6.242 -13.047 -14.938 1 96.12 150 PRO B C 1
ATOM 2856 O O . PRO B 1 150 ? 6.863 -12 -15.125 1 96.12 150 PRO B O 1
ATOM 2859 N N . ILE B 1 151 ? 6.676 -14.047 -14.188 1 96.69 151 ILE B N 1
ATOM 2860 C CA . ILE B 1 151 ? 7.895 -13.945 -13.391 1 96.69 151 ILE B CA 1
ATOM 2861 C C . ILE B 1 151 ? 9.086 -13.688 -14.312 1 96.69 151 ILE B C 1
ATOM 2863 O O . ILE B 1 151 ? 10.016 -12.961 -13.938 1 96.69 151 ILE B O 1
ATOM 2867 N N . THR B 1 152 ? 9.07 -14.227 -15.516 1 96.94 152 THR B N 1
ATOM 2868 C CA . THR B 1 152 ? 10.156 -13.984 -16.469 1 96.94 152 THR B CA 1
ATOM 2869 C C . THR B 1 152 ? 10.312 -12.492 -16.734 1 96.94 152 THR B C 1
ATOM 2871 O O . THR B 1 152 ? 11.422 -11.961 -16.656 1 96.94 152 THR B O 1
ATOM 2874 N N . GLN B 1 153 ? 9.203 -11.891 -16.969 1 96.62 153 GLN B N 1
ATOM 2875 C CA . GLN B 1 153 ? 9.242 -10.453 -17.234 1 96.62 153 GLN B CA 1
ATOM 2876 C C . GLN B 1 153 ? 9.672 -9.664 -16 1 96.62 153 GLN B C 1
ATOM 2878 O O . GLN B 1 153 ? 10.406 -8.68 -16.125 1 96.62 153 GLN B O 1
ATOM 2883 N N . ARG B 1 154 ? 9.188 -10.07 -14.875 1 96.88 154 ARG B N 1
ATOM 2884 C CA . ARG B 1 154 ? 9.547 -9.375 -13.641 1 96.88 154 ARG B CA 1
ATOM 2885 C C . ARG B 1 154 ? 11.039 -9.484 -13.375 1 96.88 154 ARG B C 1
ATOM 2887 O O . ARG B 1 154 ? 11.656 -8.531 -12.883 1 96.88 154 ARG B O 1
ATOM 2894 N N . ILE B 1 155 ? 11.633 -10.586 -13.672 1 97.62 155 ILE B N 1
ATOM 2895 C CA . ILE B 1 155 ? 13.07 -10.773 -13.531 1 97.62 155 ILE B CA 1
ATOM 2896 C C . ILE B 1 155 ? 13.812 -9.844 -14.492 1 97.62 155 ILE B C 1
ATOM 2898 O O . ILE B 1 155 ? 14.742 -9.141 -14.094 1 97.62 155 ILE B O 1
ATOM 2902 N N . ILE B 1 156 ? 13.352 -9.805 -15.703 1 96.38 156 ILE B N 1
ATOM 2903 C CA . ILE B 1 156 ? 13.977 -8.953 -16.719 1 96.38 156 ILE B CA 1
ATOM 2904 C C . ILE B 1 156 ? 13.898 -7.492 -16.281 1 96.38 156 ILE B C 1
ATOM 2906 O O . ILE B 1 156 ? 14.898 -6.77 -16.328 1 96.38 156 ILE B O 1
ATOM 2910 N N . ASP B 1 157 ? 12.742 -7.109 -15.852 1 95.5 157 ASP B N 1
ATOM 2911 C CA . ASP B 1 157 ? 12.555 -5.73 -15.406 1 95.5 157 ASP B CA 1
ATOM 2912 C C . ASP B 1 157 ? 13.469 -5.402 -14.234 1 95.5 157 ASP B C 1
ATOM 2914 O O . ASP B 1 157 ? 14.039 -4.316 -14.172 1 95.5 157 ASP B O 1
ATOM 2918 N N . PHE B 1 158 ? 13.555 -6.277 -13.32 1 95.75 158 PHE B N 1
ATOM 2919 C CA . PHE B 1 158 ? 14.414 -6.09 -12.156 1 95.75 158 PHE B CA 1
ATOM 2920 C C . PHE B 1 158 ? 15.859 -5.883 -12.586 1 95.75 158 PHE B C 1
ATOM 2922 O O . PHE B 1 158 ? 16.531 -4.965 -12.109 1 95.75 158 PHE B O 1
ATOM 2929 N N . LEU B 1 159 ? 16.297 -6.738 -13.445 1 96.19 159 LEU B N 1
ATOM 2930 C CA . LEU B 1 159 ? 17.672 -6.668 -13.914 1 96.19 159 LEU B CA 1
ATOM 2931 C C . LEU B 1 159 ? 17.938 -5.34 -14.617 1 96.19 159 LEU B C 1
ATOM 2933 O O . LEU B 1 159 ? 18.938 -4.68 -14.352 1 96.19 159 LEU B O 1
ATOM 2937 N N . LYS B 1 160 ? 17 -4.926 -15.422 1 94.44 160 LYS B N 1
ATOM 2938 C CA . LYS B 1 160 ? 17.156 -3.674 -16.156 1 94.44 160 LYS B CA 1
ATOM 2939 C C . LYS B 1 160 ? 17.203 -2.482 -15.211 1 94.44 160 LYS B C 1
ATOM 2941 O O . LYS B 1 160 ? 17.969 -1.543 -15.422 1 94.44 160 LYS B O 1
ATOM 2946 N N . GLN B 1 161 ? 16.453 -2.559 -14.195 1 91.12 161 GLN B N 1
ATOM 2947 C CA . GLN B 1 161 ? 16.312 -1.433 -13.281 1 91.12 161 GLN B CA 1
ATOM 2948 C C . GLN B 1 161 ? 17.484 -1.354 -12.312 1 91.12 161 GLN B C 1
ATOM 2950 O O . GLN B 1 161 ? 17.844 -0.267 -11.867 1 91.12 161 GLN B O 1
ATOM 2955 N N . ASN B 1 162 ? 18.078 -2.451 -11.984 1 91.12 162 ASN B N 1
ATOM 2956 C CA . ASN B 1 162 ? 19 -2.467 -10.852 1 91.12 162 ASN B CA 1
ATOM 2957 C C . ASN B 1 162 ? 20.438 -2.717 -11.305 1 91.12 162 ASN B C 1
ATOM 2959 O O . ASN B 1 162 ? 21.375 -2.557 -10.523 1 91.12 162 ASN B O 1
ATOM 2963 N N . ALA B 1 163 ? 20.609 -3.098 -12.492 1 93.12 163 ALA B N 1
ATOM 2964 C CA . ALA B 1 163 ? 21.969 -3.393 -12.977 1 93.12 163 ALA B CA 1
ATOM 2965 C C . ALA B 1 163 ? 22.781 -2.115 -13.117 1 93.12 163 ALA B C 1
ATOM 2967 O O . ALA B 1 163 ? 22.25 -1.06 -13.461 1 93.12 163 ALA B O 1
ATOM 2968 N N . THR B 1 164 ? 24.016 -2.193 -12.758 1 91.25 164 THR B N 1
ATOM 2969 C CA . THR B 1 164 ? 25.016 -1.159 -12.984 1 91.25 164 THR B CA 1
ATOM 2970 C C . THR B 1 164 ? 26.125 -1.675 -13.898 1 91.25 164 THR B C 1
ATOM 2972 O O . THR B 1 164 ? 26.734 -2.717 -13.625 1 91.25 164 THR B O 1
ATOM 2975 N N . ASN B 1 165 ? 26.406 -0.93 -14.906 1 93.88 165 ASN B N 1
ATOM 2976 C CA . ASN B 1 165 ? 27.406 -1.373 -15.883 1 93.88 165 ASN B CA 1
ATOM 2977 C C . ASN B 1 165 ? 27.078 -2.768 -16.406 1 93.88 165 ASN B C 1
ATOM 2979 O O . ASN B 1 165 ? 27.953 -3.646 -16.422 1 93.88 165 ASN B O 1
ATOM 2983 N N . ASN B 1 166 ? 25.844 -3.062 -16.656 1 94.31 166 ASN B N 1
ATOM 2984 C CA . ASN B 1 166 ? 25.312 -4.281 -17.25 1 94.31 166 ASN B CA 1
ATOM 2985 C C . ASN B 1 166 ? 25.531 -5.492 -16.344 1 94.31 166 ASN B C 1
ATOM 2987 O O . ASN B 1 166 ? 25.625 -6.621 -16.828 1 94.31 166 ASN B O 1
ATOM 29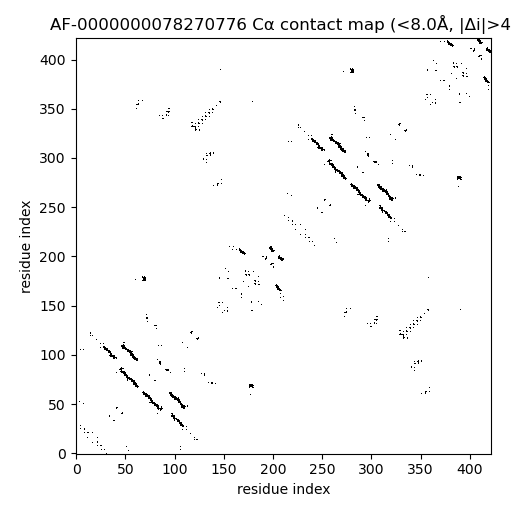91 N N . GLN B 1 167 ? 25.719 -5.227 -15.125 1 96.06 167 GLN B N 1
ATOM 2992 C CA . GLN B 1 167 ? 25.859 -6.352 -14.203 1 96.06 167 GLN B CA 1
ATOM 2993 C C . GLN B 1 167 ? 25.156 -6.07 -12.875 1 96.06 167 GLN B C 1
ATOM 2995 O O . GLN B 1 167 ? 24.922 -4.91 -12.523 1 96.06 167 GLN B O 1
ATOM 3000 N N . ILE B 1 168 ? 24.828 -7.117 -12.164 1 94.81 168 ILE B N 1
ATOM 3001 C CA . ILE B 1 168 ? 24.234 -6.996 -10.836 1 94.81 168 ILE B CA 1
ATOM 3002 C C . ILE B 1 168 ? 24.766 -8.117 -9.938 1 94.81 168 ILE B C 1
ATOM 3004 O O . ILE B 1 168 ? 24.781 -9.281 -10.336 1 94.81 168 ILE B O 1
ATOM 3008 N N . GLN B 1 169 ? 25.328 -7.695 -8.82 1 93.94 169 GLN B N 1
ATOM 3009 C CA . GLN B 1 169 ? 25.766 -8.664 -7.812 1 93.94 169 GLN B CA 1
ATOM 3010 C C . GLN B 1 169 ? 24.594 -9.133 -6.965 1 93.94 169 GLN B C 1
ATOM 3012 O O . GLN B 1 169 ? 24.141 -8.422 -6.066 1 93.94 169 GLN B O 1
ATOM 3017 N N . ILE B 1 170 ? 24.156 -10.375 -7.277 1 94.62 170 ILE B N 1
ATOM 3018 C CA . ILE B 1 170 ? 22.969 -10.859 -6.57 1 94.62 170 ILE B CA 1
ATOM 3019 C C . ILE B 1 170 ? 22.875 -12.383 -6.707 1 94.62 170 ILE B C 1
ATOM 3021 O O . ILE B 1 170 ? 23.156 -12.93 -7.77 1 94.62 170 ILE B O 1
ATOM 3025 N N . THR B 1 171 ? 22.547 -13.086 -5.648 1 95.12 171 THR B N 1
ATOM 3026 C CA . THR B 1 171 ? 22.297 -14.523 -5.723 1 95.12 171 THR B CA 1
ATOM 3027 C C . THR B 1 171 ? 20.859 -14.797 -6.137 1 95.12 171 THR B C 1
ATOM 3029 O O . THR B 1 171 ? 20 -13.922 -6.031 1 95.12 171 THR B O 1
ATOM 3032 N N . HIS B 1 172 ? 20.656 -15.992 -6.656 1 97.38 172 HIS B N 1
ATOM 3033 C CA . HIS B 1 172 ? 19.312 -16.375 -7.031 1 97.38 172 HIS B CA 1
ATOM 3034 C C . HIS B 1 172 ? 18.359 -16.312 -5.836 1 97.38 172 HIS B C 1
ATOM 3036 O O . HIS B 1 172 ? 17.188 -15.977 -5.98 1 97.38 172 HIS B O 1
ATOM 3042 N N . GLU B 1 173 ? 18.891 -16.625 -4.66 1 95.69 173 GLU B N 1
ATOM 3043 C CA . GLU B 1 173 ? 18.094 -16.594 -3.434 1 95.69 173 GLU B CA 1
ATOM 3044 C C . GLU B 1 173 ? 17.641 -15.172 -3.115 1 95.69 173 GLU B C 1
ATOM 3046 O O . GLU B 1 173 ? 16.469 -14.953 -2.803 1 95.69 173 GLU B O 1
ATOM 3051 N N . ILE B 1 174 ? 18.5 -14.258 -3.143 1 94.44 174 ILE B N 1
ATOM 3052 C CA . ILE B 1 174 ? 18.172 -12.867 -2.844 1 94.44 174 ILE B CA 1
ATOM 3053 C C . ILE B 1 174 ? 17.219 -12.32 -3.893 1 94.44 174 ILE B C 1
ATOM 3055 O O . ILE B 1 174 ? 16.234 -11.633 -3.557 1 94.44 174 ILE B O 1
ATOM 3059 N N . LEU B 1 175 ? 17.453 -12.617 -5.152 1 96.81 175 LEU B N 1
ATOM 3060 C CA . LEU B 1 175 ? 16.547 -12.188 -6.219 1 96.81 175 LEU B CA 1
ATOM 3061 C C . LEU B 1 175 ? 15.148 -12.734 -5.996 1 96.81 175 LEU B C 1
ATOM 3063 O O . LEU B 1 175 ? 14.164 -12.016 -6.156 1 96.81 175 LEU B O 1
ATOM 3067 N N . ALA B 1 176 ? 15.086 -14.016 -5.637 1 97.12 176 ALA B N 1
ATOM 3068 C CA . ALA B 1 176 ? 13.797 -14.641 -5.352 1 97.12 176 ALA B CA 1
ATOM 3069 C C . ALA B 1 176 ? 13.078 -13.914 -4.223 1 97.12 176 ALA B C 1
ATOM 3071 O O . ALA B 1 176 ? 11.875 -13.656 -4.312 1 97.12 176 ALA B O 1
ATOM 3072 N N . SER B 1 177 ? 13.766 -13.531 -3.178 1 95.25 177 SER B N 1
ATOM 3073 C CA . SER B 1 177 ? 13.195 -12.82 -2.039 1 95.25 177 SER B CA 1
ATOM 3074 C C . SER B 1 177 ? 12.695 -11.438 -2.443 1 95.25 177 SER B C 1
ATOM 3076 O O . SER B 1 177 ? 11.641 -10.992 -1.984 1 95.25 177 SER B O 1
ATOM 3078 N N . HIS B 1 178 ? 13.406 -10.836 -3.312 1 95.75 178 HIS B N 1
ATOM 3079 C CA . HIS B 1 178 ? 13 -9.523 -3.787 1 95.75 178 HIS B CA 1
ATOM 3080 C C . HIS B 1 178 ? 11.695 -9.602 -4.57 1 95.75 178 HIS B C 1
ATOM 3082 O O . HIS B 1 178 ? 10.859 -8.688 -4.5 1 95.75 178 HIS B O 1
ATOM 3088 N N . LEU B 1 179 ? 11.547 -10.664 -5.25 1 97.38 179 LEU B N 1
ATOM 3089 C CA . LEU B 1 179 ? 10.445 -10.734 -6.203 1 97.38 179 LEU B CA 1
ATOM 3090 C C . LEU B 1 179 ? 9.281 -11.547 -5.633 1 97.38 179 LEU B C 1
ATOM 3092 O O . LEU B 1 179 ? 8.242 -11.68 -6.273 1 97.38 179 LEU B O 1
ATOM 3096 N N . GLY B 1 180 ? 9.453 -12.109 -4.441 1 96.62 180 GLY B N 1
ATOM 3097 C CA . GLY B 1 180 ? 8.391 -12.867 -3.799 1 96.62 180 GLY B CA 1
ATOM 3098 C C . GLY B 1 180 ? 8.125 -14.211 -4.465 1 96.62 180 GLY B C 1
ATOM 3099 O O . GLY B 1 180 ? 6.973 -14.578 -4.688 1 96.62 180 GLY B O 1
ATOM 3100 N N . THR B 1 181 ? 9.203 -14.883 -4.883 1 96.06 181 THR B N 1
ATOM 3101 C CA . THR B 1 181 ? 9.094 -16.188 -5.52 1 96.06 181 THR B CA 1
ATOM 3102 C C . THR B 1 181 ? 10.156 -17.141 -4.98 1 96.06 181 THR B C 1
ATOM 3104 O O . THR B 1 181 ? 10.828 -16.844 -3.992 1 96.06 181 THR B O 1
ATOM 3107 N N . ALA B 1 182 ? 10.18 -18.359 -5.477 1 95.62 182 ALA B N 1
ATOM 3108 C CA . ALA B 1 182 ? 11.102 -19.375 -4.984 1 95.62 182 ALA B CA 1
ATOM 3109 C C . ALA B 1 182 ? 12.414 -19.344 -5.754 1 95.62 182 ALA B C 1
ATOM 3111 O O . ALA B 1 182 ? 12.43 -19.094 -6.961 1 95.62 182 ALA B O 1
ATOM 3112 N N . ARG B 1 183 ? 13.438 -19.672 -5.016 1 96 183 ARG B N 1
ATOM 3113 C CA . ARG B 1 183 ? 14.773 -19.688 -5.602 1 96 183 ARG B CA 1
ATOM 3114 C C . ARG B 1 183 ? 14.828 -20.594 -6.824 1 96 183 ARG B C 1
ATOM 3116 O O . ARG B 1 183 ? 15.453 -20.25 -7.832 1 96 183 ARG B O 1
ATOM 3123 N N . GLU B 1 184 ? 14.164 -21.75 -6.719 1 97.56 184 GLU B N 1
ATOM 3124 C CA . GLU B 1 184 ? 14.18 -22.719 -7.809 1 97.56 184 GLU B CA 1
ATOM 3125 C C . GLU B 1 184 ? 13.555 -22.141 -9.078 1 97.56 184 GLU B C 1
ATOM 3127 O O . GLU B 1 184 ? 14.031 -22.391 -10.18 1 97.56 184 GLU B O 1
ATOM 3132 N N . VAL B 1 185 ? 12.578 -21.406 -8.953 1 97 185 VAL B N 1
ATOM 3133 C CA . VAL B 1 185 ? 11.891 -20.781 -10.078 1 97 185 VAL B CA 1
ATOM 3134 C C . VAL B 1 185 ? 12.812 -19.766 -10.742 1 97 185 VAL B C 1
ATOM 3136 O O . VAL B 1 185 ? 12.984 -19.781 -11.961 1 97 185 VAL B O 1
ATOM 3139 N N . VAL B 1 186 ? 13.422 -18.953 -9.961 1 97.75 186 VAL B N 1
ATOM 3140 C CA . VAL B 1 186 ? 14.344 -17.938 -10.453 1 97.75 186 VAL B CA 1
ATOM 3141 C C . VAL B 1 186 ? 15.484 -18.609 -11.219 1 97.75 186 VAL B C 1
ATOM 3143 O O . VAL B 1 186 ? 15.828 -18.203 -12.328 1 97.75 186 VAL B O 1
ATOM 3146 N N . SER B 1 187 ? 16.031 -19.641 -10.641 1 97.94 187 SER B N 1
ATOM 3147 C CA . SER B 1 187 ? 17.156 -20.359 -11.234 1 97.94 187 SER B CA 1
ATOM 3148 C C . SER B 1 187 ? 16.797 -20.891 -12.617 1 97.94 187 SER B C 1
ATOM 3150 O O . SER B 1 187 ? 17.562 -20.734 -13.57 1 97.94 187 SER B O 1
ATOM 3152 N N . ARG B 1 188 ? 15.633 -21.5 -12.672 1 98.06 188 ARG B N 1
ATOM 3153 C CA . ARG B 1 188 ? 15.18 -22.078 -13.93 1 98.06 188 ARG B CA 1
ATOM 3154 C C . ARG B 1 188 ? 14.992 -21 -14.992 1 98.06 188 ARG B C 1
ATOM 3156 O O . ARG B 1 188 ? 15.445 -21.156 -16.125 1 98.06 188 ARG B O 1
ATOM 3163 N N . ILE B 1 189 ? 14.383 -19.984 -14.672 1 97.94 189 ILE B N 1
ATOM 3164 C CA . ILE B 1 189 ? 14.07 -18.906 -15.617 1 97.94 189 ILE B CA 1
ATOM 3165 C C . ILE B 1 189 ? 15.359 -18.234 -16.078 1 97.94 189 ILE B C 1
ATOM 3167 O O . ILE B 1 189 ? 15.523 -17.953 -17.266 1 97.94 189 ILE B O 1
ATOM 3171 N N . LEU B 1 190 ? 16.234 -17.984 -15.133 1 97.75 190 LEU B N 1
ATOM 3172 C CA . LEU B 1 190 ? 17.5 -17.359 -15.492 1 97.75 190 LEU B CA 1
ATOM 3173 C C . LEU B 1 190 ? 18.297 -18.25 -16.438 1 97.75 190 LEU B C 1
ATOM 3175 O O . LEU B 1 190 ? 18.953 -17.75 -17.359 1 97.75 190 LEU B O 1
ATOM 3179 N N . LYS B 1 191 ? 18.25 -19.531 -16.188 1 98 191 LYS B N 1
ATOM 3180 C CA . LYS B 1 191 ? 18.906 -20.453 -17.078 1 98 191 LYS B CA 1
ATOM 3181 C C . LYS B 1 191 ? 18.328 -20.375 -18.484 1 98 191 LYS B C 1
ATOM 3183 O O . LYS B 1 191 ? 19.062 -20.406 -19.484 1 98 191 LYS B O 1
ATOM 3188 N N . ASP B 1 192 ? 17.047 -20.297 -18.547 1 97.62 192 ASP B N 1
ATOM 3189 C CA . ASP B 1 192 ? 16.375 -20.156 -19.828 1 97.62 192 ASP B CA 1
ATOM 3190 C C . ASP B 1 192 ? 16.797 -18.875 -20.531 1 97.62 192 ASP B C 1
ATOM 3192 O O . ASP B 1 192 ? 17.047 -18.875 -21.734 1 97.62 192 ASP B O 1
ATOM 3196 N N . ILE B 1 193 ? 16.875 -17.812 -19.812 1 97 193 ILE B N 1
ATOM 3197 C CA . ILE B 1 193 ? 17.25 -16.516 -20.359 1 97 193 ILE B CA 1
ATOM 3198 C C . ILE B 1 193 ? 18.703 -16.562 -20.844 1 97 193 ILE B C 1
ATOM 3200 O O . ILE B 1 193 ? 19.047 -15.977 -21.875 1 97 193 ILE B O 1
ATOM 3204 N N . GLU B 1 194 ? 19.484 -17.219 -20.078 1 97.38 194 GLU B N 1
ATOM 3205 C CA . GLU B 1 194 ? 20.891 -17.375 -20.438 1 97.38 194 GLU B CA 1
ATOM 3206 C C . GLU B 1 194 ? 21.047 -18.156 -21.75 1 97.38 194 GLU B C 1
ATOM 3208 O O . GLU B 1 194 ? 21.875 -17.828 -22.578 1 97.38 194 GLU B O 1
ATOM 3213 N N . LYS B 1 195 ? 20.25 -19.172 -21.875 1 97.44 195 LYS B N 1
ATOM 3214 C CA . LYS B 1 195 ? 20.281 -19.969 -23.094 1 97.44 195 LYS B CA 1
ATOM 3215 C C . LYS B 1 195 ? 19.969 -19.125 -24.328 1 97.44 195 LYS B C 1
ATOM 3217 O O . LYS B 1 195 ? 20.438 -19.422 -25.422 1 97.44 195 LYS B O 1
ATOM 3222 N N . GLU B 1 196 ? 19.25 -18.094 -24.125 1 96.5 196 GLU B N 1
ATOM 3223 C CA . GLU B 1 196 ? 18.891 -17.188 -25.219 1 96.5 196 GLU B CA 1
ATOM 3224 C C . GLU B 1 196 ? 19.984 -16.125 -25.422 1 96.5 196 GLU B C 1
ATOM 3226 O O . GLU B 1 196 ? 19.797 -15.203 -26.219 1 96.5 196 GLU B O 1
ATOM 3231 N N . ASN B 1 197 ? 21.016 -16.188 -24.688 1 95.88 197 ASN B N 1
ATOM 3232 C CA . ASN B 1 197 ? 22.188 -15.32 -24.766 1 95.88 197 ASN B CA 1
ATOM 3233 C C . ASN B 1 197 ? 21.844 -13.883 -24.406 1 95.88 197 ASN B C 1
ATOM 3235 O O . ASN B 1 197 ? 22.391 -12.945 -25 1 95.88 197 ASN B O 1
ATOM 3239 N N . LEU B 1 198 ? 20.938 -13.734 -23.5 1 96.25 198 LEU B N 1
ATOM 3240 C CA . LEU B 1 198 ? 20.531 -12.398 -23.062 1 96.25 198 LEU B CA 1
ATOM 3241 C C . LEU B 1 198 ? 21.281 -11.984 -21.812 1 96.25 198 LEU B C 1
ATOM 3243 O O . LEU B 1 198 ? 21.469 -10.789 -21.547 1 96.25 198 LEU B O 1
ATOM 3247 N N . ILE B 1 199 ? 21.641 -13.016 -21.078 1 97.81 199 ILE B N 1
ATOM 3248 C CA . ILE B 1 199 ? 22.406 -12.773 -19.859 1 97.81 199 ILE B CA 1
ATOM 3249 C C . ILE B 1 199 ? 23.469 -13.852 -19.703 1 97.81 199 ILE B C 1
ATOM 3251 O O . ILE B 1 199 ? 23.484 -14.844 -20.422 1 97.81 199 ILE B O 1
ATOM 3255 N N . LYS B 1 200 ? 24.422 -13.602 -18.875 1 97.75 200 LYS B N 1
ATOM 3256 C CA . LYS B 1 200 ? 25.422 -14.578 -18.438 1 97.75 200 LYS B CA 1
ATOM 3257 C C . LYS B 1 200 ? 25.422 -14.727 -16.922 1 97.75 200 LYS B C 1
ATOM 3259 O O . LYS B 1 200 ? 25.469 -13.734 -16.203 1 97.75 200 LYS B O 1
ATOM 3264 N N . LEU B 1 201 ? 25.312 -15.953 -16.484 1 97.56 201 LEU B N 1
ATOM 3265 C CA . LEU B 1 201 ? 25.266 -16.219 -15.055 1 97.56 201 LEU B CA 1
ATOM 3266 C C . LEU B 1 201 ? 26.656 -16.547 -14.508 1 97.56 201 LEU B C 1
ATOM 3268 O O . LEU B 1 201 ? 27.406 -17.312 -15.125 1 97.56 201 LEU B O 1
ATOM 3272 N N . GLU B 1 202 ? 27 -15.922 -13.461 1 95.94 202 GLU B N 1
ATOM 3273 C CA . GLU B 1 202 ? 28.203 -16.219 -12.688 1 95.94 202 GLU B CA 1
ATOM 3274 C C . GLU B 1 202 ? 27.875 -16.375 -11.203 1 95.94 202 GLU B C 1
ATOM 3276 O O . GLU B 1 202 ? 26.75 -16.109 -10.781 1 95.94 202 GLU B O 1
ATOM 3281 N N . ARG B 1 203 ? 28.828 -16.844 -10.477 1 93.19 203 ARG B N 1
ATOM 3282 C CA . ARG B 1 203 ? 28.578 -17.016 -9.047 1 93.19 203 ARG B CA 1
ATOM 3283 C C . ARG B 1 203 ? 28.281 -15.688 -8.375 1 93.19 203 ARG B C 1
ATOM 3285 O O . ARG B 1 203 ? 29.141 -14.805 -8.305 1 93.19 203 ARG B O 1
ATOM 3292 N N . GLY B 1 204 ? 27.141 -15.516 -7.984 1 93.25 204 GLY B N 1
ATOM 3293 C CA . GLY B 1 204 ? 26.719 -14.344 -7.242 1 93.25 204 GLY B CA 1
ATOM 3294 C C . GLY B 1 204 ? 26.562 -13.109 -8.109 1 93.25 204 GLY B C 1
ATOM 3295 O O . GLY B 1 204 ? 26.516 -11.984 -7.605 1 93.25 204 GLY B O 1
ATOM 3296 N N . LYS B 1 205 ? 26.5 -13.383 -9.406 1 95.62 205 LYS B N 1
ATOM 3297 C CA . LYS B 1 205 ? 26.484 -12.25 -10.32 1 95.62 205 LYS B CA 1
ATOM 3298 C C . LYS B 1 205 ? 25.734 -12.586 -11.602 1 95.62 205 LYS B C 1
ATOM 3300 O O . LYS B 1 205 ? 25.781 -13.727 -12.07 1 95.62 205 LYS B O 1
ATOM 3305 N N . ILE B 1 206 ? 25.062 -11.594 -12.148 1 97.62 206 ILE B N 1
ATOM 3306 C CA . ILE B 1 206 ? 24.375 -11.719 -13.43 1 97.62 206 ILE B CA 1
ATOM 3307 C C .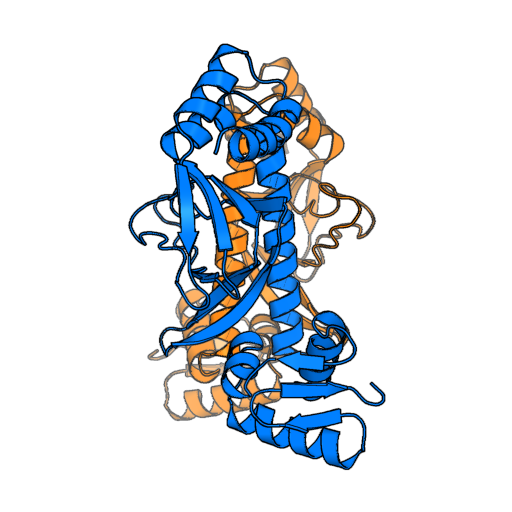 ILE B 1 206 ? 24.828 -10.617 -14.375 1 97.62 206 ILE B C 1
ATOM 3309 O O . ILE B 1 206 ? 24.797 -9.43 -14.031 1 97.62 206 ILE B O 1
ATOM 3313 N N . ILE B 1 207 ? 25.297 -10.984 -15.5 1 97.81 207 ILE B N 1
ATOM 3314 C CA . ILE B 1 207 ? 25.766 -10.047 -16.516 1 97.81 207 ILE B CA 1
ATOM 3315 C C . ILE B 1 207 ? 24.719 -9.906 -17.609 1 97.81 207 ILE B C 1
ATOM 3317 O O . ILE B 1 207 ? 24.266 -10.906 -18.188 1 97.81 207 ILE B O 1
ATOM 3321 N N . ILE B 1 208 ? 24.375 -8.734 -17.906 1 97.5 208 ILE B N 1
ATOM 3322 C CA . ILE B 1 208 ? 23.375 -8.477 -18.938 1 97.5 208 ILE B CA 1
ATOM 3323 C C . ILE B 1 208 ? 24.062 -8.305 -20.281 1 97.5 208 ILE B C 1
ATOM 3325 O O . ILE B 1 208 ? 24.938 -7.461 -20.438 1 97.5 208 ILE B O 1
ATOM 3329 N N . LEU B 1 209 ? 23.672 -9.055 -21.203 1 95.75 209 LEU B N 1
ATOM 3330 C CA . LEU B 1 209 ? 24.266 -9.008 -22.531 1 95.75 209 LEU B CA 1
ATOM 3331 C C . LEU B 1 209 ? 23.406 -8.195 -23.5 1 95.75 209 LEU B C 1
ATOM 3333 O O . LEU B 1 209 ? 23.906 -7.262 -24.125 1 95.75 209 LEU B O 1
ATOM 3337 N N . ASN B 1 210 ? 22.141 -8.586 -23.656 1 91.25 210 ASN B N 1
ATOM 3338 C CA . ASN B 1 210 ? 21.219 -7.926 -24.594 1 91.25 210 ASN B CA 1
ATOM 3339 C C . ASN B 1 210 ? 19.781 -7.98 -24.094 1 91.25 210 ASN B C 1
ATOM 3341 O O . ASN B 1 210 ? 18.953 -8.719 -24.625 1 91.25 210 ASN B O 1
ATOM 3345 N N . LEU B 1 211 ? 19.484 -7.312 -23 1 86 211 LEU B N 1
ATOM 3346 C CA . LEU B 1 211 ? 18.125 -7.27 -22.5 1 86 211 LEU B CA 1
ATOM 3347 C C . LEU B 1 211 ? 17.422 -5.996 -22.953 1 86 211 LEU B C 1
ATOM 3349 O O . LEU B 1 211 ? 18.031 -4.926 -23 1 86 211 LEU B O 1
#

Nearest PDB structures (foldseek):
  3dv8-assembly1_A-2  TM=9.145E-01  e=1.031E-19  Agathobacter rectalis ATCC 33656
  5w5b-assembly1_A  TM=6.978E-01  e=8.897E-15  Mycobacterium tuberculosis CDC1551
  2xko-assembly1_A  TM=7.841E-01  e=1.047E-13  Synechococcus elongatus PCC 7942 = FACHB-805
  3la7-assembly1_B  TM=7.477E-01  e=7.619E-13  Nostoc sp. PCC 7120 = FACHB-418
  3la7-assembly1_A  TM=7.583E-01  e=1.161E-12  Nostoc sp. PCC 7120 = FACHB-418

Secondary structure (DSSP, 8-state):
-HHHHHHHHHHHHTTT--HHHHHHHHHHEEEEEE-TT-B----TTS---EEEEEESEEEEEEE-TTS-EEEEEEEETT-EEE--HHHH-TT----EEEEESS-EEEEEE-HHHHHHHHHH-HHHHHHHHHHHHHHHHHHHHHHHHHHHS-HHHHHHHHHHHH-BTTEEE--HHHHHHHHTS-HHHHHHHHHHHHHTTSEEEETTEEEES--/-HHHHHHHHHHHHTTT--HHHHHHHHHHEEEEEE-TT-B----TTS---EEEEEESEEEEEEE-TTS-EEEEEEEETT-EEE--HHHH-TT----EEEEESS-EEEEEE-HHHHHHHHHH-HHHHHHHHHHHHHHHHHHHHHHHHHHHS-HHHHHHHHHHHH-BTTEEE--HHHHHHHHTS-HHHHHHHHHHHHHTTSEEEETTEEEES--

InterPro domains:
  IPR000595 Cyclic nucleotide-binding domain [cd00038] (16-125)
  IPR012318 Crp-type HTH domain [PF13545] (153-211)
  IPR012318 Crp-type HTH domain [PR00034] (168-184)
  IPR012318 Crp-type HTH domain [PR00034] (184-199)
  IPR012318 Crp-type HTH domain [PS51063] (149-211)
  IPR012318 Crp-type HTH domain [SM00419] (162-210)
  IPR014710 RmlC-like jelly roll fold [G3DSA:2.60.120.10] (4-145)
  IPR018490 Cyclic nucleotide-binding domain superfamily [SSF51206] (16-148)
  IPR036388 Winged helix-like DNA-binding domain superfamily [G3DSA:1.10.10.10] (146-211)
  IPR036390 Winged helix DNA-binding domain superfamily [SSF46785] (151-210)

pLDDT: mean 87.4, std 12.53, range [47.84, 98.06]

Radius of gyration: 23.46 Å; Cα contacts (8 Å, |Δi|>4): 785; chains: 2; bounding box: 59×62×45 Å

Solvent-accessible surface area (backbone atoms only — not comparable to full-atom values): 22023 Å² total; per-residue (Å²): 108,71,66,60,50,47,58,55,46,58,64,49,54,78,53,68,60,51,70,67,56,49,49,51,50,67,72,54,49,42,80,46,78,42,48,56,71,34,62,59,78,56,52,90,90,40,41,55,18,40,36,35,30,70,36,43,30,35,39,31,26,37,64,41,98,86,66,52,32,27,48,46,50,74,39,42,55,74,32,72,43,73,71,26,42,47,57,68,33,92,79,41,76,48,70,67,44,42,29,19,74,29,58,24,34,33,37,37,32,39,35,78,59,46,51,53,47,29,59,70,32,28,61,45,22,49,48,50,36,51,53,49,50,52,49,35,32,34,42,51,50,43,39,43,41,62,75,71,44,59,65,67,57,53,51,51,52,49,48,68,72,64,38,56,94,48,27,37,83,48,40,52,59,57,52,12,35,46,62,53,53,52,38,68,56,42,50,52,49,50,51,55,42,30,74,69,59,25,34,46,83,52,91,48,26,39,35,55,69,62,123,108,70,65,60,48,48,57,55,47,58,64,49,52,76,51,68,59,53,71,67,58,47,49,50,50,67,72,54,49,42,79,48,75,42,48,56,71,33,60,59,77,55,51,89,90,39,41,56,16,42,37,35,29,70,36,44,29,36,38,31,27,37,64,41,96,87,66,52,32,28,48,48,52,73,39,43,55,74,32,72,45,70,71,27,40,47,58,69,35,91,78,40,74,48,70,66,43,43,29,19,75,29,60,24,33,33,37,35,33,40,34,79,58,48,51,52,48,29,58,70,31,27,60,47,22,49,47,49,38,50,52,48,50,52,50,36,34,35,42,52,51,44,38,44,41,63,75,70,42,60,66,66,57,52,51,51,51,47,48,69,71,63,37,56,95,49,26,37,83,48,40,51,58,59,53,13,34,45,61,52,53,51,40,70,57,44,49,53,49,51,50,53,42,31,74,70,60,25,32,46,83,50,93,50,27,41,34,55,68,63,122

Sequence (422 aa):
MKKDIEQFIDKFKKFNLSKEDLDTVSSNVKIMEFKKGDDVIVDKNSCQGFIYVLKGNLRAYAISTTGKEITVFNLNSGDECILCANCMTDNLQLELNLQANKDTKILLLHSSYFSVLKDKYPSIASFVVELLSIRLASAIKVMTQALFTPITQRIIDFLKQNATNNQIQITHEILASHLGTAREVVSRILKDIEKENLIKLERGKIIILNLMKKDIEQFIDKFKKFNLSKEDLDTVSSNVKIMEFKKGDDVIVDKNSCQGFIYVLKGNLRAYAISTTGKEITVFNLNSGDECILCANCMTDNLQLELNLQANKDTKILLLHSSYFSVLKDKYPSIASFVVELLSIRLASAIKVMTQALFTPITQRIIDFLKQNATNNQIQITHEILASHLGTAREVVSRILKDIEKENLIKLERGKIIILNL

Organism: NCBI:txid3161138